Protein AF-0000000068498170 (afdb_homodimer)

Structure (mmCIF, N/CA/C/O backbone):
data_AF-0000000068498170-model_v1
#
loop_
_entity.id
_entity.type
_entity.pdbx_description
1 polymer Lipoprotein
#
loop_
_atom_site.group_PDB
_atom_site.id
_atom_site.type_symbol
_atom_site.label_atom_id
_atom_site.label_alt_id
_atom_site.label_comp_id
_atom_site.label_asym_id
_atom_site.label_entity_id
_atom_site.label_seq_id
_atom_site.pdbx_PDB_ins_code
_atom_site.Cartn_x
_atom_site.Cartn_y
_atom_site.Cartn_z
_atom_site.occupancy
_atom_site.B_iso_or_equiv
_atom_site.auth_seq_id
_atom_site.auth_comp_id
_atom_site.auth_asym_id
_atom_site.auth_atom_id
_atom_site.pdbx_PDB_model_num
ATOM 1 N N . MET A 1 1 ? -23.609 -91.812 -70 1 27.77 1 MET A N 1
ATOM 2 C CA . MET A 1 1 ? -24.156 -90.5 -69.625 1 27.77 1 MET A CA 1
ATOM 3 C C . MET A 1 1 ? -23.328 -89.875 -68.5 1 27.77 1 MET A C 1
ATOM 5 O O . MET A 1 1 ? -23.25 -90.438 -67.438 1 27.77 1 MET A O 1
ATOM 9 N N . ASN A 1 2 ? -22.234 -89.062 -68.875 1 25.23 2 ASN A N 1
ATOM 10 C CA . ASN A 1 2 ? -20.922 -88.625 -68.375 1 25.23 2 ASN A CA 1
ATOM 11 C C . ASN A 1 2 ? -21.047 -87.812 -67.062 1 25.23 2 ASN A C 1
ATOM 13 O O . ASN A 1 2 ? -22.125 -87.312 -66.75 1 25.23 2 ASN A O 1
ATOM 17 N N . ILE A 1 3 ? -19.859 -87.062 -66.625 1 30.48 3 ILE A N 1
ATOM 18 C CA . ILE A 1 3 ? -18.812 -86.688 -65.688 1 30.48 3 ILE A CA 1
ATOM 19 C C . ILE A 1 3 ? -19.047 -85.25 -65.25 1 30.48 3 ILE A C 1
ATOM 21 O O . ILE A 1 3 ? -18.25 -84.688 -64.5 1 30.48 3 ILE A O 1
ATOM 25 N N . ILE A 1 4 ? -19.953 -84.375 -65.875 1 31.62 4 ILE A N 1
ATOM 26 C CA . ILE A 1 4 ? -19.609 -82.938 -65.688 1 31.62 4 ILE A CA 1
ATOM 27 C C . ILE A 1 4 ? -19.844 -82.562 -64.188 1 31.62 4 ILE A C 1
ATOM 29 O O . ILE A 1 4 ? -20.984 -82.5 -63.75 1 31.62 4 ILE A O 1
ATOM 33 N N . LYS A 1 5 ? -18.984 -83.125 -63.312 1 37.44 5 LYS A N 1
ATOM 34 C CA . LYS A 1 5 ? -18.969 -83.062 -61.844 1 37.44 5 LYS A CA 1
ATOM 35 C C . LYS A 1 5 ? -19.109 -81.625 -61.375 1 37.44 5 LYS A C 1
ATOM 37 O O . LYS A 1 5 ? -19.797 -81.375 -60.406 1 37.44 5 LYS A O 1
ATOM 42 N N . SER A 1 6 ? -18.25 -80.5 -61.812 1 33.75 6 SER A N 1
ATOM 43 C CA . SER A 1 6 ? -17.516 -79.812 -60.781 1 33.75 6 SER A CA 1
ATOM 44 C C . SER A 1 6 ? -18.25 -78.5 -60.375 1 33.75 6 SER A C 1
ATOM 46 O O . SER A 1 6 ? -18.219 -77.5 -61.094 1 33.75 6 SER A O 1
ATOM 48 N N . ILE A 1 7 ? -19.359 -78.312 -59.875 1 34.19 7 ILE A N 1
ATOM 49 C CA . ILE A 1 7 ? -20.047 -77.062 -59.656 1 34.19 7 ILE A CA 1
ATOM 50 C C . ILE A 1 7 ? -19.266 -76.25 -58.656 1 34.19 7 ILE A C 1
ATOM 52 O O . ILE A 1 7 ? -19 -75.062 -58.906 1 34.19 7 ILE A O 1
ATOM 56 N N . THR A 1 8 ? -18.859 -76.5 -57.281 1 36.97 8 THR A N 1
ATOM 57 C CA . THR A 1 8 ? -19.375 -75.688 -56.219 1 36.97 8 THR A CA 1
ATOM 58 C C . THR A 1 8 ? -18.375 -74.562 -55.906 1 36.97 8 THR A C 1
ATOM 60 O O . THR A 1 8 ? -17.281 -74.812 -55.375 1 36.97 8 THR A O 1
ATOM 63 N N . LEU A 1 9 ? -18.031 -73.5 -56.688 1 39.62 9 LEU A N 1
ATOM 64 C CA . LEU A 1 9 ? -17.109 -72.438 -56.312 1 39.62 9 LEU A CA 1
ATOM 65 C C . LEU A 1 9 ? -17.578 -71.75 -55.031 1 39.62 9 LEU A C 1
ATOM 67 O O . LEU A 1 9 ? -18.641 -71.125 -55 1 39.62 9 LEU A O 1
ATOM 71 N N . LEU A 1 10 ? -17.203 -72.188 -53.75 1 40.81 10 LEU A N 1
ATOM 72 C CA . LEU A 1 10 ? -17.391 -71.562 -52.469 1 40.81 10 LEU A CA 1
ATOM 73 C C . LEU A 1 10 ? -16.703 -70.188 -52.438 1 40.81 10 LEU A C 1
ATOM 75 O O . LEU A 1 10 ? -15.477 -70.125 -52.5 1 40.81 10 LEU A O 1
ATOM 79 N N . LEU A 1 11 ? -17.219 -69.062 -52.938 1 40.53 11 LEU A N 1
ATOM 80 C CA . LEU A 1 11 ? -16.734 -67.688 -52.75 1 40.53 11 LEU A CA 1
ATOM 81 C C . LEU A 1 11 ? -16.594 -67.375 -51.281 1 40.53 11 LEU A C 1
ATOM 83 O O . LEU A 1 11 ? -17.578 -67.375 -50.531 1 40.53 11 LEU A O 1
ATOM 87 N N . THR A 1 12 ? -15.461 -67.688 -50.562 1 38.44 12 THR A N 1
ATOM 88 C CA . THR A 1 12 ? -15.117 -67.188 -49.219 1 38.44 12 THR A CA 1
ATOM 89 C C . THR A 1 12 ? -15.211 -65.688 -49.156 1 38.44 12 THR A C 1
ATOM 91 O O . THR A 1 12 ? -14.477 -64.938 -49.844 1 38.44 12 THR A O 1
ATOM 94 N N . LEU A 1 13 ? -16.328 -65 -48.812 1 39.59 13 LEU A N 1
ATOM 95 C CA . LEU A 1 13 ? -16.484 -63.594 -48.469 1 39.59 13 LEU A CA 1
ATOM 96 C C . LEU A 1 13 ? -15.508 -63.219 -47.344 1 39.59 13 LEU A C 1
ATOM 98 O O . LEU A 1 13 ? -15.602 -63.719 -46.25 1 39.59 13 LEU A O 1
ATOM 102 N N . LEU A 1 14 ? -14.227 -62.906 -47.625 1 39.84 14 LEU A N 1
ATOM 103 C CA . LEU A 1 14 ? -13.328 -62.25 -46.688 1 39.84 14 LEU A CA 1
ATOM 104 C C . LEU A 1 14 ? -14.023 -61.094 -46 1 39.84 14 LEU A C 1
ATOM 106 O O . LEU A 1 14 ? -14.305 -60.062 -46.625 1 39.84 14 LEU A O 1
ATOM 110 N N . ILE A 1 15 ? -14.773 -61.25 -44.938 1 41.22 15 ILE A N 1
ATOM 111 C CA . ILE A 1 15 ? -15.234 -60.219 -44.031 1 41.22 15 ILE A CA 1
ATOM 112 C C . ILE A 1 15 ? -14.039 -59.438 -43.469 1 41.22 15 ILE A C 1
ATOM 114 O O . ILE A 1 15 ? -13.273 -60 -42.688 1 41.22 15 ILE A O 1
ATOM 118 N N . VAL A 1 16 ? -13.312 -58.656 -44.25 1 40.12 16 VAL A N 1
ATOM 119 C CA . VAL A 1 16 ? -12.469 -57.625 -43.625 1 40.12 16 VAL A CA 1
ATOM 120 C C . VAL A 1 16 ? -13.211 -56.969 -42.469 1 40.12 16 VAL A C 1
ATOM 122 O O . VAL A 1 16 ? -14.219 -56.312 -42.656 1 40.12 16 VAL A O 1
ATOM 125 N N . ILE A 1 17 ? -13.203 -57.531 -41.312 1 39.56 17 ILE A N 1
ATOM 126 C CA . ILE A 1 17 ? -13.531 -56.781 -40.094 1 39.56 17 ILE A CA 1
ATOM 127 C C . ILE A 1 17 ? -12.773 -55.469 -40.062 1 39.56 17 ILE A C 1
ATOM 129 O O . ILE A 1 17 ? -11.555 -55.438 -39.906 1 39.56 17 ILE A O 1
ATOM 133 N N . LEU A 1 18 ? -13.055 -54.469 -40.906 1 36.97 18 LEU A N 1
ATOM 134 C CA . LEU A 1 18 ? -12.648 -53.125 -40.594 1 36.97 18 LEU A CA 1
ATOM 135 C C . LEU A 1 18 ? -12.852 -52.844 -39.094 1 36.97 18 LEU A C 1
ATOM 137 O O . LEU A 1 18 ? -13.984 -52.812 -38.625 1 36.97 18 LEU A O 1
ATOM 141 N N . MET A 1 19 ? -12.062 -53.375 -38.25 1 38.34 19 MET A N 1
ATOM 142 C CA . MET A 1 19 ? -11.977 -52.719 -36.938 1 38.34 19 MET A CA 1
ATOM 143 C C . MET A 1 19 ? -12.047 -51.188 -37.094 1 38.34 19 MET A C 1
ATOM 145 O O . MET A 1 19 ? -11.023 -50.531 -37.312 1 38.34 19 MET A O 1
ATOM 149 N N . THR A 1 20 ? -12.852 -50.594 -37.875 1 41.09 20 THR A N 1
ATOM 150 C CA . THR A 1 20 ? -13.07 -49.156 -37.688 1 41.09 20 THR A CA 1
ATOM 151 C C . THR A 1 20 ? -13.148 -48.812 -36.219 1 41.09 20 THR A C 1
ATOM 153 O O . THR A 1 20 ? -14.148 -49.062 -35.531 1 41.09 20 THR A O 1
ATOM 156 N N . GLY A 1 21 ? -12.273 -49.188 -35.438 1 48.38 21 GLY A N 1
ATOM 157 C CA . GLY A 1 21 ? -12.328 -48.438 -34.188 1 48.38 21 GLY A CA 1
ATOM 158 C C . GLY A 1 21 ? -12.891 -47.031 -34.375 1 48.38 21 GLY A C 1
ATOM 159 O O . GLY A 1 21 ? -12.352 -46.25 -35.156 1 48.38 21 GLY A O 1
ATOM 160 N N . CYS A 1 22 ? -14.117 -46.781 -34.312 1 58.06 22 CYS A N 1
ATOM 161 C CA . CYS A 1 22 ? -14.898 -45.594 -34.594 1 58.06 22 CYS A CA 1
ATOM 162 C C . CYS A 1 22 ? -14.297 -44.375 -33.938 1 58.06 22 CYS A C 1
ATOM 164 O O . CYS A 1 22 ? -14.211 -44.312 -32.719 1 58.06 22 CYS A O 1
ATOM 166 N N . SER A 1 23 ? -13.383 -43.719 -34.562 1 74.69 23 SER A N 1
ATOM 167 C CA . SER A 1 23 ? -12.969 -42.375 -34.125 1 74.69 23 SER A CA 1
ATOM 168 C C . SER A 1 23 ? -14.172 -41.5 -33.812 1 74.69 23 SER A C 1
ATOM 170 O O . SER A 1 23 ? -15.227 -41.656 -34.406 1 74.69 23 SER A O 1
ATOM 172 N N . PRO A 1 24 ? -14.031 -40.844 -32.625 1 86.12 24 PRO A N 1
ATOM 173 C CA . PRO A 1 24 ? -15.141 -39.969 -32.25 1 86.12 24 PRO A CA 1
ATOM 174 C C . PRO A 1 24 ? -15.586 -39.094 -33.406 1 86.12 24 PRO A C 1
ATOM 176 O O . PRO A 1 24 ? -14.781 -38.75 -34.281 1 86.12 24 PRO A O 1
ATOM 179 N N . ARG A 1 25 ? -16.844 -38.875 -33.5 1 90.38 25 ARG A N 1
ATOM 180 C CA . ARG A 1 25 ? -17.422 -38.031 -34.531 1 90.38 25 ARG A CA 1
ATOM 181 C C . ARG A 1 25 ? -16.812 -36.656 -34.531 1 90.38 25 ARG A C 1
ATOM 183 O O . ARG A 1 25 ? -16.438 -36.125 -35.594 1 90.38 25 ARG A O 1
ATOM 190 N N . GLU A 1 26 ? -16.688 -36.062 -33.375 1 94.56 26 GLU A N 1
ATOM 191 C CA . GLU A 1 26 ? -16.047 -34.75 -33.219 1 94.56 26 GLU A CA 1
ATOM 192 C C . GLU A 1 26 ? -14.539 -34.906 -33.031 1 94.56 26 GLU A C 1
ATOM 194 O O . GLU A 1 26 ? -14.078 -35.719 -32.25 1 94.56 26 GLU A O 1
ATOM 199 N N . SER A 1 27 ? -13.773 -34.156 -33.812 1 97 27 SER A N 1
ATOM 200 C CA . SER A 1 27 ? -12.312 -34.219 -33.719 1 97 27 SER A CA 1
ATOM 201 C C . SER A 1 27 ? -11.812 -33.594 -32.438 1 97 27 SER A C 1
ATOM 203 O O . SER A 1 27 ? -12.547 -32.844 -31.766 1 97 27 SER A O 1
ATOM 205 N N . ALA A 1 28 ? -10.648 -33.938 -32.062 1 98 28 ALA A N 1
ATOM 206 C CA . ALA A 1 28 ? -10.039 -33.312 -30.875 1 98 28 ALA A CA 1
ATOM 207 C C . ALA A 1 28 ? -9.938 -31.797 -31.047 1 98 28 ALA A C 1
ATOM 20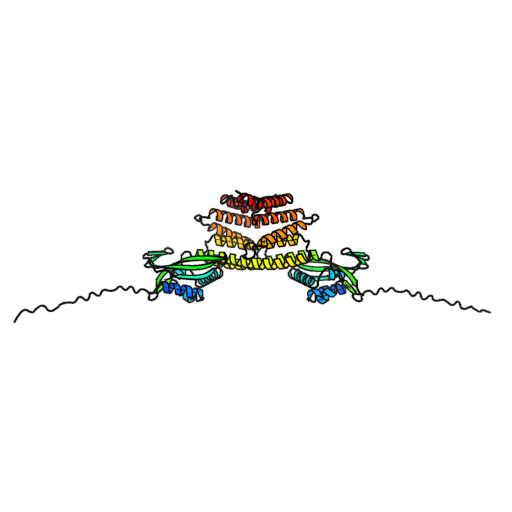9 O O . ALA A 1 28 ? -10.141 -31.047 -30.094 1 98 28 ALA A O 1
ATOM 210 N N . SER A 1 29 ? -9.648 -31.359 -32.25 1 98.12 29 SER A N 1
ATOM 211 C CA . SER A 1 29 ? -9.555 -29.938 -32.562 1 98.12 29 SER A CA 1
ATOM 212 C C . SER A 1 29 ? -10.891 -29.234 -32.312 1 98.12 29 SER A C 1
ATOM 214 O O . SER A 1 29 ? -10.93 -28.125 -31.781 1 98.12 29 SER A O 1
ATOM 216 N N . GLU A 1 30 ? -11.898 -29.875 -32.719 1 97.88 30 GLU A N 1
ATOM 217 C CA . GLU A 1 30 ? -13.227 -29.312 -32.5 1 97.88 30 GLU A CA 1
ATOM 218 C C . GLU A 1 30 ? -13.547 -29.219 -31 1 97.88 30 GLU A C 1
ATOM 220 O O . GLU A 1 30 ? -14.133 -28.234 -30.547 1 97.88 30 GLU A O 1
ATOM 225 N N . VAL A 1 31 ? -13.172 -30.219 -30.266 1 98.31 31 VAL A N 1
ATOM 226 C CA . VAL A 1 31 ? -13.398 -30.219 -28.828 1 98.31 31 VAL A CA 1
ATOM 227 C C . VAL A 1 31 ? -12.562 -29.125 -28.172 1 98.31 31 VAL A C 1
ATOM 229 O O . VAL A 1 31 ? -13.047 -28.422 -27.281 1 98.31 31 VAL A O 1
ATOM 232 N N . ALA A 1 32 ? -11.359 -28.969 -28.641 1 98 32 ALA A N 1
ATOM 233 C CA . ALA A 1 32 ? -10.492 -27.906 -28.141 1 98 32 ALA A CA 1
ATOM 234 C C . ALA A 1 32 ? -11.117 -26.531 -28.359 1 98 32 ALA A C 1
ATOM 236 O O . ALA A 1 32 ? -11.172 -25.703 -27.422 1 98 32 ALA A O 1
ATOM 237 N N . LYS A 1 33 ? -11.57 -26.297 -29.531 1 97.5 33 LYS A N 1
ATOM 238 C CA . LYS A 1 33 ? -12.219 -25.031 -29.859 1 97.5 33 LYS A CA 1
ATOM 239 C C . LYS A 1 33 ? -13.461 -24.812 -29 1 97.5 33 LYS A C 1
ATOM 241 O O . LYS A 1 33 ? -13.664 -23.719 -28.469 1 97.5 33 LYS A O 1
ATOM 246 N N . LYS A 1 34 ? -14.219 -25.828 -28.875 1 97.88 34 LYS A N 1
ATOM 247 C CA . LYS A 1 34 ? -15.422 -25.75 -28.047 1 97.88 34 LYS A CA 1
ATOM 248 C C . LYS A 1 34 ? -15.07 -25.406 -26.594 1 97.88 34 LYS A C 1
ATOM 250 O O . LYS A 1 34 ? -15.734 -24.578 -25.969 1 97.88 34 LYS A O 1
ATOM 255 N N . TYR A 1 35 ? -14.086 -26.016 -26.094 1 97.5 35 TYR A N 1
ATOM 256 C CA . TYR A 1 35 ? -13.656 -25.766 -24.719 1 97.5 35 TYR A CA 1
ATOM 257 C C . TYR A 1 35 ? -13.289 -24.297 -24.516 1 97.5 35 TYR A C 1
ATOM 259 O O . TYR A 1 35 ? -13.781 -23.656 -23.578 1 97.5 35 TYR A O 1
ATOM 267 N N . ILE A 1 36 ? -12.5 -23.766 -25.375 1 95.69 36 ILE A N 1
ATOM 268 C CA . ILE A 1 36 ? -12.047 -22.375 -25.281 1 95.69 36 ILE A CA 1
ATOM 269 C C . ILE A 1 36 ? -13.234 -21.438 -25.375 1 95.69 36 ILE A C 1
ATOM 271 O O . ILE A 1 36 ? -13.367 -20.5 -24.594 1 95.69 36 ILE A O 1
ATOM 275 N N . ASP A 1 37 ? -14.07 -21.703 -26.312 1 96 37 ASP A N 1
ATOM 276 C CA . ASP A 1 37 ? -15.242 -20.859 -26.531 1 96 37 ASP A CA 1
ATOM 277 C C . ASP A 1 37 ? -16.141 -20.859 -25.297 1 96 37 ASP A C 1
ATOM 279 O O . ASP A 1 37 ? -16.625 -19.797 -24.891 1 96 37 ASP A O 1
ATOM 283 N N . LYS A 1 38 ? -16.328 -22.031 -24.766 1 97.62 38 LYS A N 1
ATOM 284 C CA . LYS A 1 38 ? -17.203 -22.156 -23.609 1 97.62 38 LYS A CA 1
ATOM 285 C C . LYS A 1 38 ? -16.578 -21.531 -22.359 1 97.62 38 LYS A C 1
ATOM 287 O O . LYS A 1 38 ? -17.266 -20.875 -21.578 1 97.62 38 LYS A O 1
ATOM 292 N N . MET A 1 39 ? -15.32 -21.672 -22.219 1 95.62 39 MET A N 1
ATOM 293 C CA . MET A 1 39 ? -14.617 -21 -21.125 1 95.62 39 MET A CA 1
ATOM 294 C C . MET A 1 39 ? -14.742 -19.484 -21.25 1 95.62 39 MET A C 1
ATOM 296 O O . MET A 1 39 ? -15.031 -18.797 -20.266 1 95.62 39 MET A O 1
ATOM 300 N N . ASN A 1 40 ? -14.641 -18.984 -22.422 1 93.31 40 ASN A N 1
ATOM 301 C CA . ASN A 1 40 ? -14.656 -17.547 -22.672 1 93.31 40 ASN A CA 1
ATOM 302 C C . ASN A 1 40 ? -16.047 -16.953 -22.5 1 93.31 40 ASN A C 1
ATOM 304 O O . ASN A 1 40 ? -16.203 -15.805 -22.078 1 93.31 40 ASN A O 1
ATOM 308 N N . SER A 1 41 ? -17.031 -17.766 -22.766 1 94.94 41 SER A N 1
ATOM 309 C CA . SER A 1 41 ? -18.406 -17.266 -22.688 1 94.94 41 SER A CA 1
ATOM 310 C C . SER A 1 41 ? -18.984 -17.453 -21.297 1 94.94 41 SER A C 1
ATOM 312 O O . SER A 1 41 ? -20.109 -17.031 -21.031 1 94.94 41 SER A O 1
ATOM 314 N N . GLY A 1 42 ? -18.281 -18.219 -20.453 1 95.56 42 GLY A N 1
ATOM 315 C CA . GLY A 1 42 ? -18.75 -18.406 -19.094 1 95.56 42 GLY A CA 1
ATOM 316 C C . GLY A 1 42 ? -19.609 -19.641 -18.938 1 95.56 42 GLY A C 1
ATOM 317 O O . GLY A 1 42 ? -20.219 -19.859 -17.875 1 95.56 42 GLY A O 1
ATOM 318 N N . ASP A 1 43 ? -19.703 -20.391 -19.984 1 97.75 43 ASP A N 1
ATOM 319 C CA . ASP A 1 43 ? -20.391 -21.672 -19.891 1 97.75 43 ASP A CA 1
ATOM 320 C C . ASP A 1 43 ? -19.484 -22.75 -19.297 1 97.75 43 ASP A C 1
ATOM 322 O O . ASP A 1 43 ? -19.094 -23.672 -20 1 97.75 43 ASP A O 1
ATOM 326 N N . TYR A 1 44 ? -19.328 -22.75 -18.062 1 97.94 44 TYR A N 1
ATOM 327 C CA . TYR A 1 44 ? -18.359 -23.609 -17.391 1 97.94 44 TYR A CA 1
ATOM 328 C C . TYR A 1 44 ? -18.875 -25.031 -17.281 1 97.94 44 TYR A C 1
ATOM 330 O O . TYR A 1 44 ? -18.094 -25.984 -17.25 1 97.94 44 TYR A O 1
ATOM 338 N N . GLU A 1 45 ? -20.172 -25.203 -17.203 1 98.19 45 GLU A N 1
ATOM 339 C CA . GLU A 1 45 ? -20.75 -26.547 -17.156 1 98.19 45 GLU A CA 1
ATOM 340 C C . GLU A 1 45 ? -20.375 -27.344 -18.406 1 98.19 45 GLU A C 1
ATOM 342 O O . GLU A 1 45 ? -19.906 -28.484 -18.312 1 98.19 45 GLU A O 1
ATOM 347 N N . THR A 1 46 ? -20.547 -26.703 -19.516 1 98.38 46 THR A N 1
ATOM 348 C CA . THR A 1 46 ? -20.188 -27.375 -20.766 1 98.38 46 THR A CA 1
ATOM 349 C C . THR A 1 46 ? -18.688 -27.578 -20.859 1 98.38 46 THR A C 1
ATOM 351 O O . THR A 1 46 ? -18.234 -28.672 -21.219 1 98.38 46 THR A O 1
ATOM 354 N N . ALA A 1 47 ? -17.922 -26.5 -20.578 1 98.31 47 ALA A N 1
ATOM 355 C CA . ALA A 1 47 ? -16.469 -26.641 -20.625 1 98.31 47 ALA A CA 1
ATOM 356 C C . ALA A 1 47 ? -16 -27.781 -19.719 1 98.31 47 ALA A C 1
ATOM 358 O O . ALA A 1 47 ? -15.18 -28.609 -20.141 1 98.31 47 ALA A O 1
ATOM 359 N N . TYR A 1 48 ? -16.578 -27.844 -18.547 1 98.38 48 TYR A N 1
ATOM 360 C CA . TYR A 1 48 ? -16.203 -28.875 -17.578 1 98.38 48 TYR A CA 1
ATOM 361 C C . TYR A 1 48 ? -16.562 -30.266 -18.078 1 98.38 48 TYR A C 1
ATOM 363 O O . TYR A 1 48 ? -15.844 -31.234 -17.844 1 98.38 48 TYR A O 1
ATOM 371 N N . SER A 1 49 ? -17.672 -30.406 -18.797 1 98.31 49 SER A N 1
ATOM 372 C CA . SER A 1 49 ? -18.109 -31.688 -19.328 1 98.31 49 SER A CA 1
ATOM 373 C C . SER A 1 49 ? -17.141 -32.219 -20.375 1 98.31 49 SER A C 1
ATOM 375 O O . SER A 1 49 ? -17.141 -33.406 -20.688 1 98.31 49 SER A O 1
ATOM 377 N N . LEU A 1 50 ? -16.266 -31.328 -20.906 1 98.5 50 LEU A N 1
ATOM 378 C CA . LEU A 1 50 ? -15.328 -31.719 -21.953 1 98.5 50 LEU A CA 1
ATOM 379 C C . LEU A 1 50 ? -14.047 -32.281 -21.344 1 98.5 50 LEU A C 1
ATOM 381 O O . LEU A 1 50 ? -13.195 -32.812 -22.062 1 98.5 50 LEU A O 1
ATOM 385 N N . LEU A 1 51 ? -13.898 -32.156 -20.078 1 98.19 51 LEU A N 1
ATOM 386 C CA . LEU A 1 51 ? -12.734 -32.719 -19.391 1 98.19 51 LEU A CA 1
ATOM 387 C C . LEU A 1 51 ? -12.844 -34.219 -19.234 1 98.19 51 LEU A C 1
ATOM 389 O O . LEU A 1 51 ? -13.953 -34.75 -19.125 1 98.19 51 LEU A O 1
ATOM 393 N N . SER A 1 52 ? -11.727 -34.875 -19.203 1 97.88 52 SER A N 1
ATOM 394 C CA . SER A 1 52 ? -11.695 -36.312 -18.922 1 97.88 52 SER A CA 1
ATOM 395 C C . SER A 1 52 ? -12.125 -36.594 -17.5 1 97.88 52 SER A C 1
ATOM 397 O O . SER A 1 52 ? -12.117 -35.719 -16.641 1 97.88 52 SER A O 1
ATOM 399 N N . LYS A 1 53 ? -12.508 -37.812 -17.25 1 97 53 LYS A N 1
ATOM 400 C CA . LYS A 1 53 ? -12.875 -38.281 -15.906 1 97 53 LYS A CA 1
ATOM 401 C C . LYS A 1 53 ? -11.727 -38.062 -14.93 1 97 53 LYS A C 1
ATOM 403 O O . LYS A 1 53 ? -11.938 -37.625 -13.797 1 97 53 LYS A O 1
ATOM 408 N N . ASP A 1 54 ? -10.492 -38.281 -15.383 1 95.81 54 ASP A N 1
ATOM 409 C CA . ASP A 1 54 ? -9.312 -38.156 -14.539 1 95.81 54 ASP A CA 1
ATOM 410 C C . ASP A 1 54 ? -9.062 -36.688 -14.195 1 95.81 54 ASP A C 1
ATOM 412 O O . ASP A 1 54 ? -8.688 -36.344 -13.062 1 95.81 54 ASP A O 1
ATOM 416 N N . SER A 1 55 ? -9.312 -35.812 -15.156 1 95.81 55 SER A N 1
ATOM 417 C CA . SER A 1 55 ? -9.133 -34.375 -14.93 1 95.81 55 SER A CA 1
ATOM 418 C C . SER A 1 55 ? -10.164 -33.844 -13.945 1 95.81 55 SER A C 1
ATOM 420 O O . SER A 1 55 ? -9.852 -33 -13.102 1 95.81 55 SER A O 1
ATOM 422 N N . LYS A 1 56 ? -11.352 -34.344 -13.984 1 96.12 56 LYS A N 1
ATOM 423 C CA . LYS A 1 56 ? -12.43 -33.906 -13.102 1 96.12 56 LYS A CA 1
ATOM 424 C C . LYS A 1 56 ? -12.156 -34.312 -11.656 1 96.12 56 LYS A C 1
ATOM 426 O O . LYS A 1 56 ? -12.688 -33.719 -10.727 1 96.12 56 LYS A O 1
ATOM 431 N N . LYS A 1 57 ? -11.352 -35.281 -11.453 1 92.75 57 LYS A N 1
ATOM 432 C CA . LYS A 1 57 ? -10.945 -35.688 -10.109 1 92.75 57 LYS A CA 1
ATOM 433 C C . LYS A 1 57 ? -9.945 -34.688 -9.516 1 92.75 57 LYS A C 1
ATOM 435 O O . LYS A 1 57 ? -9.805 -34.594 -8.297 1 92.75 57 LYS A O 1
ATOM 440 N N . LYS A 1 58 ? -9.336 -33.938 -10.398 1 89.12 58 LYS A N 1
ATOM 441 C CA . LYS A 1 58 ? -8.25 -33.062 -9.977 1 89.12 58 LYS A CA 1
ATOM 442 C C . LYS A 1 58 ? -8.75 -31.656 -9.719 1 89.12 58 LYS A C 1
ATOM 444 O O . LYS A 1 58 ? -8.156 -30.906 -8.938 1 89.12 58 LYS A O 1
ATOM 449 N N . ILE A 1 59 ? -9.828 -31.359 -10.477 1 92.31 59 ILE A N 1
ATOM 450 C CA . ILE A 1 59 ? -10.289 -29.984 -10.352 1 92.31 59 ILE A CA 1
ATOM 451 C C . ILE A 1 59 ? -11.82 -29.953 -10.359 1 92.31 59 ILE A C 1
ATOM 453 O O . ILE A 1 59 ? -12.453 -30.609 -11.18 1 92.31 59 ILE A O 1
ATOM 457 N N . SER A 1 60 ? -12.375 -29.219 -9.43 1 94.94 60 SER A N 1
ATOM 458 C CA . SER A 1 60 ? -13.82 -29 -9.414 1 94.94 60 SER A CA 1
ATOM 459 C C . SER A 1 60 ? -14.234 -27.938 -10.414 1 94.94 60 SER A C 1
ATOM 461 O O . SER A 1 60 ? -13.391 -27.188 -10.914 1 94.94 60 SER A O 1
ATOM 463 N N . ILE A 1 61 ? -15.438 -27.953 -10.727 1 96.88 61 ILE A N 1
ATOM 464 C CA . ILE A 1 61 ? -15.945 -26.953 -11.648 1 96.88 61 ILE A CA 1
ATOM 465 C C . ILE A 1 61 ? -15.75 -25.562 -11.055 1 96.88 61 ILE A C 1
ATOM 467 O O . ILE A 1 61 ? -15.445 -24.609 -11.773 1 96.88 61 ILE A O 1
ATOM 471 N N . GLU A 1 62 ? -15.875 -25.422 -9.727 1 95.62 62 GLU A N 1
ATOM 472 C CA . GLU A 1 62 ? -15.688 -24.141 -9.055 1 95.62 62 GLU A CA 1
ATOM 473 C C . GLU A 1 62 ? -14.25 -23.641 -9.203 1 95.62 62 GLU A C 1
ATOM 475 O O . GLU A 1 62 ? -14.023 -22.453 -9.477 1 95.62 62 GLU A O 1
ATOM 480 N N . ASN A 1 63 ? -13.344 -24.547 -9.031 1 94.31 63 ASN A N 1
ATOM 481 C CA . ASN A 1 63 ? -11.938 -24.188 -9.148 1 94.31 63 ASN A CA 1
ATOM 482 C C . ASN A 1 63 ? -11.57 -23.844 -10.594 1 94.31 63 ASN A C 1
ATOM 484 O O . ASN A 1 63 ? -10.742 -22.969 -10.836 1 94.31 63 ASN A O 1
ATOM 488 N N . LEU A 1 64 ? -12.203 -24.562 -11.508 1 95.5 64 LEU A N 1
ATOM 489 C CA . LEU A 1 64 ? -11.992 -24.25 -12.922 1 95.5 64 LEU A CA 1
ATOM 490 C C . LEU A 1 64 ? -12.5 -22.844 -13.25 1 95.5 64 LEU A C 1
ATOM 492 O O . LEU A 1 64 ? -11.812 -22.078 -13.938 1 95.5 64 LEU A O 1
ATOM 496 N N . GLU A 1 65 ? -13.648 -22.578 -12.758 1 96.19 65 GLU A N 1
ATOM 497 C CA . GLU A 1 65 ? -14.211 -21.25 -12.93 1 96.19 65 GLU A CA 1
ATOM 498 C C . GLU A 1 65 ? -13.305 -20.172 -12.328 1 96.19 65 GLU A C 1
ATOM 500 O O . GLU A 1 65 ? -13.039 -19.156 -12.961 1 96.19 65 GLU A O 1
ATOM 505 N N . GLU A 1 66 ? -12.828 -20.453 -11.172 1 95 66 GLU A N 1
ATOM 506 C CA . GLU A 1 66 ? -11.93 -19.516 -10.5 1 95 66 GLU A CA 1
ATOM 507 C C . GLU A 1 66 ? -10.656 -19.281 -11.32 1 95 66 GLU A C 1
ATOM 509 O O . GLU A 1 66 ? -10.203 -18.156 -11.461 1 95 66 GLU A O 1
ATOM 514 N N . PHE A 1 67 ? -10.133 -20.359 -11.812 1 94.75 67 PHE A N 1
ATOM 515 C CA . PHE A 1 67 ? -8.922 -20.25 -12.617 1 94.75 67 PHE A CA 1
ATOM 516 C C . PHE A 1 67 ? -9.164 -19.375 -13.836 1 94.75 67 PHE A C 1
ATOM 518 O O . PHE A 1 67 ? -8.359 -18.5 -14.148 1 94.75 67 PHE A O 1
ATOM 525 N N . GLN A 1 68 ? -10.289 -19.594 -14.461 1 94.88 68 GLN A N 1
ATOM 526 C CA . GLN A 1 68 ? -10.625 -18.797 -15.633 1 94.88 68 GLN A CA 1
ATOM 527 C C . GLN A 1 68 ? -10.781 -17.328 -15.266 1 94.88 68 GLN A C 1
ATOM 529 O O . GLN A 1 68 ? -10.305 -16.438 -15.992 1 94.88 68 GLN A O 1
ATOM 534 N N . ASN A 1 69 ? -11.391 -17.094 -14.195 1 95.25 69 ASN A N 1
ATOM 535 C CA . ASN A 1 69 ? -11.57 -15.711 -13.742 1 95.25 69 ASN A CA 1
ATOM 536 C C . ASN A 1 69 ? -10.234 -15.023 -13.492 1 95.25 69 ASN A C 1
ATOM 538 O O . ASN A 1 69 ? -10.055 -13.859 -13.836 1 95.25 69 ASN A O 1
ATOM 542 N N . ILE A 1 70 ? -9.32 -15.75 -12.898 1 96.31 70 ILE A N 1
ATOM 543 C CA . ILE A 1 70 ? -7.984 -15.219 -12.656 1 96.31 70 ILE A CA 1
ATOM 544 C C . ILE A 1 70 ? -7.305 -14.914 -13.992 1 96.31 70 ILE A C 1
ATOM 546 O O . ILE A 1 70 ? -6.734 -13.836 -14.18 1 96.31 70 ILE A O 1
ATOM 550 N N . LEU A 1 71 ? -7.445 -15.844 -14.93 1 94.75 71 LEU A N 1
ATOM 551 C CA . LEU A 1 71 ? -6.785 -15.688 -16.219 1 94.75 71 LEU A CA 1
ATOM 552 C C . LEU A 1 71 ? -7.32 -14.461 -16.953 1 94.75 71 LEU A C 1
ATOM 554 O O . LEU A 1 71 ? -6.543 -13.648 -17.469 1 94.75 71 LEU A O 1
ATOM 558 N N . VAL A 1 72 ? -8.578 -14.281 -16.984 1 94.94 72 VAL A N 1
ATOM 559 C CA . VAL A 1 72 ? -9.156 -13.188 -17.75 1 94.94 72 VAL A CA 1
ATOM 560 C C . VAL A 1 72 ? -8.898 -11.859 -17.047 1 94.94 72 VAL A C 1
ATOM 562 O O . VAL A 1 72 ? -8.922 -10.797 -17.672 1 94.94 72 VAL A O 1
ATOM 565 N N . SER A 1 73 ? -8.656 -11.945 -15.75 1 95.62 73 SER A N 1
ATOM 566 C CA . SER A 1 73 ? -8.344 -10.727 -15 1 95.62 73 SER A CA 1
ATOM 567 C C . SER A 1 73 ? -6.906 -10.289 -15.234 1 95.62 73 SER A C 1
ATOM 569 O O . SER A 1 73 ? -6.574 -9.109 -15.07 1 95.62 73 SER A O 1
ATOM 571 N N . THR A 1 74 ? -6.027 -11.188 -15.617 1 96 74 THR A N 1
ATOM 572 C CA . THR A 1 74 ? -4.602 -10.875 -15.68 1 96 74 THR A CA 1
ATOM 573 C C . THR A 1 74 ? -4.121 -10.852 -17.125 1 96 74 THR A C 1
ATOM 575 O O . THR A 1 74 ? -3.029 -10.352 -17.422 1 96 74 THR A O 1
ATOM 578 N N . LYS A 1 75 ? -4.945 -11.422 -18.031 1 95.62 75 LYS A N 1
ATOM 579 C CA . LYS A 1 75 ? -4.566 -11.523 -19.453 1 95.62 75 LYS A CA 1
ATOM 580 C C . LYS A 1 75 ? -5.754 -11.219 -20.359 1 95.62 75 LYS A C 1
ATOM 582 O O . LYS A 1 75 ? -6.898 -11.508 -20.016 1 95.62 75 LYS A O 1
ATOM 587 N N . ARG A 1 76 ? -5.43 -10.68 -21.469 1 95.56 76 ARG A N 1
ATOM 588 C CA . ARG A 1 76 ? -6.406 -10.484 -22.531 1 95.56 76 ARG A CA 1
ATOM 589 C C . ARG A 1 76 ? -5.992 -11.227 -23.797 1 95.56 76 ARG A C 1
ATOM 591 O O . ARG A 1 76 ? -4.922 -10.969 -24.359 1 95.56 76 ARG A O 1
ATOM 598 N N . ILE A 1 77 ? -6.84 -12.07 -24.266 1 94.31 77 ILE A N 1
ATOM 599 C CA . ILE A 1 77 ? -6.551 -12.812 -25.484 1 94.31 77 ILE A CA 1
ATOM 600 C C . ILE A 1 77 ? -6.801 -11.93 -26.703 1 94.31 77 ILE A C 1
ATOM 602 O O . ILE A 1 77 ? -7.891 -11.375 -26.859 1 94.31 77 ILE A O 1
ATOM 606 N N . ILE A 1 78 ? -5.828 -11.789 -27.469 1 95.94 78 ILE A N 1
ATOM 607 C CA . ILE A 1 78 ? -5.914 -11.031 -28.719 1 95.94 78 ILE A CA 1
ATOM 608 C C . ILE A 1 78 ? -6.309 -11.953 -29.859 1 95.94 78 ILE A C 1
ATOM 610 O O . ILE A 1 78 ? -7.211 -11.633 -30.641 1 95.94 78 ILE A O 1
ATOM 614 N N . SER A 1 79 ? -5.652 -13.094 -29.953 1 95.31 79 SER A N 1
ATOM 615 C CA . SER A 1 79 ? -5.961 -14.117 -30.953 1 95.31 79 SER A CA 1
ATOM 616 C C . SER A 1 79 ? -5.531 -15.5 -30.484 1 95.31 79 SER A C 1
ATOM 618 O O . SER A 1 79 ? -4.777 -15.625 -29.516 1 95.31 79 SER A O 1
ATOM 620 N N . TYR A 1 80 ? -6.129 -16.5 -31.047 1 95.31 80 TYR A N 1
ATOM 621 C CA . TYR A 1 80 ? -5.688 -17.859 -30.766 1 95.31 80 TYR A CA 1
ATOM 622 C C . TYR A 1 80 ? -5.758 -18.719 -32.031 1 95.31 80 TYR A C 1
ATOM 624 O O . TYR A 1 80 ? -6.531 -18.422 -32.938 1 95.31 80 TYR A O 1
ATOM 632 N N . LYS A 1 81 ? -4.867 -19.75 -32.062 1 96.62 81 LYS A N 1
ATOM 633 C CA . LYS A 1 81 ? -4.793 -20.703 -33.156 1 96.62 81 LYS A CA 1
ATOM 634 C C . LYS A 1 81 ? -4.625 -22.125 -32.625 1 96.62 81 LYS A C 1
ATOM 636 O O . LYS A 1 81 ? -3.936 -22.344 -31.641 1 96.62 81 LYS A O 1
ATOM 641 N N . ILE A 1 82 ? -5.25 -23.062 -33.312 1 97.75 82 ILE A N 1
ATOM 642 C CA . ILE A 1 82 ? -5.133 -24.484 -32.969 1 97.75 82 ILE A CA 1
ATOM 643 C C . ILE A 1 82 ? -4.273 -25.188 -34 1 97.75 82 ILE A C 1
ATOM 645 O O . ILE A 1 82 ? -4.512 -25.062 -35.219 1 97.75 82 ILE A O 1
ATOM 649 N N . GLY A 1 83 ? -3.346 -25.922 -33.531 1 97.62 83 GLY A N 1
ATOM 650 C CA . GLY A 1 83 ? -2.447 -26.641 -34.406 1 97.62 83 GLY A CA 1
ATOM 651 C C . GLY A 1 83 ? -2.99 -27.984 -34.844 1 97.62 83 GLY A C 1
ATOM 652 O O . GLY A 1 83 ? -4.152 -28.297 -34.594 1 97.62 83 GLY A O 1
ATOM 653 N N . LYS A 1 84 ? -2.143 -28.734 -35.562 1 97.56 84 LYS A N 1
ATOM 654 C CA . LYS A 1 84 ? -2.535 -30.031 -36.125 1 97.56 84 LYS A CA 1
ATOM 655 C C . LYS A 1 84 ? -2.58 -31.094 -35.031 1 97.56 84 LYS A C 1
ATOM 657 O O . LYS A 1 84 ? -1.854 -31.016 -34.031 1 97.56 84 LYS A O 1
ATOM 662 N N . GLU A 1 85 ? -3.418 -32.062 -35.25 1 97.94 85 GLU A N 1
ATOM 663 C CA . GLU A 1 85 ? -3.516 -33.188 -34.344 1 97.94 85 GLU A CA 1
ATOM 664 C C . GLU A 1 85 ? -2.387 -34.188 -34.594 1 97.94 85 GLU A C 1
ATOM 666 O O . GLU A 1 85 ? -2.016 -34.438 -35.75 1 97.94 85 GLU A O 1
ATOM 671 N N . LYS A 1 86 ? -1.847 -34.594 -33.531 1 98.06 86 LYS A N 1
ATOM 672 C CA . LYS A 1 86 ? -0.879 -35.688 -33.562 1 98.06 86 LYS A CA 1
ATOM 673 C C . LYS A 1 86 ? -1.274 -36.812 -32.594 1 98.06 86 LYS A C 1
ATOM 675 O O . LYS A 1 86 ? -1.723 -36.531 -31.484 1 98.06 86 LYS A O 1
ATOM 680 N N . ILE A 1 87 ? -1.063 -38.031 -33.031 1 96.88 87 ILE A N 1
ATOM 681 C CA . ILE A 1 87 ? -1.396 -39.156 -32.156 1 96.88 87 ILE A CA 1
ATOM 682 C C . ILE A 1 87 ? -0.139 -39.625 -31.438 1 96.88 87 ILE A C 1
ATOM 684 O O . ILE A 1 87 ? 0.906 -39.812 -32.062 1 96.88 87 ILE A O 1
ATOM 688 N N . ILE A 1 88 ? -0.298 -39.719 -30.156 1 97 88 ILE A N 1
ATOM 689 C CA . ILE A 1 88 ? 0.739 -40.312 -29.312 1 97 88 ILE A CA 1
ATOM 690 C C . ILE A 1 88 ? 0.295 -41.688 -28.812 1 97 88 ILE A C 1
ATOM 692 O O . ILE A 1 88 ? -0.697 -41.781 -28.094 1 97 88 ILE A O 1
ATOM 696 N N . LYS A 1 89 ? 1.02 -42.656 -29.141 1 96.5 89 LYS A N 1
ATOM 697 C CA . LYS A 1 89 ? 0.611 -44 -28.859 1 96.5 89 LYS A CA 1
ATOM 698 C C . LYS A 1 89 ? 0.575 -44.281 -27.359 1 96.5 89 LYS A C 1
ATOM 700 O O . LYS A 1 89 ? -0.364 -44.906 -26.844 1 96.5 89 LYS A O 1
ATOM 705 N N . LYS A 1 90 ? 1.648 -43.812 -26.703 1 96.62 90 LYS A N 1
ATOM 706 C CA . LYS A 1 90 ? 1.741 -43.938 -25.25 1 96.62 90 LYS A CA 1
ATOM 707 C C . LYS A 1 90 ? 2.125 -42.625 -24.594 1 96.62 90 LYS A C 1
ATOM 709 O O . LYS A 1 90 ? 3.145 -42.031 -24.953 1 96.62 90 LYS A O 1
ATOM 714 N N . TYR A 1 91 ? 1.234 -42.25 -23.734 1 95.5 91 TYR A N 1
ATOM 715 C CA . TYR A 1 91 ? 1.456 -40.969 -23.047 1 95.5 91 TYR A CA 1
ATOM 716 C C . TYR A 1 91 ? 1.312 -41.156 -21.531 1 95.5 91 TYR A C 1
ATOM 718 O O . TYR A 1 91 ? 0.287 -41.625 -21.062 1 95.5 91 TYR A O 1
ATOM 726 N N . LYS A 1 92 ? 2.395 -40.719 -20.766 1 94.69 92 LYS A N 1
ATOM 727 C CA . LYS A 1 92 ? 2.355 -40.781 -19.312 1 94.69 92 LYS A CA 1
ATOM 728 C C . LYS A 1 92 ? 1.95 -39.438 -18.719 1 94.69 92 LYS A C 1
ATOM 730 O O . LYS A 1 92 ? 2.545 -38.406 -19.031 1 94.69 92 LYS A O 1
ATOM 735 N N . HIS A 1 93 ? 0.978 -39.5 -17.938 1 90.69 93 HIS A N 1
ATOM 736 C CA . HIS A 1 93 ? 0.401 -38.312 -17.312 1 90.69 93 HIS A CA 1
ATOM 737 C C . HIS A 1 93 ? -0.072 -38.625 -15.891 1 90.69 93 HIS A C 1
ATOM 739 O O . HIS A 1 93 ? -0.912 -39.5 -15.688 1 90.69 93 HIS A O 1
ATOM 745 N N . ASP A 1 94 ? 0.483 -37.875 -14.977 1 88.19 94 ASP A N 1
ATOM 746 C CA . ASP A 1 94 ? 0.127 -38 -13.57 1 88.19 94 ASP A CA 1
ATOM 747 C C . ASP A 1 94 ? 0.235 -39.469 -13.117 1 88.19 94 ASP A C 1
ATOM 749 O O . ASP A 1 94 ? -0.687 -40 -12.5 1 88.19 94 ASP A O 1
ATOM 753 N N . GLY A 1 95 ? 1.281 -40.125 -13.523 1 88.06 95 GLY A N 1
ATOM 754 C CA . GLY A 1 95 ? 1.576 -41.469 -13.078 1 88.06 95 GLY A CA 1
ATOM 755 C C . GLY A 1 95 ? 0.768 -42.531 -13.805 1 88.06 95 GLY A C 1
ATOM 756 O O . GLY A 1 95 ? 0.881 -43.719 -13.508 1 88.06 95 GLY A O 1
ATOM 757 N N . LYS A 1 96 ? -0.053 -42.156 -14.727 1 93.94 96 LYS A N 1
ATOM 758 C CA . LYS A 1 96 ? -0.888 -43.062 -15.5 1 93.94 96 LYS A CA 1
ATOM 759 C C . LYS A 1 96 ? -0.498 -43.031 -16.984 1 93.94 96 LYS A C 1
ATOM 761 O O . LYS A 1 96 ? -0.162 -42 -17.531 1 93.94 96 LYS A O 1
ATOM 766 N N . GLU A 1 97 ? -0.582 -44.188 -17.594 1 96.44 97 GLU A N 1
ATOM 767 C CA . GLU A 1 97 ? -0.297 -44.281 -19.031 1 96.44 97 GLU A CA 1
ATOM 768 C C . GLU A 1 97 ? -1.585 -44.281 -19.844 1 96.44 97 GLU A C 1
ATOM 770 O O . GLU A 1 97 ? -2.512 -45.031 -19.547 1 96.44 97 GLU A O 1
ATOM 775 N N . TYR A 1 98 ? -1.678 -43.5 -20.734 1 96.12 98 TYR A N 1
ATOM 776 C CA . TYR A 1 98 ? -2.791 -43.406 -21.672 1 96.12 98 TYR A CA 1
ATOM 777 C C . TYR A 1 98 ? -2.371 -43.906 -23.062 1 96.12 98 TYR A C 1
ATOM 779 O O . TYR A 1 98 ? -1.22 -43.719 -23.453 1 96.12 98 TYR A O 1
ATOM 787 N N . LYS A 1 99 ? -3.32 -44.5 -23.766 1 95.31 99 LYS A N 1
ATOM 788 C CA . LYS A 1 99 ? -3.029 -44.969 -25.125 1 95.31 99 LYS A CA 1
ATOM 789 C C . LYS A 1 99 ? -3.762 -44.125 -26.156 1 95.31 99 LYS A C 1
ATOM 791 O O . LYS A 1 99 ? -4.875 -43.656 -25.922 1 95.31 99 LYS A O 1
ATOM 796 N N . ASN A 1 100 ? -3.1 -43.938 -27.281 1 94.88 100 ASN A N 1
ATOM 797 C CA . ASN A 1 100 ? -3.662 -43.25 -28.453 1 94.88 100 ASN A CA 1
ATOM 798 C C . ASN A 1 100 ? -4.227 -41.875 -28.078 1 94.88 100 ASN A C 1
ATOM 800 O O . ASN A 1 100 ? -5.375 -41.562 -28.406 1 94.88 100 ASN A O 1
ATOM 804 N N . VAL A 1 101 ? -3.391 -41.125 -27.406 1 97.5 101 VAL A N 1
ATOM 805 C CA . VAL A 1 101 ? -3.736 -39.75 -27 1 97.5 101 VAL A CA 1
ATOM 806 C C . VAL A 1 101 ? -3.525 -38.812 -28.156 1 97.5 101 VAL A C 1
ATOM 808 O O . VAL A 1 101 ? -2.527 -38.906 -28.875 1 97.5 101 VAL A O 1
ATOM 811 N N . VAL A 1 102 ? -4.473 -37.969 -28.391 1 98.12 102 VAL A N 1
ATOM 812 C CA . VAL A 1 102 ? -4.305 -36.938 -29.406 1 98.12 102 VAL A CA 1
ATOM 813 C C . VAL A 1 102 ? -3.691 -35.688 -28.781 1 98.12 102 VAL A C 1
ATOM 815 O O . VAL A 1 102 ? -4.168 -35.219 -27.75 1 98.12 102 VAL A O 1
ATOM 818 N N . LYS A 1 103 ? -2.654 -35.219 -29.312 1 97.94 103 LYS A N 1
ATOM 819 C CA . LYS A 1 103 ? -1.985 -34 -28.906 1 97.94 103 LYS A CA 1
ATOM 820 C C . LYS A 1 103 ? -2.195 -32.875 -29.922 1 97.94 103 LYS A C 1
ATOM 822 O O . LYS A 1 103 ? -2.16 -33.125 -31.125 1 97.94 103 LYS A O 1
ATOM 827 N N . LEU A 1 104 ? -2.449 -31.703 -29.484 1 97.69 104 LEU A N 1
ATOM 828 C CA . LEU A 1 104 ? -2.426 -30.531 -30.344 1 97.69 104 LEU A CA 1
ATOM 829 C C . LEU A 1 104 ? -1.879 -29.328 -29.594 1 97.69 104 LEU A C 1
ATOM 831 O O . LEU A 1 104 ? -1.898 -29.281 -28.359 1 97.69 104 LEU A O 1
ATOM 835 N N . GLU A 1 105 ? -1.362 -28.406 -30.297 1 97.38 105 GLU A N 1
ATOM 836 C CA . GLU A 1 105 ? -0.814 -27.172 -29.719 1 97.38 105 GLU A CA 1
ATOM 837 C C . GLU A 1 105 ? -1.752 -26 -29.938 1 97.38 105 GLU A C 1
ATOM 839 O O . GLU A 1 105 ? -2.258 -25.797 -31.047 1 97.38 105 GLU A O 1
ATOM 844 N N . GLU A 1 106 ? -2.008 -25.281 -28.922 1 96.25 106 GLU A N 1
ATOM 845 C CA . GLU A 1 106 ? -2.717 -24 -29 1 96.25 106 GLU A CA 1
ATOM 846 C C . GLU A 1 106 ? -1.763 -22.828 -28.812 1 96.25 106 GLU A C 1
ATOM 848 O O . GLU A 1 106 ? -0.911 -22.844 -27.922 1 96.25 106 GLU A O 1
ATOM 853 N N . THR A 1 107 ? -1.921 -21.891 -29.672 1 97.38 107 THR A N 1
ATOM 854 C CA . THR A 1 107 ? -1.144 -20.656 -29.562 1 97.38 107 THR A CA 1
ATOM 855 C C . THR A 1 107 ? -2.055 -19.469 -29.281 1 97.38 107 THR A C 1
ATOM 857 O O . THR A 1 107 ? -3.043 -19.25 -29.984 1 97.38 107 THR A O 1
ATOM 860 N N . PHE A 1 108 ? -1.697 -18.766 -28.25 1 96.06 108 PHE A N 1
ATOM 861 C CA . PHE A 1 108 ? -2.434 -17.562 -27.859 1 96.06 108 PHE A CA 1
ATOM 862 C C . PHE A 1 108 ? -1.548 -16.328 -27.969 1 96.06 108 PHE A C 1
ATOM 864 O O . PHE A 1 108 ? -0.429 -16.312 -27.453 1 96.06 108 PHE A O 1
ATOM 871 N N . ASN A 1 109 ? -2.014 -15.375 -28.656 1 97.25 109 ASN A N 1
ATOM 872 C CA . ASN A 1 109 ? -1.475 -14.023 -28.516 1 97.25 109 ASN A CA 1
ATOM 873 C C . ASN A 1 109 ? -2.24 -13.219 -27.469 1 97.25 109 ASN A C 1
ATOM 875 O O . ASN A 1 109 ? -3.457 -13.047 -27.578 1 97.25 109 ASN A O 1
ATOM 879 N N . ILE A 1 110 ? -1.445 -12.836 -26.453 1 96.81 110 ILE A N 1
ATOM 880 C CA . ILE A 1 110 ? -2.143 -12.219 -25.328 1 96.81 110 ILE A CA 1
ATOM 881 C C . ILE A 1 110 ? -1.484 -10.883 -24.984 1 96.81 110 ILE A C 1
ATOM 883 O O . ILE A 1 110 ? -0.343 -10.625 -25.375 1 96.81 110 ILE A O 1
ATOM 887 N N . LYS A 1 111 ? -2.277 -10.031 -24.328 1 96.25 111 LYS A N 1
ATOM 888 C CA . LYS A 1 111 ? -1.751 -8.898 -23.578 1 96.25 111 LYS A CA 1
ATOM 889 C C . LYS A 1 111 ? -1.688 -9.211 -22.094 1 96.25 111 LYS A C 1
ATOM 891 O O . LYS A 1 111 ? -2.715 -9.469 -21.469 1 96.25 111 LYS A O 1
ATOM 896 N N . ASN A 1 112 ? -0.515 -9.289 -21.562 1 94.94 112 ASN A N 1
ATOM 897 C CA . ASN A 1 112 ? -0.35 -9.453 -20.125 1 94.94 112 ASN A CA 1
ATOM 898 C C . ASN A 1 112 ? -0.629 -8.148 -19.375 1 94.94 112 ASN A C 1
ATOM 900 O O . ASN A 1 112 ? 0.07 -7.156 -19.578 1 94.94 112 ASN A O 1
ATOM 904 N N . LEU A 1 113 ? -1.547 -8.133 -18.516 1 93.25 113 LEU A N 1
ATOM 905 C CA . LEU A 1 113 ? -2.029 -6.895 -17.922 1 93.25 113 LEU A CA 1
ATOM 906 C C . LEU A 1 113 ? -1.162 -6.492 -16.734 1 93.25 113 LEU A C 1
ATOM 908 O O . LEU A 1 113 ? -1.117 -5.316 -16.359 1 93.25 113 LEU A O 1
ATOM 912 N N . LEU A 1 114 ? -0.498 -7.449 -16.078 1 91.5 114 LEU A N 1
ATOM 913 C CA . LEU A 1 114 ? 0.412 -7.141 -14.984 1 91.5 114 LEU A CA 1
ATOM 914 C C . LEU A 1 114 ? 1.692 -6.496 -15.508 1 91.5 114 LEU A C 1
ATOM 916 O O . LEU A 1 114 ? 2.135 -5.469 -14.984 1 91.5 114 LEU A O 1
ATOM 920 N N . TYR A 1 115 ? 2.184 -7.012 -16.594 1 88.5 115 TYR A N 1
ATOM 921 C CA . TYR A 1 115 ? 3.473 -6.555 -17.109 1 88.5 115 TYR A CA 1
ATOM 922 C C . TYR A 1 115 ? 3.287 -5.57 -18.25 1 88.5 115 TYR A C 1
ATOM 924 O O . TYR A 1 115 ? 4.262 -5.012 -18.766 1 88.5 115 TYR A O 1
ATOM 932 N N . LYS A 1 116 ? 2.043 -5.465 -18.797 1 87.94 116 LYS A N 1
ATOM 933 C CA . LYS A 1 116 ? 1.671 -4.512 -19.828 1 87.94 116 LYS A CA 1
ATOM 934 C C . LYS A 1 116 ? 2.467 -4.75 -21.109 1 87.94 116 LYS A C 1
ATOM 936 O O . LYS A 1 116 ? 3.021 -3.814 -21.688 1 87.94 116 LYS A O 1
ATOM 941 N N . LYS A 1 117 ? 2.539 -5.941 -21.438 1 92.25 117 LYS A N 1
ATOM 942 C CA . LYS A 1 117 ? 3.258 -6.309 -22.656 1 92.25 117 LYS A CA 1
ATOM 943 C C . LYS A 1 117 ? 2.518 -7.402 -23.422 1 92.25 117 LYS A C 1
ATOM 945 O O . LYS A 1 117 ? 1.726 -8.148 -22.844 1 92.25 117 LYS A O 1
ATOM 950 N N . ASP A 1 118 ? 2.768 -7.41 -24.719 1 95.06 118 ASP A N 1
ATOM 951 C CA . ASP A 1 118 ? 2.258 -8.492 -25.547 1 95.06 118 ASP A CA 1
ATOM 952 C C . ASP A 1 118 ? 3.119 -9.742 -25.406 1 95.06 118 ASP A C 1
ATOM 954 O O . ASP A 1 118 ? 4.344 -9.656 -25.281 1 95.06 118 ASP A O 1
ATOM 958 N N . ASP A 1 119 ? 2.408 -10.82 -25.297 1 94.69 119 ASP A N 1
ATOM 959 C CA . ASP A 1 119 ? 3.098 -12.102 -25.156 1 94.69 119 ASP A CA 1
ATOM 960 C C . ASP A 1 119 ? 2.428 -13.18 -26.016 1 94.69 119 ASP A C 1
ATOM 962 O O . ASP A 1 119 ? 1.303 -12.992 -26.484 1 94.69 119 ASP A O 1
ATOM 966 N N . SER A 1 120 ? 3.178 -14.156 -26.297 1 95.5 120 SER A N 1
ATOM 967 C CA . SER A 1 120 ? 2.664 -15.344 -26.984 1 95.5 120 SER A CA 1
ATOM 968 C C . SER A 1 120 ? 2.803 -16.594 -26.109 1 95.5 120 SER A C 1
ATOM 970 O O . SER A 1 120 ? 3.881 -16.875 -25.578 1 95.5 120 SER A O 1
ATOM 972 N N . LEU A 1 121 ? 1.671 -17.281 -25.938 1 93.38 121 LEU A N 1
ATOM 973 C CA . LEU A 1 121 ? 1.663 -18.5 -25.141 1 93.38 121 LEU A CA 1
ATOM 974 C C . LEU A 1 121 ? 1.35 -19.719 -26 1 93.38 121 LEU A C 1
ATOM 976 O O . LEU A 1 121 ? 0.403 -19.688 -26.797 1 93.38 121 LEU A O 1
ATOM 980 N N . LYS A 1 122 ? 2.146 -20.719 -25.828 1 94.56 122 LYS A N 1
ATOM 981 C CA . LYS A 1 122 ? 1.895 -22.016 -26.469 1 94.56 122 LYS A CA 1
ATOM 982 C C . LYS A 1 122 ? 1.526 -23.078 -25.438 1 94.56 122 LYS A C 1
ATOM 984 O O . LYS A 1 122 ? 2.246 -23.266 -24.453 1 94.56 122 LYS A O 1
ATOM 989 N N . VAL A 1 123 ? 0.405 -23.734 -25.688 1 93.62 123 VAL A N 1
ATOM 990 C CA . VAL A 1 123 ? -0.078 -24.75 -24.75 1 93.62 123 VAL A CA 1
ATOM 991 C C . VAL A 1 123 ? -0.327 -26.062 -25.5 1 93.62 123 VAL A C 1
ATOM 993 O O . VAL A 1 123 ? -1.036 -26.078 -26.5 1 93.62 123 VAL A O 1
ATOM 996 N N . ASN A 1 124 ? 0.318 -27.094 -24.953 1 95.19 124 ASN A N 1
ATOM 997 C CA . ASN A 1 124 ? -0.006 -28.422 -25.469 1 95.19 124 ASN A CA 1
ATOM 998 C C . ASN A 1 124 ? -1.248 -29 -24.781 1 95.19 124 ASN A C 1
ATOM 1000 O O . ASN A 1 124 ? -1.336 -29.016 -23.562 1 95.19 124 ASN A O 1
ATOM 1004 N N . ARG A 1 125 ? -2.15 -29.438 -25.625 1 96.69 125 ARG A N 1
ATOM 1005 C CA . ARG A 1 125 ? -3.363 -30.094 -25.156 1 96.69 125 ARG A CA 1
ATOM 1006 C C . ARG A 1 125 ? -3.359 -31.578 -25.5 1 96.69 125 ARG A C 1
ATOM 1008 O O . ARG A 1 125 ? -2.885 -31.969 -26.562 1 96.69 125 ARG A O 1
ATOM 1015 N N . TYR A 1 126 ? -3.902 -32.344 -24.578 1 97.56 126 TYR A N 1
ATOM 1016 C CA . TYR A 1 126 ? -3.984 -33.781 -24.75 1 97.56 126 TYR A CA 1
ATOM 1017 C C . TYR A 1 126 ? -5.418 -34.281 -24.594 1 97.56 126 TYR A C 1
ATOM 1019 O O . TYR A 1 126 ? -6.117 -33.844 -23.672 1 97.56 126 TYR A O 1
ATOM 1027 N N . PHE A 1 127 ? -5.836 -35.094 -25.5 1 98.12 127 PHE A N 1
ATOM 1028 C CA . PHE A 1 127 ? -7.203 -35.625 -25.5 1 98.12 127 PHE A CA 1
ATOM 1029 C C . PHE A 1 127 ? -7.215 -37.156 -25.469 1 98.12 127 PHE A C 1
ATOM 1031 O O . PHE A 1 127 ? -6.453 -37.781 -26.203 1 98.12 127 PHE A O 1
ATOM 1038 N N . VAL A 1 128 ? -8.078 -37.688 -24.641 1 97.75 128 VAL A N 1
ATOM 1039 C CA . VAL A 1 128 ? -8.32 -39.125 -24.547 1 97.75 128 VAL A CA 1
ATOM 1040 C C . VAL A 1 128 ? -9.742 -39.438 -25 1 97.75 128 VAL A C 1
ATOM 1042 O O . VAL A 1 128 ? -10.57 -38.531 -25.141 1 97.75 128 VAL A O 1
ATOM 1045 N N . VAL A 1 129 ? -9.953 -40.688 -25.312 1 96.94 129 VAL A N 1
ATOM 1046 C CA . VAL A 1 129 ? -11.289 -41.094 -25.75 1 96.94 129 VAL A CA 1
ATOM 1047 C C . VAL A 1 129 ? -12.047 -41.719 -24.609 1 96.94 129 VAL A C 1
ATOM 1049 O O . VAL A 1 129 ? -11.562 -42.688 -23.984 1 96.94 129 VAL A O 1
ATOM 1052 N N . GLU A 1 130 ? -13.156 -41.125 -24.234 1 96.88 130 GLU A N 1
ATOM 1053 C CA . GLU A 1 130 ? -14.117 -41.656 -23.281 1 96.88 130 GLU A CA 1
ATOM 1054 C C . GLU A 1 130 ? -15.523 -41.688 -23.875 1 96.88 130 GLU A C 1
ATOM 1056 O O . GLU A 1 130 ? -16.062 -40.688 -24.281 1 96.88 130 GLU A O 1
ATOM 1061 N N . ASN A 1 131 ? -16.062 -42.938 -23.969 1 95.44 131 ASN A N 1
ATOM 1062 C CA . ASN A 1 131 ? -17.391 -43.125 -24.531 1 95.44 131 ASN A CA 1
ATOM 1063 C C . ASN A 1 131 ? -17.484 -42.562 -25.953 1 95.44 131 ASN A C 1
ATOM 1065 O O . ASN A 1 131 ? -18.406 -41.812 -26.25 1 95.44 131 ASN A O 1
ATOM 1069 N N . ASN A 1 132 ? -16.469 -42.844 -26.703 1 95.38 132 ASN A N 1
ATOM 1070 C CA . ASN A 1 132 ? -16.359 -42.5 -28.109 1 95.38 132 ASN A CA 1
ATOM 1071 C C . ASN A 1 132 ? -16.359 -40.969 -28.312 1 95.38 132 ASN A C 1
ATOM 1073 O O . ASN A 1 132 ? -16.828 -40.469 -29.344 1 95.38 132 ASN A O 1
ATOM 1077 N N . LYS A 1 133 ? -15.938 -40.25 -27.297 1 97.5 133 LYS A N 1
ATOM 1078 C CA . LYS A 1 133 ? -15.758 -38.781 -27.406 1 97.5 133 LYS A CA 1
ATOM 1079 C C . LYS A 1 133 ? -14.367 -38.375 -26.922 1 97.5 133 LYS A C 1
ATOM 1081 O O . LYS A 1 133 ? -13.836 -38.969 -25.969 1 97.5 133 LYS A O 1
ATOM 1086 N N . TYR A 1 134 ? -13.828 -37.375 -27.578 1 98.19 134 TYR A N 1
ATOM 1087 C CA . TYR A 1 134 ? -12.578 -36.812 -27.078 1 98.19 134 TYR A CA 1
ATOM 1088 C C . TYR A 1 134 ? -12.812 -36 -25.812 1 98.19 134 TYR A C 1
ATOM 1090 O O . TYR A 1 134 ? -13.758 -35.188 -25.75 1 98.19 134 TYR A O 1
ATOM 1098 N N . LYS A 1 135 ? -12 -36.25 -24.812 1 98.31 135 LYS A N 1
ATOM 1099 C CA . LYS A 1 135 ? -12.008 -35.5 -23.547 1 98.31 135 LYS A CA 1
ATOM 1100 C C . LYS A 1 135 ? -10.633 -34.906 -23.266 1 98.31 135 LYS A C 1
ATOM 1102 O O . LYS A 1 135 ? -9.609 -35.531 -23.484 1 98.31 135 LYS A O 1
ATOM 1107 N N . LEU A 1 136 ? -10.656 -33.75 -22.828 1 98.06 136 LEU A N 1
ATOM 1108 C CA . LEU A 1 136 ? -9.438 -32.969 -22.547 1 98.06 136 LEU A CA 1
ATOM 1109 C C . LEU A 1 136 ? -8.773 -33.469 -21.266 1 98.06 136 LEU A C 1
ATOM 1111 O O . LEU A 1 136 ? -9.438 -33.594 -20.234 1 98.06 136 LEU A O 1
ATOM 1115 N N . LEU A 1 137 ? -7.492 -33.781 -21.312 1 96.25 137 LEU A N 1
ATOM 1116 C CA . LEU A 1 137 ? -6.66 -34.062 -20.141 1 96.25 137 LEU A CA 1
ATOM 1117 C C . LEU A 1 137 ? -6.031 -32.75 -19.625 1 96.25 137 LEU A C 1
ATOM 1119 O O . LEU A 1 137 ? -5.238 -32.125 -20.328 1 96.25 137 LEU A O 1
ATOM 1123 N N . LEU A 1 138 ? -6.414 -32.375 -18.469 1 92.69 138 LEU A N 1
ATOM 1124 C CA . LEU A 1 138 ? -5.848 -31.172 -17.875 1 92.69 138 LEU A CA 1
ATOM 1125 C C . LEU A 1 138 ? -4.344 -31.312 -17.672 1 92.69 138 LEU A C 1
ATOM 1127 O O . LEU A 1 138 ? -3.869 -32.375 -17.266 1 92.69 138 LEU A O 1
ATOM 1131 N N . TYR A 1 139 ? -3.6 -30.266 -17.906 1 86.62 139 TYR A N 1
ATOM 1132 C CA . TYR A 1 139 ? -2.145 -30.328 -17.828 1 86.62 139 TYR A CA 1
ATOM 1133 C C . TYR A 1 139 ? -1.691 -30.547 -16.391 1 86.62 139 TYR A C 1
ATOM 1135 O O . TYR A 1 139 ? -2.393 -30.172 -15.445 1 86.62 139 TYR A O 1
ATOM 1143 N N . GLU A 1 140 ? -0.547 -31.188 -16.266 1 83.81 140 GLU A N 1
ATOM 1144 C CA . GLU A 1 140 ? -0.01 -31.578 -14.969 1 83.81 140 GLU A CA 1
ATOM 1145 C C . GLU A 1 140 ? 0.363 -30.344 -14.141 1 83.81 140 GLU A C 1
ATOM 1147 O O . GLU A 1 140 ? 0.268 -30.359 -12.914 1 83.81 140 GLU A O 1
ATOM 1152 N N . SER A 1 141 ? 0.652 -29.281 -14.867 1 87.69 141 SER A N 1
ATOM 1153 C CA . SER A 1 141 ? 1.154 -28.094 -14.188 1 87.69 141 SER A CA 1
ATOM 1154 C C . SER A 1 141 ? 0.016 -27.156 -13.797 1 87.69 141 SER A C 1
ATOM 1156 O O . SER A 1 141 ? 0.255 -26.031 -13.359 1 87.69 141 SER A O 1
ATOM 1158 N N . PHE A 1 142 ? -1.173 -27.656 -13.922 1 88.88 142 PHE A N 1
ATOM 1159 C CA . PHE A 1 142 ? -2.334 -26.797 -13.695 1 88.88 142 PHE A CA 1
ATOM 1160 C C . PHE A 1 142 ? -2.283 -26.172 -12.312 1 88.88 142 PHE A C 1
ATOM 1162 O O . PHE A 1 142 ? -2.49 -24.969 -12.164 1 88.88 142 PHE A O 1
ATOM 1169 N N . LYS A 1 143 ? -1.97 -26.969 -11.312 1 89.5 143 LYS A N 1
ATOM 1170 C CA . LYS A 1 143 ? -1.955 -26.469 -9.938 1 89.5 143 LYS A CA 1
ATOM 1171 C C . LYS A 1 143 ? -0.885 -25.391 -9.758 1 89.5 143 LYS A C 1
ATOM 1173 O O . LYS A 1 143 ? -1.131 -24.375 -9.117 1 89.5 143 LYS A O 1
ATOM 1178 N N . LYS A 1 144 ? 0.242 -25.641 -10.344 1 92.25 144 LYS A N 1
ATOM 1179 C CA . LYS A 1 144 ? 1.333 -24.672 -10.281 1 92.25 144 LYS A CA 1
ATOM 1180 C C . LYS A 1 144 ? 0.954 -23.375 -10.992 1 92.25 144 LYS A C 1
ATOM 1182 O O . LYS A 1 144 ? 1.196 -22.281 -10.469 1 92.25 144 LYS A O 1
ATOM 1187 N N . GLU A 1 145 ? 0.335 -23.547 -12.141 1 92.81 145 GLU A N 1
ATOM 1188 C CA . GLU A 1 145 ? -0.082 -22.375 -12.914 1 92.81 145 GLU A CA 1
ATOM 1189 C C . GLU A 1 145 ? -1.161 -21.578 -12.18 1 92.81 145 GLU A C 1
ATOM 1191 O O . GLU A 1 145 ? -1.202 -20.359 -12.266 1 92.81 145 GLU A O 1
ATOM 1196 N N . PHE A 1 146 ? -2.02 -22.359 -11.539 1 94.19 146 PHE A N 1
ATOM 1197 C CA . PHE A 1 146 ? -3.033 -21.688 -10.727 1 94.19 146 PHE A CA 1
ATOM 1198 C C . PHE A 1 146 ? -2.389 -20.781 -9.695 1 94.19 146 PHE A C 1
ATOM 1200 O O . PHE A 1 146 ? -2.779 -19.625 -9.555 1 94.19 146 PHE A O 1
ATOM 1207 N N . GLY A 1 147 ? -1.4 -21.281 -9.023 1 95.25 147 GLY A N 1
ATOM 1208 C CA . GLY A 1 147 ? -0.691 -20.5 -8.023 1 95.25 147 GLY A CA 1
ATOM 1209 C C . GLY A 1 147 ? 0.01 -19.281 -8.602 1 95.25 147 GLY A C 1
ATOM 1210 O O . GLY A 1 147 ? -0.117 -18.172 -8.07 1 95.25 147 GLY A O 1
ATOM 1211 N N . ILE A 1 148 ? 0.656 -19.469 -9.672 1 94.94 148 ILE A N 1
ATOM 1212 C CA . ILE A 1 148 ? 1.418 -18.406 -10.305 1 94.94 148 ILE A CA 1
ATOM 1213 C C . ILE A 1 148 ? 0.473 -17.281 -10.75 1 94.94 148 ILE A C 1
ATOM 1215 O O . ILE A 1 148 ? 0.721 -16.109 -10.469 1 94.94 148 ILE A O 1
ATOM 1219 N N . ASN A 1 149 ? -0.598 -17.688 -11.367 1 95.88 149 ASN A N 1
ATOM 1220 C CA . ASN A 1 149 ? -1.539 -16.688 -11.867 1 95.88 149 ASN A CA 1
ATOM 1221 C C . ASN A 1 149 ? -2.285 -16 -10.719 1 95.88 149 ASN A C 1
ATOM 1223 O O . ASN A 1 149 ? -2.645 -14.836 -10.828 1 95.88 149 ASN A O 1
ATOM 1227 N N . SER A 1 150 ? -2.516 -16.75 -9.641 1 97.25 150 SER A N 1
ATOM 1228 C CA . SER A 1 150 ? -3.1 -16.125 -8.453 1 97.25 150 SER A CA 1
ATOM 1229 C C . SER A 1 150 ? -2.191 -15.039 -7.891 1 97.25 150 SER A C 1
ATOM 1231 O O . SER A 1 150 ? -2.664 -13.969 -7.504 1 97.25 150 SER A O 1
ATOM 1233 N N . MET A 1 151 ? -0.93 -15.289 -7.887 1 96.25 151 MET A N 1
ATOM 1234 C CA . MET A 1 151 ? 0.025 -14.289 -7.41 1 96.25 151 MET A CA 1
ATOM 1235 C C . MET A 1 151 ? 0.087 -13.094 -8.352 1 96.25 151 MET A C 1
ATOM 1237 O O . MET A 1 151 ? 0.224 -11.953 -7.914 1 96.25 151 MET A O 1
ATOM 1241 N N . ASP A 1 152 ? -0.019 -13.391 -9.664 1 96.12 152 ASP A N 1
ATOM 1242 C CA . ASP A 1 152 ? -0.1 -12.305 -10.625 1 96.12 152 ASP A CA 1
ATOM 1243 C C . ASP A 1 152 ? -1.324 -11.43 -10.367 1 96.12 152 ASP A C 1
ATOM 1245 O O . ASP A 1 152 ? -1.245 -10.195 -10.445 1 96.12 152 ASP A O 1
ATOM 1249 N N . LEU A 1 153 ? -2.445 -12.078 -10.102 1 97.5 153 LEU A N 1
ATOM 1250 C CA . LEU A 1 153 ? -3.67 -11.344 -9.812 1 97.5 153 LEU A CA 1
ATOM 1251 C C . LEU A 1 153 ? -3.504 -10.477 -8.562 1 97.5 153 LEU A C 1
ATOM 1253 O O . LEU A 1 153 ? -3.912 -9.32 -8.547 1 97.5 153 LEU A O 1
ATOM 1257 N N . ALA A 1 154 ? -2.883 -11.086 -7.543 1 95.94 154 ALA A N 1
ATOM 1258 C CA . ALA A 1 154 ? -2.631 -10.336 -6.312 1 95.94 154 ALA A CA 1
ATOM 1259 C C . ALA A 1 154 ? -1.777 -9.102 -6.59 1 95.94 154 ALA A C 1
ATOM 1261 O O . ALA A 1 154 ? -2.062 -8.016 -6.082 1 95.94 154 ALA A O 1
ATOM 1262 N N . GLN A 1 155 ? -0.772 -9.273 -7.402 1 94.31 155 GLN A N 1
ATOM 1263 C CA . GLN A 1 155 ? 0.098 -8.156 -7.75 1 94.31 155 GLN A CA 1
ATOM 1264 C C . GLN A 1 155 ? -0.657 -7.098 -8.547 1 94.31 155 GLN A C 1
ATOM 1266 O O . GLN A 1 155 ? -0.477 -5.898 -8.32 1 94.31 155 GLN A O 1
ATOM 1271 N N . LEU A 1 156 ? -1.412 -7.539 -9.461 1 94.56 156 LEU A N 1
ATOM 1272 C CA . LEU A 1 156 ? -2.213 -6.605 -10.25 1 94.56 156 LEU A CA 1
ATOM 1273 C C . LEU A 1 156 ? -3.139 -5.793 -9.352 1 94.56 156 LEU A C 1
ATOM 1275 O O . LEU A 1 156 ? -3.275 -4.582 -9.523 1 94.56 156 LEU A O 1
ATOM 1279 N N . LYS A 1 157 ? -3.727 -6.473 -8.406 1 94.62 157 LYS A N 1
ATOM 1280 C CA . LYS A 1 157 ? -4.613 -5.793 -7.461 1 94.62 157 LYS A CA 1
ATOM 1281 C C . LYS A 1 157 ? -3.842 -4.781 -6.617 1 94.62 157 LYS A C 1
ATOM 1283 O O . LYS A 1 157 ? -4.34 -3.686 -6.344 1 94.62 157 LYS A O 1
ATOM 1288 N N . LEU A 1 158 ? -2.691 -5.113 -6.211 1 92.12 158 LEU A N 1
ATOM 1289 C CA . LEU A 1 158 ? -1.846 -4.188 -5.465 1 92.12 158 LEU A CA 1
ATOM 1290 C C . LEU A 1 158 ? -1.584 -2.922 -6.273 1 92.12 158 LEU A C 1
ATOM 1292 O O . LEU A 1 158 ? -1.682 -1.812 -5.742 1 92.12 158 LEU A O 1
ATOM 1296 N N . ASN A 1 159 ? -1.223 -3.145 -7.48 1 91.38 159 ASN A N 1
ATOM 1297 C CA . ASN A 1 159 ? -0.959 -2.008 -8.359 1 91.38 159 ASN A CA 1
ATOM 1298 C C . ASN A 1 159 ? -2.186 -1.111 -8.492 1 91.38 159 ASN A C 1
ATOM 1300 O O . ASN A 1 159 ? -2.074 0.115 -8.445 1 91.38 159 ASN A O 1
ATOM 1304 N N . ASP A 1 160 ? -3.316 -1.719 -8.641 1 92.25 160 ASP A N 1
ATOM 1305 C CA . ASP A 1 160 ? -4.559 -0.969 -8.797 1 92.25 160 ASP A CA 1
ATOM 1306 C C . ASP A 1 160 ? -4.875 -0.161 -7.539 1 92.25 160 ASP A C 1
ATOM 1308 O O . ASP A 1 160 ? -5.191 1.028 -7.625 1 92.25 160 ASP A O 1
ATOM 1312 N N . PHE A 1 161 ? -4.762 -0.817 -6.422 1 93.12 161 PHE A N 1
ATOM 1313 C CA . PHE A 1 161 ? -5.016 -0.151 -5.148 1 93.12 161 PHE A CA 1
ATOM 1314 C C . PHE A 1 161 ? -3.998 0.958 -4.906 1 93.12 161 PHE A C 1
ATOM 1316 O O . PHE A 1 161 ? -4.355 2.049 -4.457 1 93.12 161 PHE A O 1
ATOM 1323 N N . GLY A 1 162 ? -2.777 0.647 -5.18 1 92.62 162 GLY A N 1
ATOM 1324 C CA . GLY A 1 162 ? -1.723 1.635 -5.012 1 92.62 162 GLY A CA 1
ATOM 1325 C C . GLY A 1 162 ? -1.94 2.887 -5.84 1 92.62 162 GLY A C 1
ATOM 1326 O O . GLY A 1 162 ? -1.837 4.004 -5.328 1 92.62 162 GLY A O 1
ATOM 1327 N N . LEU A 1 163 ? -2.266 2.725 -7.07 1 93.12 163 LEU A N 1
ATOM 1328 C CA . LEU A 1 163 ? -2.455 3.865 -7.961 1 93.12 163 LEU A CA 1
ATOM 1329 C C . LEU A 1 163 ? -3.607 4.742 -7.484 1 93.12 163 LEU A C 1
ATOM 1331 O O . LEU A 1 163 ? -3.496 5.969 -7.477 1 93.12 163 LEU A O 1
ATOM 1335 N N . LYS A 1 164 ? -4.695 4.105 -7.105 1 93.31 164 LYS A N 1
ATOM 1336 C CA . LYS A 1 164 ? -5.84 4.848 -6.59 1 93.31 164 LYS A CA 1
ATOM 1337 C C . LYS A 1 164 ? -5.461 5.645 -5.344 1 93.31 164 LYS A C 1
ATOM 1339 O O . LYS A 1 164 ? -5.805 6.824 -5.23 1 93.31 164 LYS A O 1
ATOM 1344 N N . TYR A 1 165 ? -4.77 5.043 -4.465 1 94.88 165 TYR A N 1
ATOM 1345 C CA . TYR A 1 165 ? -4.328 5.688 -3.232 1 94.88 165 TYR A CA 1
ATOM 1346 C C . TYR A 1 165 ? -3.381 6.844 -3.531 1 94.88 165 TYR A C 1
ATOM 1348 O O . TYR A 1 165 ? -3.525 7.934 -2.971 1 94.88 165 TYR A O 1
ATOM 1356 N N . PHE A 1 166 ? -2.373 6.684 -4.348 1 94.69 166 PHE A N 1
ATOM 1357 C CA . PHE A 1 166 ? -1.376 7.707 -4.645 1 94.69 166 PHE A CA 1
ATOM 1358 C C . PHE A 1 166 ? -2.029 8.945 -5.246 1 94.69 166 PHE A C 1
ATOM 1360 O O . PHE A 1 166 ? -1.641 10.07 -4.938 1 94.69 166 PHE A O 1
ATOM 1367 N N . LYS A 1 167 ? -3.035 8.742 -6.117 1 95 167 LYS A N 1
ATOM 1368 C CA . LYS A 1 167 ? -3.756 9.867 -6.719 1 95 167 LYS A CA 1
ATOM 1369 C C . LYS A 1 167 ? -4.523 10.656 -5.664 1 95 167 LYS A C 1
ATOM 1371 O O . LYS A 1 167 ? -4.527 11.891 -5.691 1 95 167 LYS A O 1
ATOM 1376 N N . GLU A 1 168 ? -5.121 9.93 -4.75 1 96.25 168 GLU A N 1
ATOM 1377 C CA . GLU A 1 168 ? -5.863 10.594 -3.682 1 96.25 168 GLU A CA 1
ATOM 1378 C C . GLU A 1 168 ? -4.93 11.391 -2.777 1 96.25 168 GLU A C 1
ATOM 1380 O O . GLU A 1 168 ? -5.23 12.531 -2.42 1 96.25 168 GLU A O 1
ATOM 1385 N N . VAL A 1 169 ? -3.838 10.805 -2.439 1 96.88 169 VAL A N 1
ATOM 1386 C CA . VAL A 1 169 ? -2.869 11.453 -1.566 1 96.88 169 VAL A CA 1
ATOM 1387 C C . VAL A 1 169 ? -2.283 12.68 -2.27 1 96.88 169 VAL A C 1
ATOM 1389 O O . VAL A 1 169 ? -2.051 13.711 -1.639 1 96.88 169 VAL A O 1
ATOM 1392 N N . ASP A 1 170 ? -2.045 12.562 -3.561 1 96.38 170 ASP A N 1
ATOM 1393 C CA . ASP A 1 170 ? -1.538 13.695 -4.332 1 96.38 170 ASP A CA 1
ATOM 1394 C C . ASP A 1 170 ? -2.459 14.906 -4.199 1 96.38 170 ASP A C 1
ATOM 1396 O O . ASP A 1 170 ? -1.994 16.031 -3.975 1 96.38 170 ASP A O 1
ATOM 1400 N N . LEU A 1 171 ? -3.758 14.68 -4.277 1 96.56 171 LEU A N 1
ATOM 1401 C CA . LEU A 1 171 ? -4.734 15.758 -4.172 1 96.56 171 LEU A CA 1
ATOM 1402 C C . LEU A 1 171 ? -4.727 16.359 -2.77 1 96.56 171 LEU A C 1
ATOM 1404 O O . LEU A 1 171 ? -4.754 17.578 -2.617 1 96.56 171 LEU A O 1
ATOM 1408 N N . ILE A 1 172 ? -4.652 15.531 -1.764 1 96.81 172 ILE A N 1
ATOM 1409 C CA . ILE A 1 172 ? -4.633 15.977 -0.374 1 96.81 172 ILE A CA 1
ATOM 1410 C C . ILE A 1 172 ? -3.406 16.859 -0.126 1 96.81 172 ILE A C 1
ATOM 1412 O O . ILE A 1 172 ? -3.52 17.953 0.424 1 96.81 172 ILE A O 1
ATOM 1416 N N . LEU A 1 173 ? -2.254 16.406 -0.572 1 97.44 173 LEU A N 1
ATOM 1417 C CA . LEU A 1 173 ? -1 17.109 -0.318 1 97.44 173 LEU A CA 1
ATOM 1418 C C . LEU A 1 173 ? -0.939 18.422 -1.102 1 97.44 173 LEU A C 1
ATOM 1420 O O . LEU A 1 173 ? -0.445 19.422 -0.595 1 97.44 173 LEU A O 1
ATOM 1424 N N . LYS A 1 174 ? -1.427 18.391 -2.344 1 96.94 174 LYS A N 1
ATOM 1425 C CA . LYS A 1 174 ? -1.432 19.609 -3.141 1 96.94 174 LYS A CA 1
ATOM 1426 C C . LYS A 1 174 ? -2.271 20.688 -2.477 1 96.94 174 LYS A C 1
ATOM 1428 O O . LYS A 1 174 ? -1.869 21.859 -2.434 1 96.94 174 LYS A O 1
ATOM 1433 N N . LYS A 1 175 ? -3.379 20.328 -1.95 1 95.62 175 LYS A N 1
ATOM 1434 C CA . LYS A 1 175 ? -4.223 21.281 -1.243 1 95.62 175 LYS A CA 1
ATOM 1435 C C . LYS A 1 175 ? -3.529 21.797 0.015 1 95.62 175 LYS A C 1
ATOM 1437 O O . LYS A 1 175 ? -3.537 23 0.285 1 95.62 175 LYS A O 1
ATOM 1442 N N . ALA A 1 176 ? -2.92 20.938 0.771 1 97.12 176 ALA A N 1
ATOM 1443 C CA . ALA A 1 176 ? -2.215 21.312 1.99 1 97.12 176 ALA A CA 1
ATOM 1444 C C . ALA A 1 176 ? -1.053 22.266 1.677 1 97.12 176 ALA A C 1
ATOM 1446 O O . ALA A 1 176 ? -0.85 23.25 2.371 1 97.12 176 ALA A O 1
ATOM 1447 N N . ILE A 1 177 ? -0.354 21.969 0.657 1 97.56 177 ILE A N 1
ATOM 1448 C CA . ILE A 1 177 ? 0.8 22.781 0.259 1 97.56 177 ILE A CA 1
ATOM 1449 C C . ILE A 1 177 ? 0.337 24.156 -0.215 1 97.56 177 ILE A C 1
ATOM 1451 O O . ILE A 1 177 ? 0.998 25.156 0.045 1 97.56 177 ILE A O 1
ATOM 1455 N N . ALA A 1 178 ? -0.807 24.203 -0.911 1 95.5 178 ALA A N 1
ATOM 1456 C CA . ALA A 1 178 ? -1.359 25.484 -1.339 1 95.5 178 ALA A CA 1
ATOM 1457 C C . ALA A 1 178 ? -1.662 26.375 -0.14 1 95.5 178 ALA A C 1
ATOM 1459 O O . ALA A 1 178 ? -1.503 27.594 -0.212 1 95.5 178 ALA A O 1
ATOM 1460 N N . ILE A 1 179 ? -1.985 25.75 0.891 1 93.69 179 ILE A N 1
ATOM 1461 C CA . ILE A 1 179 ? -2.355 26.484 2.096 1 93.69 179 ILE A CA 1
ATOM 1462 C C . ILE A 1 179 ? -1.102 26.844 2.891 1 93.69 179 ILE A C 1
ATOM 1464 O O . ILE A 1 179 ? -0.989 27.938 3.432 1 93.69 179 ILE A O 1
ATOM 1468 N N . ASN A 1 180 ? -0.19 25.922 2.949 1 93.62 180 ASN A N 1
ATOM 1469 C CA . ASN A 1 180 ? 1.077 26.125 3.643 1 93.62 180 ASN A CA 1
ATOM 1470 C C . ASN A 1 180 ? 2.266 25.781 2.752 1 93.62 180 ASN A C 1
ATOM 1472 O O . ASN A 1 180 ? 2.885 24.734 2.916 1 93.62 180 ASN A O 1
ATOM 1476 N N . PRO A 1 181 ? 2.68 26.734 1.993 1 96 181 PRO A N 1
ATOM 1477 C CA . PRO A 1 181 ? 3.658 26.422 0.947 1 96 181 PRO A CA 1
ATOM 1478 C C . PRO A 1 181 ? 5.09 26.375 1.474 1 96 181 PRO A C 1
ATOM 1480 O O . PRO A 1 181 ? 6.023 26.125 0.709 1 96 181 PRO A O 1
ATOM 1483 N N . THR A 1 182 ? 5.332 26.562 2.787 1 96.44 182 THR A N 1
ATOM 1484 C CA . THR A 1 182 ? 6.695 26.547 3.305 1 96.44 182 THR A CA 1
ATOM 1485 C C . THR A 1 182 ? 6.875 25.422 4.324 1 96.44 182 THR A C 1
ATOM 1487 O O . THR A 1 182 ? 7.754 25.5 5.184 1 96.44 182 THR A O 1
ATOM 1490 N N . ASP A 1 183 ? 5.992 24.484 4.277 1 96.19 183 ASP A N 1
ATOM 1491 C CA . ASP A 1 183 ? 6.078 23.344 5.18 1 96.19 183 ASP A CA 1
ATOM 1492 C C . ASP A 1 183 ? 6.965 22.25 4.598 1 96.19 183 ASP A C 1
ATOM 1494 O O . ASP A 1 183 ? 6.562 21.547 3.658 1 96.19 183 ASP A O 1
ATOM 1498 N N . SER A 1 184 ? 8.062 22 5.207 1 98.12 184 SER A N 1
ATOM 1499 C CA . SER A 1 184 ? 9.047 21.016 4.742 1 98.12 184 SER A CA 1
ATOM 1500 C C . SER A 1 184 ? 8.461 19.609 4.746 1 98.12 184 SER A C 1
ATOM 1502 O O . SER A 1 184 ? 8.711 18.828 3.82 1 98.12 184 SER A O 1
ATOM 1504 N N . LYS A 1 185 ? 7.699 19.297 5.73 1 97.31 185 LYS A N 1
ATOM 1505 C CA . LYS A 1 185 ? 7.18 17.953 5.91 1 97.31 185 LYS A CA 1
ATOM 1506 C C . LYS A 1 185 ? 6.18 17.594 4.812 1 97.31 185 LYS A C 1
ATOM 1508 O O . LYS A 1 185 ? 6.105 16.438 4.379 1 97.31 185 LYS A O 1
ATOM 1513 N N . LEU A 1 186 ? 5.391 18.562 4.375 1 98.25 186 LEU A N 1
ATOM 1514 C CA . LEU A 1 186 ? 4.449 18.328 3.289 1 98.25 186 LEU A CA 1
ATOM 1515 C C . LEU A 1 186 ? 5.184 18 1.991 1 98.25 186 LEU A C 1
ATOM 1517 O O . LEU A 1 186 ? 4.785 17.094 1.256 1 98.25 186 LEU A O 1
ATOM 1521 N N . TYR A 1 187 ? 6.234 18.703 1.772 1 98.62 187 TYR A N 1
ATOM 1522 C CA . TYR A 1 187 ? 7.012 18.453 0.564 1 98.62 187 TYR A CA 1
ATOM 1523 C C . TYR A 1 187 ? 7.727 17.109 0.64 1 98.62 187 TYR A C 1
ATOM 1525 O O . TYR A 1 187 ? 7.891 16.438 -0.375 1 98.62 187 TYR A O 1
ATOM 1533 N N . TYR A 1 188 ? 8.195 16.766 1.809 1 98.44 188 TYR A N 1
ATOM 1534 C CA . TYR A 1 188 ? 8.766 15.438 1.995 1 98.44 188 TYR A CA 1
ATOM 1535 C C . TYR A 1 188 ? 7.75 14.352 1.657 1 98.44 188 TYR A C 1
ATOM 1537 O O . TYR A 1 188 ? 8.047 13.43 0.904 1 98.44 188 TYR A O 1
ATOM 1545 N N . ALA A 1 189 ? 6.531 14.516 2.225 1 97.94 189 ALA A N 1
ATOM 1546 C CA . ALA A 1 189 ? 5.457 13.562 1.942 1 97.94 189 ALA A CA 1
ATOM 1547 C C . ALA A 1 189 ? 5.133 13.531 0.452 1 97.94 189 ALA A C 1
ATOM 1549 O O . ALA A 1 189 ? 4.875 12.461 -0.111 1 97.94 189 ALA A O 1
ATOM 1550 N N . GLN A 1 190 ? 5.141 14.672 -0.175 1 97.75 190 GLN A N 1
ATOM 1551 C CA . GLN A 1 190 ? 4.871 14.758 -1.607 1 97.75 190 GLN A CA 1
ATOM 1552 C C . GLN A 1 190 ? 5.938 14.023 -2.412 1 97.75 190 GLN A C 1
ATOM 1554 O O . GLN A 1 190 ? 5.621 13.289 -3.348 1 97.75 190 GLN A O 1
ATOM 1559 N N . ALA A 1 191 ? 7.191 14.219 -2.025 1 98.06 191 ALA A N 1
ATOM 1560 C CA . ALA A 1 191 ? 8.281 13.516 -2.691 1 98.06 191 ALA A CA 1
ATOM 1561 C C . ALA A 1 191 ? 8.125 12 -2.551 1 98.06 191 ALA A C 1
ATOM 1563 O O . ALA A 1 191 ? 8.258 11.266 -3.531 1 98.06 191 ALA A O 1
ATOM 1564 N N . CYS A 1 192 ? 7.793 11.555 -1.34 1 96.81 192 CYS A N 1
ATOM 1565 C CA . CYS A 1 192 ? 7.562 10.133 -1.103 1 96.81 192 CYS A CA 1
ATOM 1566 C C . CYS A 1 192 ? 6.445 9.609 -1.995 1 96.81 192 CYS A C 1
ATOM 1568 O O . CYS A 1 192 ? 6.582 8.547 -2.611 1 96.81 192 CYS A O 1
ATOM 1570 N N . ASN A 1 193 ? 5.363 10.359 -2.064 1 96 193 ASN A N 1
ATOM 1571 C CA . ASN A 1 193 ? 4.215 9.938 -2.861 1 96 193 ASN A CA 1
ATOM 1572 C C . ASN A 1 193 ? 4.566 9.844 -4.344 1 96 193 ASN A C 1
ATOM 1574 O O . ASN A 1 193 ? 4.176 8.883 -5.02 1 96 193 ASN A O 1
ATOM 1578 N N . TYR A 1 194 ? 5.348 10.82 -4.828 1 95.81 194 TYR A N 1
ATOM 1579 C CA . TYR A 1 194 ? 5.734 10.812 -6.234 1 95.81 194 TYR A CA 1
ATOM 1580 C C . TYR A 1 194 ? 6.617 9.609 -6.555 1 95.81 194 TYR A C 1
ATOM 1582 O O . TYR A 1 194 ? 6.539 9.047 -7.645 1 95.81 194 TYR A O 1
ATOM 1590 N N . MET A 1 195 ? 7.457 9.188 -5.613 1 94.38 195 MET A N 1
ATOM 1591 C CA . MET A 1 195 ? 8.305 8.016 -5.82 1 94.38 195 MET A CA 1
ATOM 1592 C C . MET A 1 195 ? 7.457 6.754 -5.961 1 94.38 195 MET A C 1
ATOM 1594 O O . MET A 1 195 ? 7.848 5.812 -6.652 1 94.38 195 MET A O 1
ATOM 1598 N N . ASN A 1 196 ? 6.285 6.766 -5.355 1 90.69 196 ASN A N 1
ATOM 1599 C CA . ASN A 1 196 ? 5.422 5.594 -5.387 1 90.69 196 ASN A CA 1
ATOM 1600 C C . ASN A 1 196 ? 4.734 5.441 -6.742 1 90.69 196 ASN A C 1
ATOM 1602 O O . ASN A 1 196 ? 4.211 4.375 -7.062 1 90.69 196 ASN A O 1
ATOM 1606 N N . PHE A 1 197 ? 4.746 6.535 -7.508 1 88.5 197 PHE A N 1
ATOM 1607 C CA . PHE A 1 197 ? 4.152 6.477 -8.836 1 88.5 197 PHE A CA 1
ATOM 1608 C C . PHE A 1 197 ? 5.105 5.816 -9.828 1 88.5 197 PHE A C 1
ATOM 1610 O O . PHE A 1 197 ? 4.703 5.449 -10.93 1 88.5 197 PHE A O 1
ATOM 1617 N N . ASP A 1 198 ? 6.32 5.641 -9.305 1 78.75 198 ASP A N 1
ATOM 1618 C CA . ASP A 1 198 ? 7.32 5.074 -10.203 1 78.75 198 ASP A CA 1
ATOM 1619 C C . ASP A 1 198 ? 6.953 3.646 -10.602 1 78.75 198 ASP A C 1
ATOM 1621 O O . ASP A 1 198 ? 6.59 2.832 -9.75 1 78.75 198 ASP A O 1
ATOM 1625 N N . GLY A 1 199 ? 6.824 3.352 -11.812 1 73.38 199 GLY A N 1
ATOM 1626 C CA . GLY A 1 199 ? 6.504 2.018 -12.289 1 73.38 199 GLY A CA 1
ATOM 1627 C C . GLY A 1 199 ? 5.145 1.94 -12.961 1 73.38 199 GLY A C 1
ATOM 1628 O O . GLY A 1 199 ? 4.832 0.954 -13.633 1 73.38 199 GLY A O 1
ATOM 1629 N N . PHE A 1 200 ? 4.406 3.01 -12.578 1 81.75 200 PHE A N 1
ATOM 1630 C CA . PHE A 1 200 ? 3.102 3.014 -13.234 1 81.75 200 PHE A CA 1
ATOM 1631 C C . PHE A 1 200 ? 3.189 3.672 -14.609 1 81.75 200 PHE A C 1
ATOM 1633 O O . PHE A 1 200 ? 3.783 4.742 -14.75 1 81.75 200 PHE A O 1
ATOM 1640 N N . PRO A 1 201 ? 2.674 2.9 -15.57 1 75.88 201 PRO A N 1
ATOM 1641 C CA . PRO A 1 201 ? 2.678 3.514 -16.906 1 75.88 201 PRO A CA 1
ATOM 1642 C C . PRO A 1 201 ? 1.99 4.875 -16.922 1 75.88 201 PRO A C 1
ATOM 1644 O O . PRO A 1 201 ? 0.958 5.062 -16.281 1 75.88 201 PRO A O 1
ATOM 1647 N N . GLY A 1 202 ? 2.594 5.918 -17.562 1 76.75 202 GLY A N 1
ATOM 1648 C CA . GLY A 1 202 ? 2.018 7.246 -17.688 1 76.75 202 GLY A CA 1
ATOM 1649 C C . GLY A 1 202 ? 2.5 8.211 -16.625 1 76.75 202 GLY A C 1
ATOM 1650 O O . GLY A 1 202 ? 2.115 9.383 -16.609 1 76.75 202 GLY A O 1
ATOM 1651 N N . TYR A 1 203 ? 3.285 7.621 -15.719 1 81.44 203 TYR A N 1
ATOM 1652 C CA . TYR A 1 203 ? 3.752 8.477 -14.633 1 81.44 203 TYR A CA 1
ATOM 1653 C C . TYR A 1 203 ? 5.273 8.57 -14.625 1 81.44 203 TYR A C 1
ATOM 1655 O O . TYR A 1 203 ? 5.891 8.672 -13.562 1 81.44 203 TYR A O 1
ATOM 1663 N N . SER A 1 204 ? 5.887 8.516 -15.711 1 76.12 204 SER A N 1
ATOM 1664 C CA . SER A 1 204 ? 7.34 8.461 -15.844 1 76.12 204 SER A CA 1
ATOM 1665 C C . SER A 1 204 ? 7.984 9.742 -15.328 1 76.12 204 SER A C 1
ATOM 1667 O O . SER A 1 204 ? 9.117 9.727 -14.844 1 76.12 204 SER A O 1
ATOM 1669 N N . ASP A 1 205 ? 7.223 10.852 -15.281 1 83.88 205 ASP A N 1
ATOM 1670 C CA . ASP A 1 205 ? 7.805 12.133 -14.906 1 83.88 205 ASP A CA 1
ATOM 1671 C C . ASP A 1 205 ? 7.691 12.367 -13.398 1 83.88 205 ASP A C 1
ATOM 1673 O O . ASP A 1 205 ? 8.227 13.352 -12.875 1 83.88 205 ASP A O 1
ATOM 1677 N N . THR A 1 206 ? 7.117 11.414 -12.734 1 89.38 206 THR A N 1
ATOM 1678 C CA . THR A 1 206 ? 6.805 11.656 -11.336 1 89.38 206 THR A CA 1
ATOM 1679 C C . THR A 1 206 ? 8.078 11.688 -10.492 1 89.38 206 THR A C 1
ATOM 1681 O O . THR A 1 206 ? 8.141 12.359 -9.461 1 89.38 206 THR A O 1
ATOM 1684 N N . THR A 1 207 ? 9.109 11.016 -10.914 1 90.25 207 THR A N 1
ATOM 1685 C CA . THR A 1 207 ? 10.344 11.016 -10.141 1 90.25 207 THR A CA 1
ATOM 1686 C C . THR A 1 207 ? 11.047 12.367 -10.25 1 90.25 207 THR A C 1
ATOM 1688 O O . THR A 1 207 ? 11.734 12.797 -9.312 1 90.25 207 THR A O 1
ATOM 1691 N N . TYR A 1 208 ? 10.867 13.078 -11.32 1 93.19 208 TYR A N 1
ATOM 1692 C CA . TYR A 1 208 ? 11.383 14.438 -11.43 1 93.19 208 TYR A CA 1
ATOM 1693 C C . TYR A 1 208 ? 10.617 15.383 -10.516 1 93.19 208 TYR A C 1
ATOM 1695 O O . TYR A 1 208 ? 11.211 16.25 -9.875 1 93.19 208 TYR A O 1
ATOM 1703 N N . ASN A 1 209 ? 9.328 15.102 -10.516 1 95.38 209 ASN A N 1
ATOM 1704 C CA . ASN A 1 209 ? 8.539 15.875 -9.562 1 95.38 209 ASN A CA 1
ATOM 1705 C C . ASN A 1 209 ? 8.984 15.617 -8.125 1 95.38 209 ASN A C 1
ATOM 1707 O O . ASN A 1 209 ? 8.977 16.531 -7.297 1 95.38 209 ASN A O 1
ATOM 1711 N N . ALA A 1 210 ? 9.359 14.336 -7.863 1 97.69 210 ALA A N 1
ATOM 1712 C CA . ALA A 1 210 ? 9.867 13.992 -6.539 1 97.69 210 ALA A CA 1
ATOM 1713 C C . ALA A 1 210 ? 11.133 14.781 -6.211 1 97.69 210 ALA A C 1
ATOM 1715 O O . ALA A 1 210 ? 11.305 15.242 -5.082 1 97.69 210 ALA A O 1
ATOM 1716 N N . LEU A 1 211 ? 11.992 14.969 -7.215 1 97.62 211 LEU A N 1
ATOM 1717 C CA . LEU A 1 211 ? 13.219 15.727 -7.02 1 97.62 211 LEU A CA 1
ATOM 1718 C C . LEU A 1 211 ? 12.914 17.188 -6.684 1 97.62 211 LEU A C 1
ATOM 1720 O O . LEU A 1 211 ? 13.523 17.766 -5.781 1 97.62 211 LEU A O 1
ATOM 1724 N N . ASP A 1 212 ? 11.961 17.75 -7.379 1 97.81 212 ASP A N 1
ATOM 1725 C CA . ASP A 1 212 ? 11.539 19.125 -7.09 1 97.81 212 ASP A CA 1
ATOM 1726 C C . ASP A 1 212 ? 10.992 19.234 -5.672 1 97.81 212 ASP A C 1
ATOM 1728 O O . ASP A 1 212 ? 11.375 20.141 -4.926 1 97.81 212 ASP A O 1
ATOM 1732 N N . SER A 1 213 ? 10.172 18.297 -5.32 1 98.38 213 SER A N 1
ATOM 1733 C CA . SER A 1 213 ? 9.547 18.312 -4.004 1 98.38 213 SER A CA 1
ATOM 1734 C C . SER A 1 213 ? 10.578 18.156 -2.893 1 98.38 213 SER A C 1
ATOM 1736 O O . SER A 1 213 ? 10.508 18.844 -1.873 1 98.38 213 SER A O 1
ATOM 1738 N N . ILE A 1 214 ? 11.508 17.25 -3.07 1 98.75 214 ILE A N 1
ATOM 1739 C CA . ILE A 1 214 ? 12.484 17.016 -2.01 1 98.75 214 ILE A CA 1
ATOM 1740 C C . ILE A 1 214 ? 13.406 18.219 -1.866 1 98.75 214 ILE A C 1
ATOM 1742 O O . ILE A 1 214 ? 13.844 18.547 -0.76 1 98.75 214 ILE A O 1
ATOM 1746 N N . ASN A 1 215 ? 13.703 18.906 -2.998 1 98.69 215 ASN A N 1
ATOM 1747 C CA . ASN A 1 215 ? 14.477 20.141 -2.93 1 98.69 215 ASN A CA 1
ATOM 1748 C C . ASN A 1 215 ? 13.734 21.234 -2.146 1 98.69 215 ASN A C 1
ATOM 1750 O O . ASN A 1 215 ? 14.336 21.953 -1.354 1 98.69 215 ASN A O 1
ATOM 1754 N N . LYS A 1 216 ? 12.492 21.281 -2.355 1 98.75 216 LYS A N 1
ATOM 1755 C CA . LYS A 1 216 ? 11.695 22.234 -1.585 1 98.75 216 LYS A CA 1
ATOM 1756 C C . LYS A 1 216 ? 11.648 21.844 -0.111 1 98.75 216 LYS A C 1
ATOM 1758 O O . LYS A 1 216 ? 11.672 22.703 0.768 1 98.75 216 LYS A O 1
ATOM 1763 N N . SER A 1 217 ? 11.547 20.516 0.154 1 98.75 217 SER A N 1
ATOM 1764 C CA . SER A 1 217 ? 11.594 20.047 1.535 1 98.75 217 SER A CA 1
ATOM 1765 C C . SER A 1 217 ? 12.883 20.484 2.227 1 98.75 217 SER A C 1
ATOM 1767 O O . SER A 1 217 ? 12.852 20.953 3.371 1 98.75 217 SER A O 1
ATOM 1769 N N . LEU A 1 218 ? 13.961 20.391 1.506 1 98.56 218 LEU A N 1
ATOM 1770 C CA . LEU A 1 218 ? 15.25 20.828 2.035 1 98.56 218 LEU A CA 1
ATOM 1771 C C . LEU A 1 218 ? 15.273 22.344 2.242 1 98.56 218 LEU A C 1
ATOM 1773 O O . LEU A 1 218 ? 15.766 22.828 3.264 1 98.56 218 LEU A O 1
ATOM 1777 N N . LYS A 1 219 ? 14.727 23.078 1.357 1 98.38 219 LYS A N 1
ATOM 1778 C CA . LYS A 1 219 ? 14.711 24.531 1.392 1 98.38 219 LYS A CA 1
ATOM 1779 C C . LYS A 1 219 ? 13.969 25.047 2.625 1 98.38 219 LYS A C 1
ATOM 1781 O O . LYS A 1 219 ? 14.383 26.031 3.244 1 98.38 219 LYS A O 1
ATOM 1786 N N . TYR A 1 220 ? 12.945 24.312 2.975 1 98.19 220 TYR A N 1
ATOM 1787 C CA . TYR A 1 220 ? 12.062 24.828 4.012 1 98.19 220 TYR A CA 1
ATOM 1788 C C . TYR A 1 220 ? 12.305 24.125 5.34 1 98.19 220 TYR A C 1
ATOM 1790 O O . TYR A 1 220 ? 11.523 24.266 6.281 1 98.19 220 TYR A O 1
ATOM 1798 N N . LEU A 1 221 ? 13.352 23.328 5.379 1 97.94 221 LEU A N 1
ATOM 1799 C CA . LEU A 1 221 ? 13.688 22.641 6.621 1 97.94 221 LEU A CA 1
ATOM 1800 C C . LEU A 1 221 ? 14 23.641 7.727 1 97.94 221 LEU A C 1
ATOM 1802 O O . LEU A 1 221 ? 14.805 24.562 7.531 1 97.94 221 LEU A O 1
ATOM 1806 N N . ASP A 1 222 ? 13.289 23.516 8.828 1 95.31 222 ASP A N 1
ATOM 1807 C CA . ASP A 1 222 ? 13.453 24.438 9.953 1 95.31 222 ASP A CA 1
ATOM 1808 C C . ASP A 1 222 ? 14.594 23.984 10.867 1 95.31 222 ASP A C 1
ATOM 1810 O O . ASP A 1 222 ? 14.453 23.031 11.625 1 95.31 222 ASP A O 1
ATOM 1814 N N . LYS A 1 223 ? 15.641 24.703 10.969 1 95.69 223 LYS A N 1
ATOM 1815 C CA . LYS A 1 223 ? 16.828 24.359 11.734 1 95.69 223 LYS A CA 1
ATOM 1816 C C . LYS A 1 223 ? 16.578 24.484 13.234 1 95.69 223 LYS A C 1
ATOM 1818 O O . LYS A 1 223 ? 17.328 23.953 14.047 1 95.69 223 LYS A O 1
ATOM 1823 N N . ASN A 1 224 ? 15.484 25.141 13.578 1 95.19 224 ASN A N 1
ATOM 1824 C CA . ASN A 1 224 ? 15.188 25.359 14.992 1 95.19 224 ASN A CA 1
ATOM 1825 C C . ASN A 1 224 ? 14.273 24.266 15.539 1 95.19 224 ASN A C 1
ATOM 1827 O O . ASN A 1 224 ? 13.977 24.25 16.734 1 95.19 224 ASN A O 1
ATOM 1831 N N . ASP A 1 225 ? 13.836 23.438 14.633 1 94 225 ASP A N 1
ATOM 1832 C CA . ASP A 1 225 ? 13 22.328 15.055 1 94 225 ASP A CA 1
ATOM 1833 C C . ASP A 1 225 ? 13.797 21.328 15.906 1 94 225 ASP A C 1
ATOM 1835 O O . ASP A 1 225 ? 14.969 21.062 15.617 1 94 225 ASP A O 1
ATOM 1839 N N . SER A 1 226 ? 13.164 20.766 16.953 1 94.94 226 SER A N 1
ATOM 1840 C CA . SER A 1 226 ? 13.828 19.828 17.859 1 94.94 226 SER A CA 1
ATOM 1841 C C . SER A 1 226 ? 14.273 18.578 17.109 1 94.94 226 SER A C 1
ATOM 1843 O O . SER A 1 226 ? 15.234 17.922 17.516 1 94.94 226 SER A O 1
ATOM 1845 N N . ASP A 1 227 ? 13.578 18.281 16 1 95.38 227 ASP A N 1
ATOM 1846 C CA . ASP A 1 227 ? 13.891 17.078 15.234 1 95.38 227 ASP A CA 1
ATOM 1847 C C . ASP A 1 227 ? 14.656 17.422 13.961 1 95.38 227 ASP A C 1
ATOM 1849 O O . ASP A 1 227 ? 14.641 16.641 12.992 1 95.38 227 ASP A O 1
ATOM 1853 N N . TYR A 1 228 ? 15.258 18.5 13.969 1 97.25 228 TYR A N 1
ATOM 1854 C CA . TYR A 1 228 ? 15.914 19.016 12.766 1 97.25 228 TYR A CA 1
ATOM 1855 C C . TYR A 1 228 ? 16.859 17.969 12.18 1 97.25 228 TYR A C 1
ATOM 1857 O O . TYR A 1 228 ? 16.766 17.641 10.992 1 97.25 228 TYR A O 1
ATOM 1865 N N . LYS A 1 229 ? 17.719 17.422 12.977 1 97.94 229 LYS A N 1
ATOM 1866 C CA . LYS A 1 229 ? 18.75 16.5 12.484 1 97.94 229 LYS A CA 1
ATOM 1867 C C . LYS A 1 229 ? 18.125 15.234 11.914 1 97.94 229 LYS A C 1
ATOM 1869 O O . LYS A 1 229 ? 18.547 14.75 10.859 1 97.94 229 LYS A O 1
ATOM 1874 N N . LYS A 1 230 ? 17.188 14.703 12.609 1 97.75 230 LYS A N 1
ATOM 1875 C CA . LYS A 1 230 ? 16.469 13.523 12.125 1 97.75 230 LYS A CA 1
ATOM 1876 C C . LYS A 1 230 ? 15.766 13.812 10.805 1 97.75 230 LYS A C 1
ATOM 1878 O O . LYS A 1 230 ? 15.859 13.023 9.859 1 97.75 230 LYS A O 1
ATOM 1883 N N . ASN A 1 231 ? 15.07 14.938 10.727 1 98.19 231 ASN A N 1
ATOM 1884 C CA . ASN A 1 231 ? 14.359 15.32 9.508 1 98.19 231 ASN A CA 1
ATOM 1885 C C . ASN A 1 231 ? 15.32 15.547 8.352 1 98.19 231 ASN A C 1
ATOM 1887 O O . ASN A 1 231 ? 15.07 15.086 7.234 1 98.19 231 ASN A O 1
ATOM 1891 N N . ALA A 1 232 ? 16.438 16.234 8.695 1 98.69 232 ALA A N 1
ATOM 1892 C CA . ALA A 1 232 ? 17.438 16.469 7.66 1 98.69 232 ALA A CA 1
ATOM 1893 C C . ALA A 1 232 ? 17.984 15.148 7.105 1 98.69 232 ALA A C 1
ATOM 1895 O O . ALA A 1 232 ? 18.078 14.969 5.891 1 98.69 232 ALA A O 1
ATOM 1896 N N . SER A 1 233 ? 18.297 14.188 7.973 1 98.81 233 SER A N 1
ATOM 1897 C CA . SER A 1 233 ? 18.797 12.883 7.566 1 98.81 233 SER A CA 1
ATOM 1898 C C . SER A 1 233 ? 17.812 12.18 6.637 1 98.81 233 SER A C 1
ATOM 1900 O O . SER A 1 233 ? 18.203 11.664 5.59 1 98.81 233 SER A O 1
ATOM 1902 N N . ASN A 1 234 ? 16.547 12.195 7.008 1 98.62 234 ASN A N 1
ATOM 1903 C CA . ASN A 1 234 ? 15.516 11.539 6.203 1 98.62 234 ASN A CA 1
ATOM 1904 C C . ASN A 1 234 ? 15.375 12.195 4.832 1 98.62 234 ASN A C 1
ATOM 1906 O O . ASN A 1 234 ? 15.219 11.508 3.824 1 98.62 234 ASN A O 1
ATOM 1910 N N . ILE A 1 235 ? 15.383 13.477 4.832 1 98.88 235 ILE A N 1
ATOM 1911 C CA . ILE A 1 235 ? 15.211 14.211 3.584 1 98.88 235 ILE A CA 1
ATOM 1912 C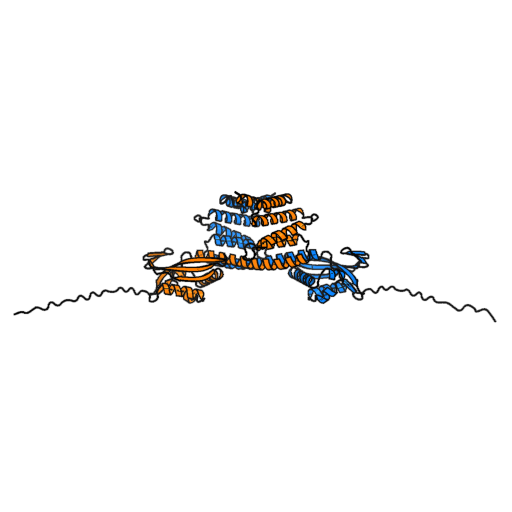 C . ILE A 1 235 ? 16.406 13.953 2.662 1 98.88 235 ILE A C 1
ATOM 1914 O O . ILE A 1 235 ? 16.219 13.648 1.481 1 98.88 235 ILE A O 1
ATOM 1918 N N . TYR A 1 236 ? 17.625 14.023 3.197 1 98.88 236 TYR A N 1
ATOM 1919 C CA . TYR A 1 236 ? 18.812 13.742 2.391 1 98.88 236 TYR A CA 1
ATOM 1920 C C . TYR A 1 236 ? 18.812 12.297 1.903 1 98.88 236 TYR A C 1
ATOM 1922 O O . TYR A 1 236 ? 19.234 12.016 0.777 1 98.88 236 TYR A O 1
ATOM 1930 N N . ASN A 1 237 ? 18.438 11.43 2.766 1 98.81 237 ASN A N 1
ATOM 1931 C CA . ASN A 1 237 ? 18.328 10.039 2.34 1 98.81 237 ASN A CA 1
ATOM 1932 C C . ASN A 1 237 ? 17.391 9.891 1.146 1 98.81 237 ASN A C 1
ATOM 1934 O O . ASN A 1 237 ? 17.75 9.258 0.149 1 98.81 237 ASN A O 1
ATOM 1938 N N . LEU A 1 238 ? 16.141 10.469 1.262 1 98.75 238 LEU A N 1
ATOM 1939 C CA . LEU A 1 238 ? 15.18 10.344 0.175 1 98.75 238 LEU A CA 1
ATOM 1940 C C . LEU A 1 238 ? 15.711 10.977 -1.103 1 98.75 238 LEU A C 1
ATOM 1942 O O . LEU A 1 238 ? 15.492 10.461 -2.199 1 98.75 238 LEU A O 1
ATOM 1946 N N . LYS A 1 239 ? 16.406 12.109 -0.943 1 98.75 239 LYS A N 1
ATOM 1947 C CA . LYS A 1 239 ? 17 12.719 -2.127 1 98.75 239 LYS A CA 1
ATOM 1948 C C . LYS A 1 239 ? 18.016 11.773 -2.781 1 98.75 239 LYS A C 1
ATOM 1950 O O . LYS A 1 239 ? 18.031 11.633 -4.004 1 98.75 239 LYS A O 1
ATOM 1955 N N . GLY A 1 240 ? 18.875 11.172 -1.938 1 98.75 240 GLY A N 1
ATOM 1956 C CA . GLY A 1 240 ? 19.781 10.164 -2.457 1 98.75 240 GLY A CA 1
ATOM 1957 C C . GLY A 1 240 ? 19.078 9.047 -3.197 1 98.75 240 GLY A C 1
ATOM 1958 O O . GLY A 1 240 ? 19.516 8.648 -4.285 1 98.75 240 GLY A O 1
ATOM 1959 N N . VAL A 1 241 ? 17.984 8.555 -2.641 1 97.88 241 VAL A N 1
ATOM 1960 C C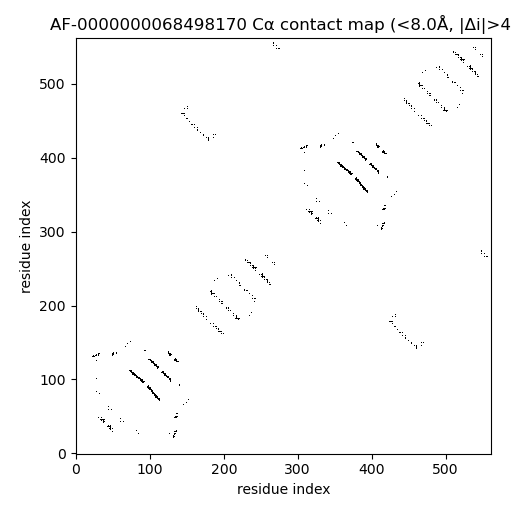A . VAL A 1 241 ? 17.203 7.473 -3.242 1 97.88 241 VAL A CA 1
ATOM 1961 C C . VAL A 1 241 ? 16.656 7.926 -4.594 1 97.88 241 VAL A C 1
ATOM 1963 O O . VAL A 1 241 ? 16.703 7.18 -5.574 1 97.88 241 VAL A O 1
ATOM 1966 N N . ILE A 1 242 ? 16.094 9.109 -4.66 1 97.56 242 ILE A N 1
ATOM 1967 C CA . ILE A 1 242 ? 15.539 9.648 -5.902 1 97.56 242 ILE A CA 1
ATOM 1968 C C . ILE A 1 242 ? 16.625 9.711 -6.969 1 97.56 242 ILE A C 1
ATOM 1970 O O . ILE A 1 242 ? 16.406 9.328 -8.117 1 97.56 242 ILE A O 1
ATOM 1974 N N . LEU A 1 243 ? 17.812 10.133 -6.574 1 97.44 243 LEU A N 1
ATOM 1975 C CA . LEU A 1 243 ? 18.938 10.234 -7.508 1 97.44 243 LEU A CA 1
ATOM 1976 C C . LEU A 1 243 ? 19.375 8.859 -7.98 1 97.44 243 LEU A C 1
ATOM 1978 O O . LEU A 1 243 ? 19.781 8.688 -9.133 1 97.44 243 LEU A O 1
ATOM 1982 N N . MET A 1 244 ? 19.359 7.844 -7.078 1 95.62 244 MET A N 1
ATOM 1983 C CA . MET A 1 244 ? 19.641 6.469 -7.484 1 95.62 244 MET A CA 1
ATOM 1984 C C . MET A 1 244 ? 18.703 6.02 -8.594 1 95.62 244 MET A C 1
ATOM 1986 O O . MET A 1 244 ? 19.109 5.352 -9.539 1 95.62 244 MET A O 1
ATOM 1990 N N . PHE A 1 245 ? 17.406 6.375 -8.469 1 92.19 245 PHE A N 1
ATOM 1991 C CA . PHE A 1 245 ? 16.422 6.031 -9.477 1 92.19 245 PHE A CA 1
ATOM 1992 C C . PHE A 1 245 ? 16.781 6.645 -10.828 1 92.19 245 PHE A C 1
ATOM 1994 O O . PHE A 1 245 ? 16.5 6.066 -11.875 1 92.19 245 PHE A O 1
ATOM 2001 N N . HIS A 1 246 ? 17.438 7.781 -10.797 1 92.69 246 HIS A N 1
ATOM 2002 C CA . HIS A 1 246 ? 17.875 8.461 -12.016 1 92.69 246 HIS A CA 1
ATOM 2003 C C . HIS A 1 246 ? 19.281 8.023 -12.414 1 92.69 246 HIS A C 1
ATOM 2005 O O . HIS A 1 246 ? 19.906 8.641 -13.281 1 92.69 246 HIS A O 1
ATOM 2011 N N . LYS A 1 247 ? 19.906 7.105 -11.727 1 94.06 247 LYS A N 1
ATOM 2012 C CA . LYS A 1 247 ? 21.203 6.5 -12 1 94.06 247 LYS A CA 1
ATOM 2013 C C . LYS A 1 247 ? 22.328 7.516 -11.836 1 94.06 247 LYS A C 1
ATOM 2015 O O . LYS A 1 247 ? 23.344 7.43 -12.516 1 94.06 247 LYS A O 1
ATOM 2020 N N . ARG A 1 248 ? 22.078 8.5 -11.117 1 96.5 248 ARG A N 1
ATOM 2021 C CA . ARG A 1 248 ? 23.094 9.469 -10.727 1 96.5 248 ARG A CA 1
ATOM 2022 C C . ARG A 1 248 ? 23.766 9.055 -9.422 1 96.5 248 ARG A C 1
ATOM 2024 O O . ARG A 1 248 ? 23.672 9.758 -8.414 1 96.5 248 ARG A O 1
ATOM 2031 N N . PHE A 1 249 ? 24.531 8.055 -9.398 1 97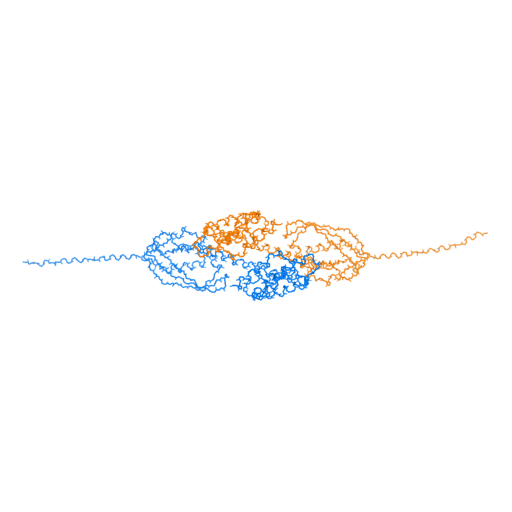.5 249 PHE A N 1
ATOM 2032 C CA . PHE A 1 249 ? 25.016 7.324 -8.227 1 97.5 249 PHE A CA 1
ATOM 2033 C C . PHE A 1 249 ? 26.031 8.148 -7.457 1 97.5 249 PHE A C 1
ATOM 2035 O O . PHE A 1 249 ? 26.062 8.117 -6.227 1 97.5 249 PHE A O 1
ATOM 2042 N N . ASP A 1 250 ? 26.859 8.93 -8.148 1 97.19 250 ASP A N 1
ATOM 2043 C CA . ASP A 1 250 ? 27.844 9.75 -7.457 1 97.19 250 ASP A CA 1
ATOM 2044 C C . ASP A 1 250 ? 27.172 10.789 -6.57 1 97.19 250 ASP A C 1
ATOM 2046 O O . ASP A 1 250 ? 27.531 10.938 -5.398 1 97.19 250 ASP A O 1
ATOM 2050 N N . GLU A 1 251 ? 26.281 11.461 -7.184 1 98.25 251 GLU A N 1
ATOM 2051 C CA . GLU A 1 251 ? 25.531 12.453 -6.406 1 98.25 251 GLU A CA 1
ATOM 2052 C C . GLU A 1 251 ? 24.734 11.789 -5.285 1 98.25 251 GLU A C 1
ATOM 2054 O O . GLU A 1 251 ? 24.672 12.32 -4.172 1 98.25 251 GLU A O 1
ATOM 2059 N N . ALA A 1 252 ? 24.109 10.641 -5.59 1 98.62 252 ALA A N 1
ATOM 2060 C CA . ALA A 1 252 ? 23.344 9.898 -4.586 1 98.62 252 ALA A CA 1
ATOM 2061 C C . ALA A 1 25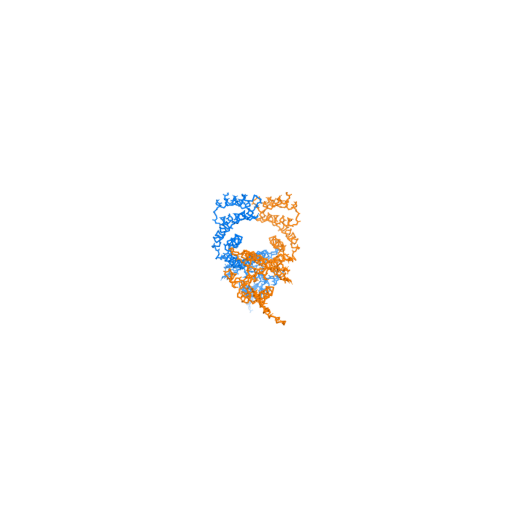2 ? 24.203 9.594 -3.365 1 98.62 252 ALA A C 1
ATOM 2063 O O . ALA A 1 252 ? 23.781 9.805 -2.227 1 98.62 252 ALA A O 1
ATOM 2064 N N . GLN A 1 253 ? 25.422 9.156 -3.611 1 98.44 253 GLN A N 1
ATOM 2065 C CA . GLN A 1 253 ? 26.328 8.82 -2.523 1 98.44 253 GLN A CA 1
ATOM 2066 C C . GLN A 1 253 ? 26.625 10.039 -1.651 1 98.44 253 GLN A C 1
ATOM 2068 O O . GLN A 1 253 ? 26.688 9.93 -0.425 1 98.44 253 GLN A O 1
ATOM 2073 N N . GLN A 1 254 ? 26.781 11.172 -2.291 1 98.69 254 GLN A N 1
ATOM 2074 C CA . GLN A 1 254 ? 27.047 12.398 -1.55 1 98.69 254 GLN A CA 1
ATOM 2075 C C . GLN A 1 254 ? 25.906 12.719 -0.593 1 98.69 254 GLN A C 1
ATOM 2077 O O . GLN A 1 254 ? 26.125 13 0.585 1 98.69 254 GLN A O 1
ATOM 2082 N N . TYR A 1 255 ? 24.703 12.586 -1.068 1 98.81 255 TYR A N 1
ATOM 2083 C CA . TYR A 1 255 ? 23.547 12.953 -0.251 1 98.81 255 TYR A CA 1
ATOM 2084 C C . TYR A 1 255 ? 23.266 11.891 0.803 1 98.81 255 TYR A C 1
ATOM 2086 O O . TYR A 1 255 ? 22.812 12.203 1.907 1 98.81 255 TYR A O 1
ATOM 2094 N N . LEU A 1 256 ? 23.531 10.656 0.445 1 98.81 256 LEU A N 1
ATOM 2095 C CA . LEU A 1 256 ? 23.375 9.594 1.438 1 98.81 256 LEU A CA 1
ATOM 2096 C C . LEU A 1 256 ? 24.391 9.766 2.562 1 98.81 256 LEU A C 1
ATOM 2098 O O . LEU A 1 256 ? 24.078 9.539 3.732 1 98.81 256 LEU A O 1
ATOM 2102 N N . ASN A 1 257 ? 25.562 10.172 2.195 1 98.75 257 ASN A N 1
ATOM 2103 C CA . ASN A 1 257 ? 26.562 10.461 3.221 1 98.75 257 ASN A CA 1
ATOM 2104 C C . ASN A 1 257 ? 26.172 11.672 4.059 1 98.75 257 ASN A C 1
ATOM 2106 O O . ASN A 1 257 ? 26.406 11.703 5.27 1 98.75 257 ASN A O 1
ATOM 2110 N N . LYS A 1 258 ? 25.578 12.656 3.438 1 98.75 258 LYS A N 1
ATOM 2111 C CA . LYS A 1 258 ? 25.062 13.797 4.191 1 98.75 258 LYS A CA 1
ATOM 2112 C C . LYS A 1 258 ? 23.984 13.359 5.176 1 98.75 258 LYS A C 1
ATOM 2114 O O . LYS A 1 258 ? 23.906 13.875 6.293 1 98.75 258 LYS A O 1
ATOM 2119 N N . ALA A 1 259 ? 23.094 12.422 4.719 1 98.88 259 ALA A N 1
ATOM 2120 C CA . ALA A 1 259 ? 22.094 11.883 5.625 1 98.88 259 ALA A CA 1
ATOM 2121 C C . ALA A 1 259 ? 22.734 11.289 6.875 1 98.88 259 ALA A C 1
ATOM 2123 O O . ALA A 1 259 ? 22.281 11.531 7.996 1 98.88 259 ALA A O 1
ATOM 2124 N N . LEU A 1 260 ? 23.844 10.594 6.723 1 98.56 260 LEU A N 1
ATOM 2125 C CA . LEU A 1 260 ? 24.531 9.953 7.836 1 98.56 260 LEU A CA 1
ATOM 2126 C C . LEU A 1 260 ? 25.234 11 8.703 1 98.56 260 LEU A C 1
ATOM 2128 O O . LEU A 1 260 ? 25.406 10.797 9.906 1 98.56 260 LEU A O 1
ATOM 2132 N N . TYR A 1 261 ? 25.688 12.094 8.07 1 98.69 261 TYR A N 1
ATOM 2133 C CA . TYR A 1 261 ? 26.266 13.195 8.836 1 98.69 261 TYR A CA 1
ATOM 2134 C C . TYR A 1 261 ? 25.266 13.734 9.852 1 98.69 261 TYR A C 1
ATOM 2136 O O . TYR A 1 261 ? 25.641 14 11 1 98.69 261 TYR A O 1
ATOM 2144 N N . PHE A 1 262 ? 24.031 13.859 9.461 1 98.62 262 PHE A N 1
ATOM 2145 C CA . PHE A 1 262 ? 23.016 14.43 10.328 1 98.62 262 PHE A CA 1
ATOM 2146 C C . PHE A 1 262 ? 22.531 13.406 11.352 1 98.62 262 PHE A C 1
ATOM 2148 O O . PHE A 1 262 ? 22.156 13.766 12.469 1 98.62 262 PHE A O 1
ATOM 2155 N N . ASN A 1 263 ? 22.531 12.117 11.008 1 97.94 263 ASN A N 1
ATOM 2156 C CA . ASN A 1 263 ? 22.141 11.031 11.898 1 97.94 263 ASN A CA 1
ATOM 2157 C C . ASN A 1 263 ? 22.875 9.742 11.586 1 97.94 263 ASN A C 1
ATOM 2159 O O . ASN A 1 263 ? 22.453 8.961 10.742 1 97.94 263 ASN A O 1
ATOM 2163 N N . LYS A 1 264 ? 23.844 9.453 12.25 1 96.06 264 LYS A N 1
ATOM 2164 C CA . LYS A 1 264 ? 24.719 8.32 12 1 96.06 264 LYS A CA 1
ATOM 2165 C C . LYS A 1 264 ? 24.016 6.996 12.266 1 96.06 264 LYS A C 1
ATOM 2167 O O . LYS A 1 264 ? 24.453 5.945 11.805 1 96.06 264 LYS A O 1
ATOM 2172 N N . ASP A 1 265 ? 22.953 7.016 12.961 1 93 265 ASP A N 1
ATOM 2173 C CA . ASP A 1 265 ? 22.234 5.797 13.344 1 93 265 ASP A CA 1
ATOM 2174 C C . ASP A 1 265 ? 21.125 5.477 12.352 1 93 265 ASP A C 1
ATOM 2176 O O . ASP A 1 265 ? 20.438 4.461 12.484 1 93 265 ASP A O 1
ATOM 2180 N N . ASN A 1 266 ? 20.953 6.32 11.43 1 95.38 266 ASN A N 1
ATOM 2181 C CA . ASN A 1 266 ? 19.969 6.051 10.383 1 95.38 266 ASN A CA 1
ATOM 2182 C C . ASN A 1 266 ? 20.406 4.898 9.484 1 95.38 266 ASN A C 1
ATOM 2184 O O . ASN A 1 266 ? 21.344 5.035 8.711 1 95.38 266 ASN A O 1
ATOM 2188 N N . GLU A 1 267 ? 19.672 3.803 9.516 1 93.56 267 GLU A N 1
ATOM 2189 C CA . GLU A 1 267 ? 20.094 2.598 8.805 1 93.56 267 GLU A CA 1
ATOM 2190 C C . GLU A 1 267 ? 19.75 2.686 7.32 1 93.56 267 GLU A C 1
ATOM 2192 O O . GLU A 1 267 ? 20.359 1.99 6.5 1 93.56 267 GLU A O 1
ATOM 2197 N N . ASP A 1 268 ? 18.781 3.561 6.988 1 96.38 268 ASP A N 1
ATOM 2198 C CA . ASP A 1 268 ? 18.297 3.625 5.609 1 96.38 268 ASP A CA 1
ATOM 2199 C C . ASP A 1 268 ? 19.406 4.059 4.66 1 96.38 268 ASP A C 1
ATOM 2201 O O . ASP A 1 268 ? 19.672 3.385 3.662 1 96.38 268 ASP A O 1
ATOM 2205 N N . PRO A 1 269 ? 20.062 5.16 4.965 1 98 269 PRO A N 1
ATOM 2206 C CA . PRO A 1 269 ? 21.141 5.551 4.039 1 98 269 PRO A CA 1
ATOM 2207 C C . PRO A 1 269 ? 22.266 4.523 3.975 1 98 269 PRO A C 1
ATOM 2209 O O . PRO A 1 269 ? 22.906 4.367 2.93 1 98 269 PRO A O 1
ATOM 2212 N N . LYS A 1 270 ? 22.594 3.801 5.039 1 95.25 270 LYS A N 1
ATOM 2213 C CA . LYS A 1 270 ? 23.594 2.744 5.008 1 95.25 270 LYS A CA 1
ATOM 2214 C C . LYS A 1 270 ? 23.219 1.647 4.02 1 95.25 270 LYS A C 1
ATOM 2216 O O . LYS A 1 270 ? 24.031 1.213 3.213 1 95.25 270 LYS A O 1
ATOM 2221 N N . TYR A 1 271 ? 22 1.27 4.172 1 95.19 271 TYR A N 1
ATOM 2222 C CA . TYR A 1 271 ? 21.453 0.269 3.258 1 95.19 271 TYR A CA 1
ATOM 2223 C C . TYR A 1 271 ? 21.578 0.731 1.811 1 95.19 271 TYR A C 1
ATOM 2225 O O . TYR A 1 271 ? 22.031 -0.027 0.947 1 95.19 271 TYR A O 1
ATOM 2233 N N . ASN A 1 272 ? 21.219 1.977 1.584 1 96.75 272 ASN A N 1
ATOM 2234 C CA . ASN A 1 272 ? 21.219 2.502 0.223 1 96.75 272 ASN A CA 1
ATOM 2235 C C . ASN A 1 272 ? 22.641 2.652 -0.318 1 96.75 272 ASN A C 1
ATOM 2237 O O . ASN A 1 272 ? 22.891 2.41 -1.501 1 96.75 272 ASN A O 1
ATOM 2241 N N . LEU A 1 273 ? 23.562 3.018 0.537 1 96.81 273 LEU A N 1
ATOM 2242 C CA . LEU A 1 273 ? 24.969 3.102 0.135 1 96.81 273 LEU A CA 1
ATOM 2243 C C . LEU A 1 273 ? 25.5 1.73 -0.261 1 96.81 273 LEU A C 1
ATOM 2245 O O . LEU A 1 273 ? 26.219 1.604 -1.259 1 96.81 273 LEU A O 1
ATOM 2249 N N . ASN A 1 274 ? 25.156 0.722 0.485 1 93.31 274 ASN A N 1
ATOM 2250 C CA . ASN A 1 274 ? 25.578 -0.636 0.164 1 93.31 274 ASN A CA 1
ATOM 2251 C C . ASN A 1 274 ? 25 -1.107 -1.165 1 93.31 274 ASN A C 1
ATOM 2253 O O . ASN A 1 274 ? 25.656 -1.802 -1.932 1 93.31 274 ASN A O 1
ATOM 2257 N N . THR A 1 275 ? 23.766 -0.728 -1.364 1 92.62 275 THR A N 1
ATOM 2258 C CA . THR A 1 275 ? 23.109 -1.063 -2.623 1 92.62 275 THR A CA 1
ATOM 2259 C C . THR A 1 275 ? 23.859 -0.447 -3.803 1 92.62 275 THR A C 1
ATOM 2261 O O . THR A 1 275 ? 24.047 -1.099 -4.832 1 92.62 275 THR A O 1
ATOM 2264 N N . ILE A 1 276 ? 24.266 0.785 -3.652 1 94.81 276 ILE A N 1
ATOM 2265 C CA . ILE A 1 276 ? 25.016 1.467 -4.707 1 94.81 276 ILE A CA 1
ATOM 2266 C C . ILE A 1 276 ? 26.344 0.745 -4.953 1 94.81 276 ILE A C 1
ATOM 2268 O O . ILE A 1 276 ? 26.734 0.524 -6.102 1 94.81 276 ILE A O 1
ATOM 2272 N N . LYS A 1 277 ? 26.984 0.397 -3.924 1 92.44 277 LYS A N 1
ATOM 2273 C CA . LYS A 1 277 ? 28.281 -0.276 -4.035 1 92.44 277 LYS A CA 1
ATOM 2274 C C . LYS A 1 277 ? 28.156 -1.574 -4.828 1 92.44 277 LYS A C 1
ATOM 2276 O O . LYS A 1 277 ? 29.016 -1.891 -5.648 1 92.44 277 LYS A O 1
ATOM 2281 N N . LYS A 1 278 ? 27.094 -2.27 -4.691 1 87.88 278 LYS A N 1
ATOM 2282 C CA . LYS A 1 278 ? 26.875 -3.539 -5.379 1 87.88 278 LYS A CA 1
ATOM 2283 C C . LYS A 1 278 ? 26.562 -3.318 -6.859 1 87.88 278 LYS A C 1
ATOM 2285 O O . LYS A 1 278 ? 26.891 -4.16 -7.695 1 87.88 278 LYS A O 1
ATOM 2290 N N . HIS A 1 279 ? 25.875 -2.271 -7.094 1 86.12 279 HIS A N 1
ATOM 2291 C CA . HIS A 1 279 ? 25.531 -1.957 -8.477 1 86.12 279 HIS A CA 1
ATOM 2292 C C . HIS A 1 279 ? 26.766 -1.515 -9.258 1 86.12 279 HIS A C 1
ATOM 2294 O O . HIS A 1 279 ? 26.844 -1.738 -10.469 1 86.12 279 HIS A O 1
ATOM 2300 N N . LEU A 1 280 ? 27.672 -0.82 -8.656 1 85.69 280 LEU A N 1
ATOM 2301 C CA . LEU A 1 280 ? 28.844 -0.275 -9.32 1 85.69 280 LEU A CA 1
ATOM 2302 C C . LEU A 1 280 ? 29.938 -1.333 -9.445 1 85.69 280 LEU A C 1
ATOM 2304 O O . LEU A 1 280 ? 30.828 -1.211 -10.281 1 85.69 280 LEU A O 1
ATOM 2308 N N . ASN A 1 281 ? 29.938 -2.422 -8.68 1 74.44 281 ASN A N 1
ATOM 2309 C CA . ASN A 1 281 ? 30.891 -3.516 -8.82 1 74.44 281 ASN A CA 1
ATOM 2310 C C . ASN A 1 281 ? 30.359 -4.625 -9.719 1 74.44 281 ASN A C 1
ATOM 2312 O O . ASN A 1 281 ? 31.109 -5.242 -10.477 1 74.44 281 ASN A O 1
ATOM 2316 N N . MET B 1 1 ? -35.625 91.312 60.844 1 26.3 1 MET B N 1
ATOM 2317 C CA . MET B 1 1 ? -36.406 90.5 59.875 1 26.3 1 MET B CA 1
ATOM 2318 C C . MET B 1 1 ? -35.5 89.688 58.969 1 26.3 1 MET B C 1
ATOM 2320 O O . MET B 1 1 ? -34.438 90.125 58.594 1 26.3 1 MET B O 1
ATOM 2324 N N . ASN B 1 2 ? -35.781 88.312 58.969 1 26.89 2 ASN B N 1
ATOM 2325 C CA . ASN B 1 2 ? -35.25 87 58.719 1 26.89 2 ASN B CA 1
ATOM 2326 C C . ASN B 1 2 ? -35.062 86.688 57.219 1 26.89 2 ASN B C 1
ATOM 2328 O O . ASN B 1 2 ? -35.906 86.062 56.594 1 26.89 2 ASN B O 1
ATOM 2332 N N . ILE B 1 3 ? -34.875 87.688 56.406 1 34.78 3 ILE B N 1
ATOM 2333 C CA . ILE B 1 3 ? -34.906 87.438 54.969 1 34.78 3 ILE B CA 1
ATOM 2334 C C . ILE B 1 3 ? -33.781 86.438 54.594 1 34.78 3 ILE B C 1
ATOM 2336 O O . ILE B 1 3 ? -32.594 86.75 54.719 1 34.78 3 ILE B O 1
ATOM 2340 N N . ILE B 1 4 ? -33.938 85.125 54.906 1 28.67 4 ILE B N 1
ATOM 2341 C CA . ILE B 1 4 ? -33.188 83.875 54.562 1 28.67 4 ILE B CA 1
ATOM 2342 C C . ILE B 1 4 ? -32.969 83.812 53.062 1 28.67 4 ILE B C 1
ATOM 2344 O O . ILE B 1 4 ? -33.938 83.688 52.312 1 28.67 4 ILE B O 1
ATOM 2348 N N . LYS B 1 5 ? -32.094 84.688 52.438 1 39.31 5 LYS B N 1
ATOM 2349 C CA . LYS B 1 5 ? -31.625 84.688 51.062 1 39.31 5 LYS B CA 1
ATOM 2350 C C . LYS B 1 5 ? -31.375 83.25 50.594 1 39.31 5 LYS B C 1
ATOM 2352 O O . LYS B 1 5 ? -30.875 82.438 51.344 1 39.31 5 LYS B O 1
ATOM 2357 N N . SER B 1 6 ? -32 82.625 49.469 1 31.22 6 SER B N 1
ATOM 2358 C CA . SER B 1 6 ? -32.219 81.5 48.562 1 31.22 6 SER B CA 1
ATOM 2359 C C . SER B 1 6 ? -30.906 80.938 48.031 1 31.22 6 SER B C 1
ATOM 2361 O O . SER B 1 6 ? -30.109 81.625 47.406 1 31.22 6 SER B O 1
ATOM 2363 N N . ILE B 1 7 ? -30.125 80.188 48.719 1 38.69 7 ILE B N 1
ATOM 2364 C CA . ILE B 1 7 ? -28.969 79.5 48.188 1 38.69 7 ILE B CA 1
ATOM 2365 C C . ILE B 1 7 ? -29.422 78.562 47.031 1 38.69 7 ILE B C 1
ATOM 2367 O O . ILE B 1 7 ? -30.25 77.688 47.188 1 38.69 7 ILE B O 1
ATOM 2371 N N . THR B 1 8 ? -29.469 79.125 45.781 1 34.03 8 THR B N 1
ATOM 2372 C CA . THR B 1 8 ? -29.625 78.312 44.531 1 34.03 8 THR B CA 1
ATOM 2373 C C . THR B 1 8 ? -28.625 77.188 44.5 1 34.03 8 THR B C 1
ATOM 2375 O O . THR B 1 8 ? -27.422 77.375 44.5 1 34.03 8 THR B O 1
ATOM 2378 N N . LEU B 1 9 ? -28.891 76 45.094 1 35.66 9 LEU B N 1
ATOM 2379 C CA . LEU B 1 9 ? -28.188 74.75 44.938 1 35.66 9 LEU B CA 1
ATOM 2380 C C . LEU B 1 9 ? -28.031 74.375 43.469 1 35.66 9 LEU B C 1
ATOM 2382 O O . LEU B 1 9 ? -29.031 74.188 42.781 1 35.66 9 LEU B O 1
ATOM 2386 N N . LEU B 1 10 ? -27.062 75 42.75 1 39.72 10 LEU B N 1
ATOM 2387 C CA . LEU B 1 10 ? -26.656 74.5 41.438 1 39.72 10 LEU B CA 1
ATOM 2388 C C . LEU B 1 10 ? -26.406 73 41.469 1 39.72 10 LEU B C 1
ATOM 2390 O O . LEU B 1 10 ? -25.484 72.562 42.156 1 39.72 10 LEU B O 1
ATOM 2394 N N . LEU B 1 11 ? -27.406 72.125 41.406 1 37.22 11 LEU B N 1
ATOM 2395 C CA . LEU B 1 11 ? -27.266 70.688 41.125 1 37.22 11 LEU B CA 1
ATOM 2396 C C . LEU B 1 11 ? -26.469 70.438 39.844 1 37.22 11 LEU B C 1
ATOM 2398 O O . LEU B 1 11 ? -26.906 70.812 38.75 1 37.22 11 LEU B O 1
ATOM 2402 N N . THR B 1 12 ? -25.125 70.562 39.844 1 37.84 12 THR B N 1
ATOM 2403 C CA . THR B 1 12 ? -24.328 70.062 38.75 1 37.84 12 THR B CA 1
ATOM 2404 C C . THR B 1 12 ? -24.734 68.625 38.438 1 37.84 12 THR B C 1
ATOM 2406 O O . THR B 1 12 ? -24.656 67.75 39.281 1 37.84 12 THR B O 1
ATOM 2409 N N . LEU B 1 13 ? -25.672 68.375 37.5 1 38.88 13 LEU B N 1
ATOM 2410 C CA . LEU B 1 13 ? -25.922 67.062 36.844 1 38.88 13 LEU B CA 1
ATOM 2411 C C . LEU B 1 13 ? -24.625 66.438 36.312 1 38.88 13 LEU B C 1
ATOM 2413 O O . LEU B 1 13 ? -24 67 35.406 1 38.88 13 LEU B O 1
ATOM 2417 N N . LEU B 1 14 ? -23.781 65.875 37.156 1 39.44 14 LEU B N 1
ATOM 2418 C CA . LEU B 1 14 ? -22.75 64.938 36.688 1 39.44 14 LEU B CA 1
ATOM 2419 C C . LEU B 1 14 ? -23.312 64 35.625 1 39.44 14 LEU B C 1
ATOM 2421 O O . LEU B 1 14 ? -24.109 63.125 35.969 1 39.44 14 LEU B O 1
ATOM 2425 N N . ILE B 1 15 ? -23.469 64.438 34.406 1 41.06 15 ILE B N 1
ATOM 2426 C CA . ILE B 1 15 ? -23.672 63.469 33.312 1 41.06 15 ILE B CA 1
ATOM 2427 C C . ILE B 1 15 ? -22.531 62.438 33.312 1 41.06 15 ILE B C 1
ATOM 2429 O O . ILE B 1 15 ? -21.391 62.781 33 1 41.06 15 ILE B O 1
ATOM 2433 N N . VAL B 1 16 ? -22.484 61.5 34.25 1 39 16 VAL B N 1
ATOM 2434 C CA . VAL B 1 16 ? -21.703 60.312 33.969 1 39 16 VAL B CA 1
ATOM 2435 C C . VAL B 1 16 ? -21.953 59.812 32.562 1 39 16 VAL B C 1
ATOM 2437 O O . VAL B 1 16 ? -23.062 59.406 32.219 1 39 16 VAL B O 1
ATOM 2440 N N . ILE B 1 17 ? -21.328 60.406 31.578 1 39.31 17 ILE B N 1
ATOM 2441 C CA . ILE B 1 17 ? -21.203 59.719 30.297 1 39.31 17 ILE B CA 1
ATOM 2442 C C . ILE B 1 17 ? -20.812 58.25 30.531 1 39.31 17 ILE B C 1
ATOM 2444 O O . ILE B 1 17 ? -19.688 57.969 30.969 1 39.31 17 ILE B O 1
ATOM 2448 N N . LEU B 1 18 ? -21.688 57.375 31.031 1 36.19 18 LEU B N 1
ATOM 2449 C CA . LEU B 1 18 ? -21.469 55.969 30.828 1 36.19 18 LEU B CA 1
ATOM 2450 C C . LEU B 1 18 ? -20.953 55.688 29.422 1 36.19 18 LEU B C 1
ATOM 2452 O O . LEU B 1 18 ? -21.672 55.906 28.438 1 36.19 18 LEU B O 1
ATOM 2456 N N . MET B 1 19 ? -19.75 56.031 29.109 1 38.31 19 MET B N 1
ATOM 2457 C CA . MET B 1 19 ? -19.172 55.312 27.969 1 38.31 19 MET B CA 1
ATOM 2458 C C . MET B 1 19 ? -19.625 53.844 27.953 1 38.31 19 MET B C 1
ATOM 2460 O O . MET B 1 19 ? -19.016 53 28.594 1 38.31 19 MET B O 1
ATOM 2464 N N . THR B 1 20 ? -20.844 53.5 28.125 1 41.09 20 THR B N 1
ATOM 2465 C CA . THR B 1 20 ? -21.25 52.156 27.734 1 41.09 20 THR B CA 1
ATOM 2466 C C . THR B 1 20 ? -20.609 51.75 26.391 1 41.09 20 THR B C 1
ATOM 2468 O O . THR B 1 20 ? -21.062 52.219 25.344 1 41.09 20 THR B O 1
ATOM 2471 N N . GLY B 1 21 ? -19.422 51.969 26.219 1 48.25 21 GLY B N 1
ATOM 2472 C CA . GLY B 1 21 ? -18.984 51.188 25.062 1 48.25 21 GLY B CA 1
ATOM 2473 C C . GLY B 1 21 ? -19.797 49.906 24.859 1 48.25 21 GLY B C 1
ATOM 2474 O O . GLY B 1 21 ? -19.891 49.062 25.766 1 48.25 21 GLY B O 1
ATOM 2475 N N . CYS B 1 22 ? -20.828 49.938 24.156 1 58.09 22 CYS B N 1
ATOM 2476 C CA . CYS B 1 22 ? -21.859 48.906 23.938 1 58.09 22 CYS B CA 1
ATOM 2477 C C . CYS B 1 22 ? -21.219 47.562 23.594 1 58.09 22 CYS B C 1
ATOM 2479 O O . CYS B 1 22 ? -20.531 47.438 22.578 1 58.09 22 CYS B O 1
ATOM 2481 N N . SER B 1 23 ? -20.922 46.812 24.547 1 74.31 23 SER B N 1
ATOM 2482 C CA . SER B 1 23 ? -20.578 45.406 24.328 1 74.31 23 SER B CA 1
ATOM 2483 C C . SER B 1 23 ? -21.578 44.719 23.391 1 74.31 23 SER B C 1
ATOM 2485 O O . SER B 1 23 ? -22.766 45.062 23.391 1 74.31 23 SER B O 1
ATOM 2487 N N . PRO B 1 24 ? -20.969 44 22.406 1 86.44 24 PRO B N 1
ATOM 2488 C CA . PRO B 1 24 ? -21.875 43.281 21.5 1 86.44 24 PRO B CA 1
ATOM 2489 C C . PRO B 1 24 ? -23 42.562 22.234 1 86.44 24 PRO B C 1
ATOM 2491 O O . PRO B 1 24 ? -22.812 42.125 23.375 1 86.44 24 PRO B O 1
ATOM 2494 N N . ARG B 1 25 ? -24.141 42.594 21.641 1 90.62 25 ARG B N 1
ATOM 2495 C CA . ARG B 1 25 ? -25.312 41.938 22.219 1 90.62 25 ARG B CA 1
ATOM 2496 C C . ARG B 1 25 ? -25.047 40.438 22.469 1 90.62 25 ARG B C 1
ATOM 2498 O O . ARG B 1 25 ? -25.359 39.938 23.531 1 90.62 25 ARG B O 1
ATOM 2505 N N . GLU B 1 26 ? -24.453 39.781 21.469 1 94.44 26 GLU B N 1
ATOM 2506 C CA . GLU B 1 26 ? -24.062 38.406 21.594 1 94.44 26 GLU B CA 1
ATOM 2507 C C . GLU B 1 26 ? -22.688 38.25 22.219 1 94.44 26 GLU B C 1
ATOM 2509 O O . GLU B 1 26 ? -21.75 38.969 21.828 1 94.44 26 GLU B O 1
ATOM 2514 N N . SER B 1 27 ? -22.562 37.406 23.25 1 97 27 SER B N 1
ATOM 2515 C CA . SER B 1 27 ? -21.281 37.219 23.906 1 97 27 SER B CA 1
ATOM 2516 C C . SER B 1 27 ? -20.312 36.438 23.016 1 97 27 SER B C 1
ATOM 2518 O O . SER B 1 27 ? -20.734 35.812 22.047 1 97 27 SER B O 1
ATOM 2520 N N . ALA B 1 28 ? -19.078 36.562 23.312 1 98 28 ALA B N 1
ATOM 2521 C CA . ALA B 1 28 ? -18.078 35.812 22.578 1 98 28 ALA B CA 1
ATOM 2522 C C . ALA B 1 28 ? -18.344 34.312 22.703 1 98 28 ALA B C 1
ATOM 2524 O O . ALA B 1 28 ? -18.156 33.562 21.734 1 98 28 ALA B O 1
ATOM 2525 N N . SER B 1 29 ? -18.781 33.875 23.859 1 98.12 29 SER B N 1
ATOM 2526 C CA . SER B 1 29 ? -19.109 32.469 24.094 1 98.12 29 SER B CA 1
ATOM 2527 C C . SER B 1 29 ? -20.234 32 23.172 1 98.12 29 SER B C 1
ATOM 2529 O O . SER B 1 29 ? -20.203 30.891 22.641 1 98.12 29 SER B O 1
ATOM 2531 N N . GLU B 1 30 ? -21.188 32.812 23.047 1 97.88 30 GLU B N 1
ATOM 2532 C CA . GLU B 1 30 ? -22.297 32.5 22.156 1 97.88 30 GLU B CA 1
ATOM 2533 C C . GLU B 1 30 ? -21.828 32.375 20.703 1 97.88 30 GLU B C 1
ATOM 2535 O O . GLU B 1 30 ? -22.266 31.5 19.969 1 97.88 30 GLU B O 1
ATOM 2540 N N . VAL B 1 31 ? -20.953 33.281 20.312 1 98.31 31 VAL B N 1
ATOM 2541 C CA . VAL B 1 31 ? -20.422 33.25 18.953 1 98.31 31 VAL B CA 1
ATOM 2542 C C . VAL B 1 31 ? -19.578 31.984 18.75 1 98.31 31 VAL B C 1
ATOM 2544 O O . VAL B 1 31 ? -19.656 31.344 17.703 1 98.31 31 VAL B O 1
ATOM 2547 N N . ALA B 1 32 ? -18.828 31.641 19.766 1 98 32 ALA B N 1
ATOM 2548 C CA . ALA B 1 32 ? -18.031 30.422 19.703 1 98 32 ALA B CA 1
ATOM 2549 C C . ALA B 1 32 ? -18.906 29.188 19.516 1 98 32 ALA B C 1
ATOM 2551 O O . ALA B 1 32 ? -18.641 28.359 18.641 1 98 32 ALA B O 1
ATOM 2552 N N . LYS B 1 33 ? -19.922 29.094 20.297 1 97.5 33 LYS B N 1
ATOM 2553 C CA . LYS B 1 33 ? -20.859 27.984 20.188 1 97.5 33 LYS B CA 1
ATOM 2554 C C . LYS B 1 33 ? -21.5 27.938 18.797 1 97.5 33 LYS B C 1
ATOM 2556 O O . LYS B 1 33 ? -21.609 26.875 18.188 1 97.5 33 LYS B O 1
ATOM 2561 N N . LYS B 1 34 ? -21.906 29.078 18.359 1 97.81 34 LYS B N 1
ATOM 2562 C CA . LYS B 1 34 ? -22.516 29.172 17.047 1 97.81 34 LYS B CA 1
ATOM 2563 C C . LYS B 1 34 ? -21.547 28.703 15.953 1 97.81 34 LYS B C 1
ATOM 2565 O O . LYS B 1 34 ? -21.938 27.984 15.039 1 97.81 34 LYS B O 1
ATOM 2570 N N . TYR B 1 35 ? -20.344 29.094 16.031 1 97.5 35 TYR B N 1
ATOM 2571 C CA . TYR B 1 35 ? -19.344 28.703 15.055 1 97.5 35 TYR B CA 1
ATOM 2572 C C . TYR B 1 35 ? -19.188 27.203 15 1 97.5 35 TYR B C 1
ATOM 2574 O O . TYR B 1 35 ? -19.25 26.594 13.922 1 97.5 35 TYR B O 1
ATOM 2582 N N . ILE B 1 36 ? -19.047 26.578 16.125 1 95.62 36 ILE B N 1
ATOM 2583 C CA . ILE B 1 36 ? -18.875 25.125 16.188 1 95.62 36 ILE B CA 1
ATOM 2584 C C . ILE B 1 36 ? -20.094 24.422 15.633 1 95.62 36 ILE B C 1
ATOM 2586 O O . ILE B 1 36 ? -19.969 23.484 14.844 1 95.62 36 ILE B O 1
ATOM 2590 N N . ASP B 1 37 ? -21.219 24.875 16.031 1 95.94 37 ASP B N 1
ATOM 2591 C CA . ASP B 1 37 ? -22.469 24.266 15.586 1 95.94 37 ASP B CA 1
ATOM 2592 C C . ASP B 1 37 ? -22.609 24.359 14.062 1 95.94 37 ASP B C 1
ATOM 2594 O O . ASP B 1 37 ? -23 23.391 13.414 1 95.94 37 ASP B O 1
ATOM 2598 N N . LYS B 1 38 ? -22.281 25.516 13.57 1 97.62 38 LYS B N 1
ATOM 2599 C CA . LYS B 1 38 ? -22.422 25.734 12.133 1 97.62 38 LYS B CA 1
ATOM 2600 C C . LYS B 1 38 ? -21.375 24.938 11.352 1 97.62 38 LYS B C 1
ATOM 2602 O O . LYS B 1 38 ? -21.672 24.391 10.297 1 97.62 38 LYS B O 1
ATOM 2607 N N . MET B 1 39 ? -20.219 24.859 11.859 1 95.56 39 MET B N 1
ATOM 2608 C CA . MET B 1 39 ? -19.188 24.031 11.242 1 95.56 39 MET B CA 1
ATOM 2609 C C . MET B 1 39 ? -19.625 22.562 11.211 1 95.56 39 MET B C 1
ATOM 2611 O O . MET B 1 39 ? -19.484 21.906 10.188 1 95.56 39 MET B O 1
ATOM 2615 N N . ASN B 1 40 ? -20.219 22.109 12.242 1 93.31 40 ASN B N 1
ATOM 2616 C CA . ASN B 1 40 ? -20.609 20.719 12.375 1 93.31 40 ASN B CA 1
ATOM 2617 C C . ASN B 1 40 ? -21.812 20.391 11.492 1 93.31 40 ASN B C 1
ATOM 2619 O O . ASN B 1 40 ? -21.922 19.266 11 1 93.31 40 ASN B O 1
ATOM 2623 N N . SER B 1 41 ? -22.625 21.375 11.273 1 94.94 41 SER B N 1
ATOM 2624 C CA . SER B 1 41 ? -23.844 21.125 10.492 1 94.94 41 SER B CA 1
ATOM 2625 C C . SER B 1 41 ? -23.594 21.359 9.008 1 94.94 41 SER B C 1
ATOM 2627 O O . SER B 1 41 ? -24.484 21.125 8.18 1 94.94 41 SER B O 1
ATOM 2629 N N . GLY B 1 42 ? -22.438 21.922 8.672 1 95.62 42 GLY B N 1
ATOM 2630 C CA . GLY B 1 42 ? -22.109 22.141 7.273 1 95.62 42 GLY B CA 1
ATOM 2631 C C . GLY B 1 42 ? -22.531 23.5 6.758 1 95.62 42 GLY B C 1
ATOM 2632 O O . GLY B 1 42 ? -22.469 23.766 5.555 1 95.62 42 GLY B O 1
ATOM 2633 N N . ASP B 1 43 ? -23 24.281 7.652 1 97.75 43 ASP B N 1
ATOM 2634 C CA . ASP B 1 43 ? -23.312 25.672 7.285 1 97.75 43 ASP B CA 1
ATOM 2635 C C . ASP B 1 43 ? -22.062 26.531 7.297 1 97.75 43 ASP B C 1
ATOM 2637 O O . ASP B 1 43 ? -21.906 27.406 8.156 1 97.75 43 ASP B O 1
ATOM 2641 N N . TYR B 1 44 ? -21.297 26.453 6.305 1 97.94 44 TYR B N 1
ATOM 2642 C CA . TYR B 1 44 ? -19.984 27.078 6.27 1 97.94 44 TYR B CA 1
ATOM 2643 C C . TYR B 1 44 ? -20.109 28.578 5.98 1 97.94 44 TYR B C 1
ATOM 2645 O O . TYR B 1 44 ? -19.266 29.375 6.41 1 97.94 44 TYR B O 1
ATOM 2653 N N . GLU B 1 45 ? -21.141 28.969 5.27 1 98.19 45 GLU B N 1
ATOM 2654 C CA . GLU B 1 45 ? -21.359 30.391 5.016 1 98.19 45 GLU B CA 1
ATOM 2655 C C . GLU B 1 45 ? -21.531 31.172 6.316 1 98.19 45 GLU B C 1
ATOM 2657 O O . GLU B 1 45 ? -20.875 32.188 6.523 1 98.19 45 GLU B O 1
ATOM 2662 N N . THR B 1 46 ? -22.344 30.609 7.152 1 98.38 46 THR B N 1
ATOM 2663 C CA . THR B 1 46 ? -22.562 31.281 8.438 1 98.38 46 THR B CA 1
ATOM 2664 C C . THR B 1 46 ? -21.297 31.219 9.297 1 98.38 46 THR B C 1
ATOM 2666 O O . THR B 1 46 ? -20.906 32.219 9.883 1 98.38 46 THR B O 1
ATOM 2669 N N . ALA B 1 47 ? -20.703 30 9.383 1 98.25 47 ALA B N 1
ATOM 2670 C CA . ALA B 1 47 ? -19.484 29.891 10.164 1 98.25 47 ALA B CA 1
ATOM 2671 C C . ALA B 1 47 ? -18.422 30.875 9.688 1 98.25 47 ALA B C 1
ATOM 2673 O O . ALA B 1 47 ? -17.797 31.562 10.5 1 98.25 47 ALA B O 1
ATOM 2674 N N . TYR B 1 48 ? -18.312 31 8.383 1 98.38 48 TYR B N 1
ATOM 2675 C CA . TYR B 1 48 ? -17.328 31.891 7.785 1 98.38 48 TYR B CA 1
ATOM 2676 C C . TYR B 1 48 ? -17.641 33.344 8.109 1 98.38 48 TYR B C 1
ATOM 2678 O O . TYR B 1 48 ? -16.734 34.156 8.328 1 98.38 48 TYR B O 1
ATOM 2686 N N . SER B 1 49 ? -18.891 33.719 8.188 1 98.25 49 SER B N 1
ATOM 2687 C CA . SER B 1 49 ? -19.312 35.094 8.477 1 98.25 49 SER B CA 1
ATOM 2688 C C . SER B 1 49 ? -18.938 35.5 9.898 1 98.25 49 SER B C 1
ATOM 2690 O O . SER B 1 49 ? -18.891 36.688 10.219 1 98.25 49 SER B O 1
ATOM 2692 N N . LEU B 1 50 ? -18.625 34.469 10.742 1 98.5 50 LEU B N 1
ATOM 2693 C CA . LEU B 1 50 ? -18.297 34.75 12.141 1 98.5 50 LEU B CA 1
ATOM 2694 C C . LEU B 1 50 ? -16.812 35.031 12.297 1 98.5 50 LEU B C 1
ATOM 2696 O O . LEU B 1 50 ? -16.359 35.438 13.367 1 98.5 50 LEU B O 1
ATOM 2700 N N . LEU B 1 51 ? -16.062 34.844 11.266 1 98.19 51 LEU B N 1
ATOM 2701 C CA . LEU B 1 51 ? -14.633 35.125 11.305 1 98.19 51 LEU B CA 1
ATOM 2702 C C . LEU B 1 51 ? -14.375 36.625 11.18 1 98.19 51 LEU B C 1
ATOM 2704 O O . LEU B 1 51 ? -15.164 37.344 10.555 1 98.19 51 LEU B O 1
ATOM 2708 N N . SER B 1 52 ? -13.289 37.062 11.758 1 97.81 52 SER B N 1
ATOM 2709 C CA . SER B 1 52 ? -12.875 38.469 11.609 1 97.81 52 SER B CA 1
ATOM 2710 C C . SER B 1 52 ? -12.461 38.75 10.172 1 97.81 52 SER B C 1
ATOM 2712 O O . SER B 1 52 ? -12.172 37.844 9.398 1 97.81 52 SER B O 1
ATOM 2714 N N . LYS B 1 53 ? -12.438 40 9.82 1 97 53 LYS B N 1
ATOM 2715 C CA . LYS B 1 53 ? -11.992 40.469 8.508 1 97 53 LYS B CA 1
ATOM 2716 C C . LYS B 1 53 ? -10.562 40 8.234 1 97 53 LYS B C 1
ATOM 2718 O O . LYS B 1 53 ? -10.25 39.531 7.133 1 97 53 LYS B O 1
ATOM 2723 N N . ASP B 1 54 ? -9.711 40.031 9.258 1 95.75 54 ASP B N 1
ATOM 2724 C CA . ASP B 1 54 ? -8.312 39.625 9.117 1 95.75 54 ASP B CA 1
ATOM 2725 C C . ASP B 1 54 ? -8.195 38.125 8.875 1 95.75 54 ASP B C 1
ATOM 2727 O O . ASP B 1 54 ? -7.363 37.688 8.078 1 95.75 54 ASP B O 1
ATOM 2731 N N . SER B 1 55 ? -9.047 37.375 9.539 1 95.81 55 SER B N 1
ATOM 2732 C CA . SER B 1 55 ? -9.039 35.906 9.359 1 95.81 55 SER B CA 1
ATOM 2733 C C . SER B 1 55 ? -9.5 35.531 7.965 1 95.81 55 SER B C 1
ATOM 2735 O O . SER B 1 55 ? -8.969 34.594 7.359 1 95.81 55 SER B O 1
ATOM 2737 N N . LYS B 1 56 ? -10.438 36.219 7.426 1 96.12 56 LYS B N 1
ATOM 2738 C CA . LYS B 1 56 ? -10.984 35.938 6.102 1 96.12 56 LYS B CA 1
ATOM 2739 C C . LYS B 1 56 ? -9.953 36.219 5.012 1 96.12 56 LYS B C 1
ATOM 2741 O O . LYS B 1 56 ? -10.031 35.688 3.914 1 96.12 56 LYS B O 1
ATOM 2746 N N . LYS B 1 57 ? -8.992 37.031 5.301 1 92.69 57 LYS B N 1
ATOM 2747 C CA . LYS B 1 57 ? -7.898 37.281 4.367 1 92.69 57 LYS B CA 1
ATOM 2748 C C . LYS B 1 57 ? -6.93 36.125 4.312 1 92.69 57 LYS B C 1
ATOM 2750 O O . LYS B 1 57 ? -6.211 35.938 3.33 1 92.69 57 LYS B O 1
ATOM 2755 N N . LYS B 1 58 ? -6.984 35.312 5.34 1 89.19 58 LYS B N 1
ATOM 2756 C CA . LYS B 1 58 ? -6.008 34.219 5.484 1 89.19 58 LYS B CA 1
ATOM 2757 C C . LYS B 1 58 ? -6.555 32.906 4.934 1 89.19 58 LYS B C 1
ATOM 2759 O O . LYS B 1 58 ? -5.789 32.031 4.527 1 89.19 58 LYS B O 1
ATOM 2764 N N . ILE B 1 59 ? -7.898 32.844 5.023 1 92.31 59 ILE B N 1
ATOM 2765 C CA . ILE B 1 59 ? -8.469 31.578 4.609 1 92.31 59 ILE B CA 1
ATOM 2766 C C . ILE B 1 59 ? -9.766 31.812 3.842 1 92.31 59 ILE B C 1
ATOM 2768 O O . ILE B 1 59 ? -10.602 32.625 4.258 1 92.31 59 ILE B O 1
ATOM 2772 N N . SER B 1 60 ? -9.914 31.141 2.723 1 94.94 60 SER B N 1
ATOM 2773 C CA . SER B 1 60 ? -11.156 31.203 1.968 1 94.94 60 SER B CA 1
ATOM 2774 C C . SER B 1 60 ? -12.203 30.266 2.568 1 94.94 60 SER B C 1
ATOM 2776 O O . SER B 1 60 ? -11.883 29.406 3.391 1 94.94 60 SER B O 1
ATOM 2778 N N . ILE B 1 61 ? -13.375 30.516 2.24 1 96.88 61 ILE B N 1
ATOM 2779 C CA . ILE B 1 61 ? -14.453 29.656 2.73 1 96.88 61 ILE B CA 1
ATOM 2780 C C . ILE B 1 61 ? -14.234 28.234 2.246 1 96.88 61 ILE B C 1
ATOM 2782 O O . ILE B 1 61 ? -14.516 27.266 2.973 1 96.88 61 ILE B O 1
ATOM 2786 N N . GLU B 1 62 ? -13.695 28.047 1.034 1 95.69 62 GLU B N 1
ATOM 2787 C CA . GLU B 1 62 ? -13.422 26.734 0.486 1 95.69 62 GLU B CA 1
ATOM 2788 C C . GLU B 1 62 ? -12.383 25.984 1.317 1 95.69 62 GLU B C 1
ATOM 2790 O O . GLU B 1 62 ? -12.539 24.797 1.606 1 95.69 62 GLU B O 1
ATOM 2795 N N . ASN B 1 63 ? -11.352 26.719 1.666 1 94.44 63 ASN B N 1
ATOM 2796 C CA . ASN B 1 63 ? -10.289 26.094 2.461 1 94.44 63 ASN B CA 1
ATOM 2797 C C . ASN B 1 63 ? -10.766 25.781 3.875 1 94.44 63 ASN B C 1
ATOM 2799 O O . ASN B 1 63 ? -10.352 24.781 4.461 1 94.44 63 ASN B O 1
ATOM 2803 N N . LEU B 1 64 ? -11.641 26.625 4.367 1 95.5 64 LEU B N 1
ATOM 2804 C CA . LEU B 1 64 ? -12.227 26.359 5.672 1 95.5 64 LEU B CA 1
ATOM 2805 C C . LEU B 1 64 ? -13.07 25.078 5.633 1 95.5 64 LEU B C 1
ATOM 2807 O O . LEU B 1 64 ? -12.977 24.25 6.531 1 95.5 64 LEU B O 1
ATOM 2811 N N . GLU B 1 65 ? -13.844 25 4.625 1 96.19 65 GLU B N 1
ATOM 2812 C CA . GLU B 1 65 ? -14.648 23.797 4.426 1 96.19 65 GLU B CA 1
ATOM 2813 C C . GLU B 1 65 ? -13.766 22.562 4.309 1 96.19 65 GLU B C 1
ATOM 2815 O O . GLU B 1 65 ? -14.047 21.531 4.934 1 96.19 65 GLU B O 1
ATOM 2820 N N . GLU B 1 66 ? -12.727 22.688 3.576 1 95.06 66 GLU B N 1
ATOM 2821 C CA . GLU B 1 66 ? -11.797 21.578 3.404 1 95.06 66 GLU B CA 1
ATOM 2822 C C . GLU B 1 66 ? -11.18 21.172 4.738 1 95.06 66 GLU B C 1
ATOM 2824 O O . GLU B 1 66 ? -11.062 19.969 5.035 1 95.06 66 GLU B O 1
ATOM 2829 N N . PHE B 1 67 ? -10.789 22.141 5.477 1 94.81 67 PHE B N 1
ATOM 2830 C CA . PHE B 1 67 ? -10.195 21.859 6.777 1 94.81 67 PHE B CA 1
ATOM 2831 C C . PHE B 1 67 ? -11.172 21.109 7.664 1 94.81 67 PHE B C 1
ATOM 2833 O O . PHE B 1 67 ? -10.805 20.109 8.297 1 94.81 67 PHE B O 1
ATOM 2840 N N . GLN B 1 68 ? -12.398 21.547 7.648 1 94.94 68 GLN B N 1
ATOM 2841 C CA . GLN B 1 68 ? -13.414 20.875 8.445 1 94.94 68 GLN B CA 1
ATOM 2842 C C . GLN B 1 68 ? -13.625 19.438 7.98 1 94.94 68 GLN B C 1
ATOM 2844 O O . GLN B 1 68 ? -13.742 18.531 8.797 1 94.94 68 GLN B O 1
ATOM 2849 N N . ASN B 1 69 ? -13.648 19.266 6.73 1 95.38 69 ASN B N 1
ATOM 2850 C CA . ASN B 1 69 ? -13.805 17.922 6.18 1 95.38 69 ASN B CA 1
ATOM 2851 C C . ASN B 1 69 ? -12.672 17 6.613 1 95.38 69 ASN B C 1
ATOM 2853 O O . ASN B 1 69 ? -12.906 15.836 6.938 1 95.38 69 ASN B O 1
ATOM 2857 N N . ILE B 1 70 ? -11.469 17.516 6.586 1 96.5 70 ILE B N 1
ATOM 2858 C CA . ILE B 1 70 ? -10.312 16.75 7.035 1 96.5 70 ILE B CA 1
ATOM 2859 C C . ILE B 1 70 ? -10.469 16.391 8.508 1 96.5 70 ILE B C 1
ATOM 2861 O O . ILE B 1 70 ? -10.273 15.242 8.898 1 96.5 70 ILE B O 1
ATOM 2865 N N . LEU B 1 71 ? -10.891 17.375 9.289 1 94.88 71 LEU B N 1
ATOM 2866 C CA . LEU B 1 71 ? -11.023 17.156 10.727 1 94.88 71 LEU B CA 1
ATOM 2867 C C . LEU B 1 71 ? -12.062 16.094 11.031 1 94.88 71 LEU B C 1
ATOM 2869 O O . LEU B 1 71 ? -11.812 15.18 11.82 1 94.88 71 LEU B O 1
ATOM 2873 N N . VAL B 1 72 ? -13.172 16.156 10.406 1 95 72 VAL B N 1
ATOM 2874 C CA . VAL B 1 72 ? -14.242 15.211 10.719 1 95 72 VAL B CA 1
ATOM 2875 C C . VAL B 1 72 ? -13.898 13.828 10.18 1 95 72 VAL B C 1
ATOM 2877 O O . VAL B 1 72 ? -14.414 12.82 10.672 1 95 72 VAL B O 1
ATOM 2880 N N . SER B 1 73 ? -13.039 13.797 9.188 1 95.75 73 SER B N 1
ATOM 2881 C CA . SER B 1 73 ? -12.609 12.508 8.648 1 95.75 73 SER B CA 1
ATOM 2882 C C . SER B 1 73 ? -11.594 11.836 9.562 1 95.75 73 SER B C 1
ATOM 2884 O O . SER B 1 73 ? -11.445 10.609 9.531 1 95.75 73 SER B O 1
ATOM 2886 N N . THR B 1 74 ? -10.875 12.586 10.367 1 96.12 74 THR B N 1
ATOM 2887 C CA . THR B 1 74 ? -9.766 12.031 11.133 1 96.12 74 THR B CA 1
ATOM 2888 C C . THR B 1 74 ? -10.094 11.992 12.625 1 96.12 74 THR B C 1
ATOM 2890 O O . THR B 1 74 ? -9.414 11.328 13.398 1 96.12 74 THR B O 1
ATOM 2893 N N . LYS B 1 75 ? -11.164 12.742 13.016 1 95.62 75 LYS B N 1
ATOM 2894 C CA . LYS B 1 75 ? -11.539 12.844 14.422 1 95.62 75 LYS B CA 1
ATOM 2895 C C . LYS B 1 75 ? -13.055 12.789 14.594 1 95.62 75 LYS B C 1
ATOM 2897 O O . LYS B 1 75 ? -13.797 13.258 13.727 1 95.62 75 LYS B O 1
ATOM 2902 N N . ARG B 1 76 ? -13.438 12.273 15.688 1 95.5 76 ARG B N 1
ATOM 2903 C CA . ARG B 1 76 ? -14.836 12.297 16.094 1 95.5 76 ARG B CA 1
ATOM 2904 C C . ARG B 1 76 ? -15 13.016 17.438 1 95.5 76 ARG B C 1
ATOM 2906 O O . ARG B 1 76 ? -14.43 12.594 18.438 1 95.5 76 ARG B O 1
ATOM 2913 N N . ILE B 1 77 ? -15.789 14.031 17.453 1 94.31 77 ILE B N 1
ATOM 2914 C CA . ILE B 1 77 ? -16.031 14.766 18.688 1 94.31 77 ILE B CA 1
ATOM 2915 C C . ILE B 1 77 ? -17.016 13.992 19.562 1 94.31 77 ILE B C 1
ATOM 2917 O O . ILE B 1 77 ? -18.109 13.656 19.125 1 94.31 77 ILE B O 1
ATOM 2921 N N . ILE B 1 78 ? -16.609 13.719 20.719 1 95.94 78 ILE B N 1
ATOM 2922 C CA . ILE B 1 78 ? -17.453 13.047 21.703 1 95.94 78 ILE B CA 1
ATOM 2923 C C . ILE B 1 78 ? -18.203 14.078 22.531 1 95.94 78 ILE B C 1
ATOM 2925 O O . ILE B 1 78 ? -19.406 13.961 22.734 1 95.94 78 ILE B O 1
ATOM 2929 N N . SER B 1 79 ? -17.5 15.086 23 1 95.31 79 SER B N 1
ATOM 2930 C CA . SER B 1 79 ? -18.078 16.188 23.75 1 95.31 79 SER B CA 1
ATOM 2931 C C . SER B 1 79 ? -17.234 17.453 23.641 1 95.31 79 SER B C 1
ATOM 2933 O O . SER B 1 79 ? -16.078 17.391 23.188 1 95.31 79 SER B O 1
ATOM 2935 N N . TYR B 1 80 ? -17.844 18.562 23.859 1 95.31 80 TYR B N 1
ATOM 2936 C CA . TYR B 1 80 ? -17.094 19.812 23.922 1 95.31 80 TYR B CA 1
ATOM 2937 C C . TYR B 1 80 ? -17.641 20.734 25.016 1 95.31 80 TYR B C 1
ATOM 2939 O O . TYR B 1 80 ? -18.797 20.625 25.406 1 95.31 80 TYR B O 1
ATOM 2947 N N . LYS B 1 81 ? -16.734 21.594 25.547 1 96.62 81 LYS B N 1
ATOM 2948 C CA . LYS B 1 81 ? -17.047 22.578 26.578 1 96.62 81 LYS B CA 1
ATOM 2949 C C . LYS B 1 81 ? -16.391 23.922 26.281 1 96.62 81 LYS B C 1
ATOM 2951 O O . LYS B 1 81 ? -15.258 23.969 25.781 1 96.62 81 LYS B O 1
ATOM 2956 N N . ILE B 1 82 ? -17.094 24.984 26.578 1 97.75 82 ILE B N 1
ATOM 2957 C CA . ILE B 1 82 ? -16.578 26.344 26.406 1 97.75 82 ILE B CA 1
ATOM 2958 C C . ILE B 1 82 ? -16.25 26.938 27.781 1 97.75 82 ILE B C 1
ATOM 2960 O O . ILE B 1 82 ? -17.094 26.906 28.688 1 97.75 82 ILE B O 1
ATOM 2964 N N . GLY B 1 83 ? -15.094 27.453 27.875 1 97.62 83 GLY B N 1
ATOM 2965 C CA . GLY B 1 83 ? -14.656 28.047 29.141 1 97.62 83 GLY B CA 1
ATOM 2966 C C . GLY B 1 83 ? -15.094 29.484 29.312 1 97.62 83 GLY B C 1
ATOM 2967 O O . GLY B 1 83 ? -15.891 30 28.516 1 97.62 83 GLY B O 1
ATOM 2968 N N . LYS B 1 84 ? -14.594 30.109 30.391 1 97.56 84 LYS B N 1
ATOM 2969 C CA . LYS B 1 84 ? -14.969 31.484 30.719 1 97.56 84 LYS B CA 1
ATOM 2970 C C . LYS B 1 84 ? -14.258 32.469 29.812 1 97.56 84 LYS B C 1
ATOM 2972 O O . LYS B 1 84 ? -13.164 32.219 29.312 1 97.56 84 LYS B O 1
ATOM 2977 N N . GLU B 1 85 ? -14.914 33.594 29.625 1 97.94 85 GLU B N 1
ATOM 2978 C CA . GLU B 1 85 ? -14.336 34.688 28.859 1 97.94 85 GLU B CA 1
ATOM 2979 C C . GLU B 1 85 ? -13.336 35.469 29.703 1 97.94 85 GLU B C 1
ATOM 2981 O O . GLU B 1 85 ? -13.562 35.719 30.891 1 97.94 85 GLU B O 1
ATOM 2986 N N . LYS B 1 86 ? -12.266 35.75 29.062 1 98.06 86 LYS B N 1
ATOM 2987 C CA . LYS B 1 86 ? -11.273 36.656 29.641 1 98.06 86 LYS B CA 1
ATOM 2988 C C . LYS B 1 86 ? -10.914 37.75 28.656 1 98.06 86 LYS B C 1
ATOM 2990 O O . LYS B 1 86 ? -10.766 37.531 27.453 1 98.06 86 LYS B O 1
ATOM 2995 N N . ILE B 1 87 ? -10.742 38.938 29.203 1 96.94 87 ILE B N 1
ATOM 2996 C CA . ILE B 1 87 ? -10.383 40.062 28.344 1 96.94 87 ILE B CA 1
ATOM 2997 C C . ILE B 1 87 ? -8.875 40.281 28.375 1 96.94 87 ILE B C 1
ATOM 2999 O O . ILE B 1 87 ? -8.273 40.312 29.453 1 96.94 87 ILE B O 1
ATOM 3003 N N . ILE B 1 88 ? -8.344 4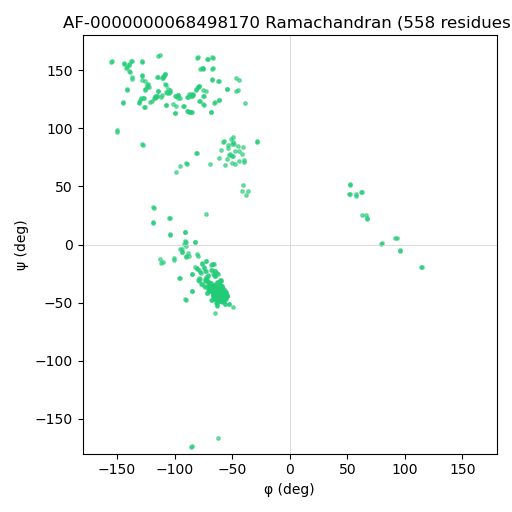0.344 27.203 1 97.06 88 ILE B N 1
ATOM 3004 C CA . ILE B 1 88 ? -6.941 40.688 27.031 1 97.06 88 ILE B CA 1
ATOM 3005 C C . ILE B 1 88 ? -6.828 42.094 26.453 1 97.06 88 ILE B C 1
ATOM 3007 O O . ILE B 1 88 ? -7.281 42.344 25.328 1 97.06 88 ILE B O 1
ATOM 3011 N N . LYS B 1 89 ? -6.203 42.938 27.156 1 96.5 89 LYS B N 1
ATOM 3012 C CA . LYS B 1 89 ? -6.164 44.344 26.781 1 96.5 89 LYS B CA 1
ATOM 3013 C C . LYS B 1 89 ? -5.387 44.531 25.469 1 96.5 89 LYS B C 1
ATOM 3015 O O . LYS B 1 89 ? -5.816 45.281 24.594 1 96.5 89 LYS B O 1
ATOM 3020 N N . LYS B 1 90 ? -4.223 43.844 25.422 1 96.62 90 LYS B N 1
ATOM 3021 C CA . LYS B 1 90 ? -3.387 43.906 24.219 1 96.62 90 LYS B CA 1
ATOM 3022 C C . LYS B 1 90 ? -2.971 42.5 23.781 1 96.62 90 LYS B C 1
ATOM 3024 O O . LYS B 1 90 ? -2.396 41.75 24.578 1 96.62 90 LYS B O 1
ATOM 3029 N N . TYR B 1 91 ? -3.344 42.25 22.578 1 95.56 91 TYR B N 1
ATOM 3030 C CA . TYR B 1 91 ? -3.035 40.938 22.031 1 95.56 91 TYR B CA 1
ATOM 3031 C C . TYR B 1 91 ? -2.367 41.031 20.672 1 95.56 91 TYR B C 1
ATOM 3033 O O . TYR B 1 91 ? -2.904 41.688 19.766 1 95.56 91 TYR B O 1
ATOM 3041 N N . LYS B 1 92 ? -1.132 40.406 20.531 1 94.62 92 LYS B N 1
ATOM 3042 C CA . LYS B 1 92 ? -0.417 40.406 19.266 1 94.62 92 LYS B CA 1
ATOM 3043 C C . LYS B 1 92 ? -0.696 39.125 18.484 1 94.62 92 LYS B C 1
ATOM 3045 O O . LYS B 1 92 ? -0.531 38 19 1 94.62 92 LYS B O 1
ATOM 3050 N N . HIS B 1 93 ? -1.118 39.312 17.312 1 90.69 93 HIS B N 1
ATOM 3051 C CA . HIS B 1 93 ? -1.499 38.219 16.438 1 90.69 93 HIS B CA 1
ATOM 3052 C C . HIS B 1 93 ? -1.131 38.531 14.984 1 90.69 93 HIS B C 1
ATOM 3054 O O . HIS B 1 93 ? -1.585 39.531 14.422 1 90.69 93 HIS B O 1
ATOM 3060 N N . ASP B 1 94 ? -0.324 37.656 14.438 1 88.25 94 ASP B N 1
ATOM 3061 C CA . ASP B 1 94 ? 0.113 37.781 13.047 1 88.25 94 ASP B CA 1
ATOM 3062 C C . ASP B 1 94 ? 0.692 39.156 12.781 1 88.25 94 ASP B C 1
ATOM 3064 O O . ASP B 1 94 ? 0.316 39.812 11.812 1 88.25 94 ASP B O 1
ATOM 3068 N N . GLY B 1 95 ? 1.488 39.625 13.688 1 88.12 95 GLY B N 1
ATOM 3069 C CA . GLY B 1 95 ? 2.203 40.875 13.516 1 88.12 95 GLY B CA 1
ATOM 3070 C C . GLY B 1 95 ? 1.342 42.094 13.789 1 88.12 95 GLY B C 1
ATOM 3071 O O . GLY B 1 95 ? 1.798 43.219 13.633 1 88.12 95 GLY B O 1
ATOM 3072 N N . LYS B 1 96 ? 0.119 41.938 14.148 1 93.94 96 LYS B N 1
ATOM 3073 C CA . LYS B 1 96 ? -0.815 43 14.445 1 93.94 96 LYS B CA 1
ATOM 3074 C C . LYS B 1 96 ? -1.235 43 15.906 1 93.94 96 LYS B C 1
ATOM 3076 O O . LYS B 1 96 ? -1.414 41.938 16.5 1 93.94 96 LYS B O 1
ATOM 3081 N N . GLU B 1 97 ? -1.426 44.156 16.453 1 96.44 97 GLU B N 1
ATOM 3082 C CA . GLU B 1 97 ? -1.893 44.281 17.844 1 96.44 97 GLU B CA 1
ATOM 3083 C C . GLU B 1 97 ? -3.393 44.562 17.891 1 96.44 97 GLU B C 1
ATOM 3085 O O . GLU B 1 97 ? -3.889 45.438 17.203 1 96.44 97 GLU B O 1
ATOM 3090 N N . TYR B 1 98 ? -4.051 43.844 18.578 1 96.19 98 TYR B N 1
ATOM 3091 C CA . TYR B 1 98 ? -5.48 44 18.828 1 96.19 98 TYR B CA 1
ATOM 3092 C C . TYR B 1 98 ? -5.738 44.469 20.25 1 96.19 98 TYR B C 1
ATOM 3094 O O . TYR B 1 98 ? -5 44.094 21.172 1 96.19 98 TYR B O 1
ATOM 3102 N N . LYS B 1 99 ? -6.793 45.281 20.406 1 95.31 99 LYS B N 1
ATOM 3103 C CA . LYS B 1 99 ? -7.148 45.75 21.75 1 95.31 99 LYS B CA 1
ATOM 3104 C C . LYS B 1 99 ? -8.445 45.094 22.234 1 95.31 99 LYS B C 1
ATOM 3106 O O . LYS B 1 99 ? -9.336 44.812 21.438 1 95.31 99 LYS B O 1
ATOM 3111 N N . ASN B 1 100 ? -8.5 44.844 23.516 1 94.94 100 ASN B N 1
ATOM 3112 C CA . ASN B 1 100 ? -9.68 44.312 24.203 1 94.94 100 ASN B CA 1
ATOM 3113 C C . ASN B 1 100 ? -10.211 43.062 23.531 1 94.94 100 ASN B C 1
ATOM 3115 O O . ASN B 1 100 ? -11.398 42.969 23.219 1 94.94 100 ASN B O 1
ATOM 3119 N N . VAL B 1 101 ? -9.297 42.125 23.328 1 97.5 101 VAL B N 1
ATOM 3120 C CA . VAL B 1 101 ? -9.625 40.844 22.734 1 97.5 101 VAL B CA 1
ATOM 3121 C C . VAL B 1 101 ? -10.203 39.906 23.812 1 97.5 101 VAL B C 1
ATOM 3123 O O . VAL B 1 101 ? -9.711 39.875 24.938 1 97.5 101 VAL B O 1
ATOM 3126 N N . VAL B 1 102 ? -11.281 39.281 23.484 1 98.19 102 VAL B N 1
ATOM 3127 C CA . VAL B 1 102 ? -11.836 38.281 24.391 1 98.19 102 VAL B CA 1
ATOM 3128 C C . VAL B 1 102 ? -11.219 36.906 24.109 1 98.19 102 VAL B C 1
ATOM 3130 O O . VAL B 1 102 ? -11.195 36.469 22.953 1 98.19 102 VAL B O 1
ATOM 3133 N N . LYS B 1 103 ? -10.695 36.281 25.078 1 98 103 LYS B N 1
ATOM 3134 C CA . LYS B 1 103 ? -10.141 34.938 24.984 1 98 103 LYS B CA 1
ATOM 3135 C C . LYS B 1 103 ? -11.031 33.938 25.703 1 98 103 LYS B C 1
ATOM 3137 O O . LYS B 1 103 ? -11.57 34.219 26.781 1 98 103 LYS B O 1
ATOM 3142 N N . LEU B 1 104 ? -11.234 32.812 25.141 1 97.69 104 LEU B N 1
ATOM 3143 C CA . LEU B 1 104 ? -11.859 31.688 25.844 1 97.69 104 LEU B CA 1
ATOM 3144 C C . LEU B 1 104 ? -11.227 30.359 25.406 1 97.69 104 LEU B C 1
ATOM 3146 O O . LEU B 1 104 ? -10.633 30.281 24.328 1 97.69 104 LEU B O 1
ATOM 3150 N N . GLU B 1 105 ? -11.32 29.406 26.234 1 97.44 105 GLU B N 1
ATOM 3151 C CA . GLU B 1 105 ? -10.781 28.078 25.953 1 97.44 105 GLU B CA 1
ATOM 3152 C C . GLU B 1 105 ? -11.891 27.078 25.609 1 97.44 105 GLU B C 1
ATOM 3154 O O . GLU B 1 105 ? -12.914 27.031 26.297 1 97.44 105 GLU B O 1
ATOM 3159 N N . GLU B 1 106 ? -11.734 26.375 24.562 1 96.25 106 GLU B N 1
ATOM 3160 C CA . GLU B 1 106 ? -12.594 25.25 24.203 1 96.25 106 GLU B CA 1
ATOM 3161 C C . GLU B 1 106 ? -11.906 23.906 24.484 1 96.25 106 GLU B C 1
ATOM 3163 O O . GLU B 1 106 ? -10.734 23.734 24.141 1 96.25 106 GLU B O 1
ATOM 3168 N N . THR B 1 107 ? -12.641 23.062 25.094 1 97.38 107 THR B N 1
ATOM 3169 C CA . THR B 1 107 ? -12.148 21.719 25.328 1 97.38 107 THR B CA 1
ATOM 3170 C C . THR B 1 107 ? -12.984 20.688 24.562 1 97.38 107 THR B C 1
ATOM 3172 O O . THR B 1 107 ? -14.211 20.688 24.656 1 97.38 107 THR B O 1
ATOM 3175 N N . PHE B 1 108 ? -12.281 19.875 23.828 1 96.12 108 PHE B N 1
ATOM 3176 C CA . PHE B 1 108 ? -12.922 18.812 23.062 1 96.12 108 PHE B CA 1
ATOM 3177 C C . PHE B 1 108 ? -12.453 17.453 23.547 1 96.12 108 PHE B C 1
ATOM 3179 O O . PHE B 1 108 ? -11.25 17.203 23.656 1 96.12 108 PHE B O 1
ATOM 3186 N N . ASN B 1 109 ? -13.359 16.625 23.844 1 97.25 109 ASN B N 1
ATOM 3187 C CA . ASN B 1 109 ? -13.07 15.195 23.938 1 97.25 109 ASN B CA 1
ATOM 3188 C C . ASN B 1 109 ? -13.336 14.484 22.609 1 97.25 109 ASN B C 1
ATOM 3190 O O . ASN B 1 109 ? -14.445 14.531 22.078 1 97.25 109 ASN B O 1
ATOM 3194 N N . ILE B 1 110 ? -12.219 13.914 22.109 1 96.88 110 ILE B N 1
ATOM 3195 C CA . ILE B 1 110 ? -12.352 13.383 20.75 1 96.88 110 ILE B CA 1
ATOM 3196 C C . ILE B 1 110 ? -11.859 11.938 20.719 1 96.88 110 ILE B C 1
ATOM 3198 O O . ILE B 1 110 ? -11.133 11.5 21.625 1 96.88 110 ILE B O 1
ATOM 3202 N N . LYS B 1 111 ? -12.344 11.227 19.719 1 96.25 111 LYS B N 1
ATOM 3203 C CA . LYS B 1 111 ? -11.727 9.977 19.281 1 96.25 111 LYS B CA 1
ATOM 3204 C C . LYS B 1 111 ? -10.859 10.195 18.047 1 96.25 111 LYS B C 1
ATOM 3206 O O . LYS B 1 111 ? -11.359 10.609 17 1 96.25 111 LYS B O 1
ATOM 3211 N N . ASN B 1 112 ? -9.586 10.039 18.188 1 95.06 112 ASN B N 1
ATOM 3212 C CA . ASN B 1 112 ? -8.688 10.094 17.047 1 95.06 112 ASN B CA 1
ATOM 3213 C C . ASN B 1 112 ? -8.781 8.828 16.188 1 95.06 112 ASN B C 1
ATOM 3215 O O . ASN B 1 112 ? -8.469 7.738 16.672 1 95.06 112 ASN B O 1
ATOM 3219 N N . LEU B 1 113 ? -9.125 8.938 14.992 1 93.31 113 LEU B N 1
ATOM 3220 C CA . LEU B 1 113 ? -9.445 7.773 14.172 1 93.31 113 LEU B CA 1
ATOM 3221 C C . LEU B 1 113 ? -8.18 7.168 13.57 1 93.31 113 LEU B C 1
ATOM 3223 O O . LEU B 1 113 ? -8.164 5.988 13.211 1 93.31 113 LEU B O 1
ATOM 3227 N N . LEU B 1 114 ? -7.137 7.953 13.391 1 91.56 114 LEU B N 1
ATOM 3228 C CA . LEU B 1 114 ? -5.867 7.434 12.891 1 91.56 114 LEU B CA 1
ATOM 3229 C C . LEU B 1 114 ? -5.164 6.598 13.961 1 91.56 114 LEU B C 1
ATOM 3231 O O . LEU B 1 114 ? -4.707 5.488 13.68 1 91.56 114 LEU B O 1
ATOM 3235 N N . TYR B 1 115 ? -5.203 7.082 15.172 1 88.5 115 TYR B N 1
ATOM 3236 C CA . TYR B 1 115 ? -4.457 6.426 16.234 1 88.5 115 TYR B CA 1
ATOM 3237 C C . TYR B 1 115 ? -5.371 5.547 17.094 1 88.5 115 TYR B C 1
ATOM 3239 O O . TYR B 1 115 ? -4.906 4.852 18 1 88.5 115 TYR B O 1
ATOM 3247 N N . LYS B 1 116 ? -6.707 5.684 16.922 1 87.88 116 LYS B N 1
ATOM 3248 C CA . LYS B 1 116 ? -7.719 4.859 17.578 1 87.88 116 LYS B CA 1
ATOM 3249 C C . LYS B 1 116 ? -7.656 5.016 19.094 1 87.88 116 LYS B C 1
ATOM 3251 O O . LYS B 1 116 ? -7.648 4.023 19.812 1 87.88 116 LYS B O 1
ATOM 3256 N N . LYS B 1 117 ? -7.555 6.188 19.469 1 92.06 117 LYS B N 1
ATOM 3257 C CA . LYS B 1 117 ? -7.5 6.477 20.906 1 92.06 117 LYS B CA 1
ATOM 3258 C C . LYS B 1 117 ? -8.312 7.719 21.234 1 92.06 117 LYS B C 1
ATOM 3260 O O . LYS B 1 117 ? -8.555 8.57 20.375 1 92.06 117 LYS B O 1
ATOM 3265 N N . ASP B 1 118 ? -8.75 7.762 22.484 1 95 118 ASP B N 1
ATOM 3266 C CA . ASP B 1 118 ? -9.414 8.953 23 1 95 118 ASP B CA 1
ATOM 3267 C C . ASP B 1 118 ? -8.391 10.023 23.375 1 95 118 ASP B C 1
ATOM 3269 O O . ASP B 1 118 ? -7.312 9.711 23.891 1 95 118 ASP B O 1
ATOM 3273 N N . ASP B 1 119 ? -8.734 11.195 22.969 1 94.69 119 ASP B N 1
ATOM 3274 C CA . ASP B 1 119 ? -7.855 12.32 23.266 1 94.69 119 ASP B CA 1
ATOM 3275 C C . ASP B 1 119 ? -8.664 13.539 23.719 1 94.69 119 ASP B C 1
ATOM 3277 O O . ASP B 1 119 ? -9.883 13.578 23.547 1 94.69 119 ASP B O 1
ATOM 3281 N N . SER B 1 120 ? -8.008 14.383 24.391 1 95.5 120 SER B N 1
ATOM 3282 C CA . SER B 1 120 ? -8.57 15.672 24.781 1 95.5 120 SER B CA 1
ATOM 3283 C C . SER B 1 120 ? -7.793 16.828 24.156 1 95.5 120 SER B C 1
ATOM 3285 O O . SER B 1 120 ? -6.566 16.891 24.266 1 95.5 120 SER B O 1
ATOM 3287 N N . LEU B 1 121 ? -8.531 17.703 23.469 1 93.38 121 LEU B N 1
ATOM 3288 C CA . LEU B 1 121 ? -7.914 18.875 22.844 1 93.38 121 LEU B CA 1
ATOM 3289 C C . LEU B 1 121 ? -8.406 20.156 23.484 1 93.38 121 LEU B C 1
ATOM 3291 O O . LEU B 1 121 ? -9.609 20.344 23.688 1 93.38 121 LEU B O 1
ATOM 3295 N N . LYS B 1 122 ? -7.465 21 23.797 1 94.56 122 LYS B N 1
ATOM 3296 C CA . LYS B 1 122 ? -7.777 22.344 24.266 1 94.56 122 LYS B CA 1
ATOM 3297 C C . LYS B 1 122 ? -7.375 23.406 23.25 1 94.56 122 LYS B C 1
ATOM 3299 O O . LYS B 1 122 ? -6.234 23.422 22.781 1 94.56 122 LYS B O 1
ATOM 3304 N N . VAL B 1 123 ? -8.328 24.266 22.938 1 93.62 123 VAL B N 1
ATOM 3305 C CA . VAL B 1 123 ? -8.078 25.297 21.938 1 93.62 123 VAL B CA 1
ATOM 3306 C C . VAL B 1 123 ? -8.438 26.672 22.516 1 93.62 123 VAL B C 1
ATOM 3308 O O . VAL B 1 123 ? -9.539 26.859 23.031 1 93.62 123 VAL B O 1
ATOM 3311 N N . ASN B 1 124 ? -7.434 27.562 22.422 1 95.19 124 ASN B N 1
ATOM 3312 C CA . ASN B 1 124 ? -7.727 28.953 22.766 1 95.19 124 ASN B CA 1
ATOM 3313 C C . ASN B 1 124 ? -8.328 29.703 21.578 1 95.19 124 ASN B C 1
ATOM 3315 O O . ASN B 1 124 ? -7.777 29.672 20.469 1 95.19 124 ASN B O 1
ATOM 3319 N N . ARG B 1 125 ? -9.445 30.328 21.859 1 96.75 125 ARG B N 1
ATOM 3320 C CA . ARG B 1 125 ? -10.109 31.156 20.875 1 96.75 125 ARG B CA 1
ATOM 3321 C C . ARG B 1 125 ? -10.023 32.625 21.25 1 96.75 125 ARG B C 1
ATOM 3323 O O . ARG B 1 125 ? -10.094 33 22.422 1 96.75 125 ARG B O 1
ATOM 3330 N N . TYR B 1 126 ? -9.875 33.438 20.219 1 97.56 126 TYR B N 1
ATOM 3331 C CA . TYR B 1 126 ? -9.781 34.875 20.406 1 97.56 126 TYR B CA 1
ATOM 3332 C C . TYR B 1 126 ? -10.82 35.625 19.562 1 97.56 126 TYR B C 1
ATOM 3334 O O . TYR B 1 126 ? -11.016 35.281 18.391 1 97.56 126 TYR B O 1
ATOM 3342 N N . PHE B 1 127 ? -11.492 36.562 20.172 1 98.12 127 PHE B N 1
ATOM 3343 C CA . PHE B 1 127 ? -12.547 37.281 19.5 1 98.12 127 PHE B CA 1
ATOM 3344 C C . PHE B 1 127 ? -12.273 38.781 19.547 1 98.12 127 PHE B C 1
ATOM 3346 O O . PHE B 1 127 ? -11.875 39.312 20.578 1 98.12 127 PHE B O 1
ATOM 3353 N N . VAL B 1 128 ? -12.461 39.438 18.406 1 97.75 128 VAL B N 1
ATOM 3354 C CA . VAL B 1 128 ? -12.367 40.906 18.281 1 97.75 128 VAL B CA 1
ATOM 3355 C C . VAL B 1 128 ? -13.742 41.469 17.969 1 97.75 128 VAL B C 1
ATOM 3357 O O . VAL B 1 128 ? -14.672 40.75 17.609 1 97.75 128 VAL B O 1
ATOM 3360 N N . VAL B 1 129 ? -13.852 42.781 18.188 1 96.94 129 VAL B N 1
ATOM 3361 C CA . VAL B 1 129 ? -15.133 43.406 17.922 1 96.94 129 VAL B CA 1
ATOM 3362 C C . VAL B 1 129 ? -15.078 44.125 16.578 1 96.94 129 VAL B C 1
ATOM 3364 O O . VAL B 1 129 ? -14.188 44.938 16.344 1 96.94 129 VAL B O 1
ATOM 3367 N N . GLU B 1 130 ? -15.953 43.719 15.672 1 96.94 130 GLU B N 1
ATOM 3368 C CA . GLU B 1 130 ? -16.172 44.375 14.383 1 96.94 130 GLU B CA 1
ATOM 3369 C C . GLU B 1 130 ? -17.656 44.719 14.188 1 96.94 130 GLU B C 1
ATOM 3371 O O . GLU B 1 130 ? -18.5 43.812 14.211 1 96.94 130 GLU B O 1
ATOM 3376 N N . ASN B 1 131 ? -17.938 46.031 14.055 1 95.5 131 ASN B N 1
ATOM 3377 C CA . ASN B 1 131 ? -19.312 46.469 13.875 1 95.5 131 ASN B CA 1
ATOM 3378 C C . ASN B 1 131 ? -20.203 46 15.016 1 95.5 131 ASN B C 1
ATOM 3380 O O . ASN B 1 131 ? -21.281 45.438 14.781 1 95.5 131 ASN B O 1
ATOM 3384 N N . ASN B 1 132 ? -19.688 46.094 16.188 1 95.38 132 ASN B N 1
ATOM 3385 C CA . ASN B 1 132 ? -20.375 45.812 17.438 1 95.38 132 ASN B CA 1
ATOM 3386 C C . ASN B 1 132 ? -20.734 44.344 17.547 1 95.38 132 ASN B C 1
ATOM 3388 O O . ASN B 1 132 ? -21.75 44 18.156 1 95.38 132 ASN B O 1
ATOM 3392 N N . LYS B 1 133 ? -20 43.469 16.859 1 97.56 133 LYS B N 1
ATOM 3393 C CA . LYS B 1 133 ? -20.156 42.031 16.953 1 97.56 133 LYS B CA 1
ATOM 3394 C C . LYS B 1 133 ? -18.812 41.375 17.234 1 97.56 133 LYS B C 1
ATOM 3396 O O . LYS B 1 133 ? -17.781 41.781 16.719 1 97.56 133 LYS B O 1
ATOM 3401 N N . TYR B 1 134 ? -18.875 40.281 18.016 1 98.19 134 TYR B N 1
ATOM 3402 C CA . TYR B 1 134 ? -17.672 39.5 18.188 1 98.19 134 TYR B CA 1
ATOM 3403 C C . TYR B 1 134 ? -17.375 38.656 16.938 1 98.19 134 TYR B C 1
ATOM 3405 O O . TYR B 1 134 ? -18.266 38.062 16.375 1 98.19 134 TYR B O 1
ATOM 3413 N N . LYS B 1 135 ? -16.125 38.719 16.516 1 98.31 135 LYS B N 1
ATOM 3414 C CA . LYS B 1 135 ? -15.625 37.938 15.383 1 98.31 135 LYS B CA 1
ATOM 3415 C C . LYS B 1 135 ? -14.43 37.094 15.797 1 98.31 135 LYS B C 1
ATOM 3417 O O . LYS B 1 135 ? -13.562 37.562 16.547 1 98.31 135 LYS B O 1
ATOM 3422 N N . LEU B 1 136 ? -14.438 35.938 15.352 1 98.12 136 LEU B N 1
ATOM 3423 C CA . LEU B 1 136 ? -13.406 34.969 15.695 1 98.12 136 LEU B CA 1
ATOM 3424 C C . LEU B 1 136 ? -12.109 35.25 14.945 1 98.12 136 LEU B C 1
ATOM 3426 O O . LEU B 1 136 ? -12.125 35.438 13.727 1 98.12 136 LEU B O 1
ATOM 3430 N N . LEU B 1 137 ? -10.992 35.344 15.656 1 96.25 137 LEU B N 1
ATOM 3431 C CA . LEU B 1 137 ? -9.648 35.375 15.086 1 96.25 137 LEU B CA 1
ATOM 3432 C C . LEU B 1 137 ? -9.086 33.969 14.906 1 96.25 137 LEU B C 1
ATOM 3434 O O . LEU B 1 137 ? -8.883 33.25 15.883 1 96.25 137 LEU B O 1
ATOM 3438 N N . LEU B 1 138 ? -8.883 33.625 13.688 1 92.75 138 LEU B N 1
ATOM 3439 C CA . LEU B 1 138 ? -8.32 32.312 13.414 1 92.75 138 LEU B CA 1
ATOM 3440 C C . LEU B 1 138 ? -6.926 32.156 14.008 1 92.75 138 LEU B C 1
ATOM 3442 O O . LEU B 1 138 ? -6.129 33.094 13.945 1 92.75 138 LEU B O 1
ATOM 3446 N N . TYR B 1 139 ? -6.605 31.016 14.547 1 86.56 139 TYR B N 1
ATOM 3447 C CA . TYR B 1 139 ? -5.32 30.812 15.211 1 86.56 139 TYR B CA 1
ATOM 3448 C C . TYR B 1 139 ? -4.176 30.891 14.203 1 86.56 139 TYR B C 1
ATOM 3450 O O . TYR B 1 139 ? -4.359 30.594 13.023 1 86.56 139 TYR B O 1
ATOM 3458 N N . GLU B 1 140 ? -3.037 31.297 14.711 1 83.88 140 GLU B N 1
ATOM 3459 C CA . GLU B 1 140 ? -1.86 31.531 13.875 1 83.88 140 GLU B CA 1
ATOM 3460 C C . GLU B 1 140 ? -1.345 30.219 13.281 1 83.88 140 GLU B C 1
ATOM 3462 O O . GLU B 1 140 ? -0.803 30.203 12.18 1 83.88 140 GLU B O 1
ATOM 3467 N N . SER B 1 141 ? -1.66 29.156 14.008 1 87.81 141 SER B N 1
ATOM 3468 C CA . SER B 1 141 ? -1.099 27.875 13.609 1 87.81 141 SER B CA 1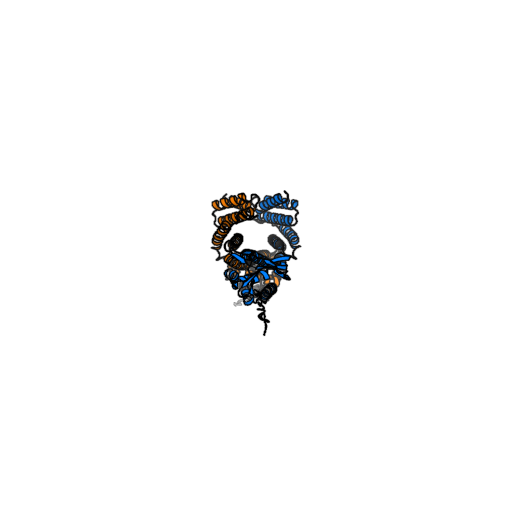
ATOM 3469 C C . SER B 1 141 ? -2.027 27.141 12.648 1 87.81 141 SER B C 1
ATOM 3471 O O . SER B 1 141 ? -1.81 25.953 12.344 1 87.81 141 SER B O 1
ATOM 3473 N N . PHE B 1 142 ? -3.02 27.844 12.188 1 88.94 142 PHE B N 1
ATOM 3474 C CA . PHE B 1 142 ? -4.035 27.203 11.367 1 88.94 142 PHE B CA 1
ATOM 3475 C C . PHE B 1 142 ? -3.402 26.516 10.164 1 88.94 142 PHE B C 1
ATOM 3477 O O . PHE B 1 142 ? -3.713 25.344 9.875 1 88.94 142 PHE B O 1
ATOM 3484 N N . LYS B 1 143 ? -2.48 27.188 9.492 1 89.5 143 LYS B N 1
ATOM 3485 C CA . LYS B 1 143 ? -1.861 26.625 8.297 1 89.5 143 LYS B CA 1
ATOM 3486 C C . LYS B 1 143 ? -1.054 25.375 8.625 1 89.5 143 LYS B C 1
ATOM 3488 O O . LYS B 1 143 ? -1.119 24.375 7.902 1 89.5 143 LYS B O 1
ATOM 3493 N N . LYS B 1 144 ? -0.352 25.438 9.711 1 92.25 144 LYS B N 1
ATOM 3494 C CA . LYS B 1 144 ? 0.427 24.297 10.172 1 92.25 144 LYS B CA 1
ATOM 3495 C C . LYS B 1 144 ? -0.481 23.125 10.523 1 92.25 144 LYS B C 1
ATOM 3497 O O . LYS B 1 144 ? -0.207 21.984 10.141 1 92.25 144 LYS B O 1
ATOM 3502 N N . GLU B 1 145 ? -1.556 23.453 11.211 1 92.88 145 GLU B N 1
ATOM 3503 C CA . GLU B 1 145 ? -2.506 22.406 11.609 1 92.88 145 GLU B CA 1
ATOM 3504 C C . GLU B 1 145 ? -3.186 21.797 10.391 1 92.88 145 GLU B C 1
ATOM 3506 O O . GLU B 1 145 ? -3.48 20.594 10.383 1 92.88 145 GLU B O 1
ATOM 3511 N N . PHE B 1 146 ? -3.453 22.672 9.453 1 94.31 146 PHE B N 1
ATOM 3512 C CA . PHE B 1 146 ? -4.016 22.156 8.203 1 94.31 146 PHE B CA 1
ATOM 3513 C C . PHE B 1 146 ? -3.109 21.094 7.594 1 94.31 146 PHE B C 1
ATOM 3515 O O . PHE B 1 146 ? -3.574 20.016 7.219 1 94.31 146 PHE B O 1
ATOM 3522 N N . GLY B 1 147 ? -1.842 21.391 7.535 1 95.38 147 GLY B N 1
ATOM 3523 C CA . GLY B 1 147 ? -0.875 20.438 6.996 1 95.38 147 GLY B CA 1
ATOM 3524 C C . GLY B 1 147 ? -0.793 19.156 7.789 1 95.38 147 GLY B C 1
ATOM 3525 O O . GLY B 1 147 ? -0.831 18.062 7.219 1 95.38 147 GLY B O 1
ATOM 3526 N N . ILE B 1 148 ? -0.752 19.266 9.047 1 95.06 148 ILE B N 1
ATOM 3527 C CA . ILE B 1 148 ? -0.622 18.109 9.93 1 95.06 148 ILE B CA 1
ATOM 3528 C C . ILE B 1 148 ? -1.841 17.203 9.773 1 95.06 148 ILE B C 1
ATOM 3530 O O . ILE B 1 148 ? -1.7 15.992 9.602 1 95.06 148 ILE B O 1
ATOM 3534 N N . ASN B 1 149 ? -2.99 17.828 9.789 1 95.94 149 ASN B N 1
ATOM 3535 C CA . ASN B 1 149 ? -4.211 17.031 9.688 1 95.94 149 ASN B CA 1
ATOM 3536 C C . ASN B 1 149 ? -4.383 16.438 8.297 1 95.94 149 ASN B C 1
ATOM 3538 O O . ASN B 1 149 ? -4.949 15.352 8.141 1 95.94 149 ASN B O 1
ATOM 3542 N N . SER B 1 150 ? -3.908 17.156 7.281 1 97.38 150 SER B N 1
ATOM 3543 C CA . SER B 1 150 ? -3.908 16.594 5.938 1 97.38 150 SER B CA 1
ATOM 3544 C C . SER B 1 150 ? -3.051 15.328 5.859 1 97.38 150 SER B C 1
ATOM 3546 O O . SER B 1 150 ? -3.443 14.344 5.238 1 97.38 150 SER B O 1
ATOM 3548 N N . MET B 1 151 ? -1.932 15.352 6.5 1 96.31 151 MET B N 1
ATOM 3549 C CA . MET B 1 151 ? -1.061 14.18 6.523 1 96.31 151 MET B CA 1
ATOM 3550 C C . MET B 1 151 ? -1.7 13.047 7.312 1 96.31 151 MET B C 1
ATOM 3552 O O . MET B 1 151 ? -1.563 11.875 6.945 1 96.31 151 MET B O 1
ATOM 3556 N N . ASP B 1 152 ? -2.395 13.422 8.398 1 96.25 152 ASP B N 1
ATOM 3557 C CA . ASP B 1 152 ? -3.145 12.406 9.141 1 96.25 152 ASP B CA 1
ATOM 3558 C C . ASP B 1 152 ? -4.203 11.75 8.25 1 96.25 152 ASP B C 1
ATOM 3560 O O . ASP B 1 152 ? -4.395 10.539 8.305 1 96.25 152 ASP B O 1
ATOM 3564 N N . LEU B 1 153 ? -4.898 12.578 7.488 1 97.56 153 LEU B N 1
ATOM 3565 C CA . LEU B 1 153 ? -5.918 12.055 6.582 1 97.56 153 LEU B CA 1
ATOM 3566 C C . LEU B 1 153 ? -5.297 11.117 5.551 1 97.56 153 LEU B C 1
ATOM 3568 O O . LEU B 1 153 ? -5.84 10.047 5.273 1 97.56 153 LEU B O 1
ATOM 3572 N N . ALA B 1 154 ? -4.152 11.555 5.012 1 96 154 ALA B N 1
ATOM 3573 C CA . ALA B 1 154 ? -3.453 10.711 4.047 1 96 154 ALA B CA 1
ATOM 3574 C C . ALA B 1 154 ? -3.094 9.359 4.66 1 96 154 ALA B C 1
ATOM 3576 O O . ALA B 1 154 ? -3.27 8.312 4.023 1 96 154 ALA B O 1
ATOM 3577 N N . GLN B 1 155 ? -2.617 9.391 5.879 1 94.38 155 GLN B N 1
ATOM 3578 C CA . GLN B 1 155 ? -2.256 8.156 6.562 1 94.38 155 GLN B CA 1
ATOM 3579 C C . GLN B 1 155 ? -3.484 7.285 6.816 1 94.38 155 GLN B C 1
ATOM 3581 O O . GLN B 1 155 ? -3.432 6.062 6.656 1 94.38 155 GLN B O 1
ATOM 3586 N N . LEU B 1 156 ? -4.504 7.902 7.242 1 94.62 156 LEU B N 1
ATOM 3587 C CA . LEU B 1 156 ? -5.742 7.164 7.465 1 94.62 156 LEU B CA 1
ATOM 3588 C C . LEU B 1 156 ? -6.211 6.488 6.184 1 94.62 156 LEU B C 1
ATOM 3590 O O . LEU B 1 156 ? -6.629 5.328 6.207 1 94.62 156 LEU B O 1
ATOM 3594 N N . LYS B 1 157 ? -6.117 7.207 5.109 1 94.69 157 LYS B N 1
ATOM 3595 C CA . LYS B 1 157 ? -6.508 6.652 3.818 1 94.69 157 LYS B CA 1
ATOM 3596 C C . LYS B 1 157 ? -5.613 5.48 3.43 1 94.69 157 LYS B C 1
ATOM 3598 O O . LYS B 1 157 ? -6.09 4.477 2.893 1 94.69 157 LYS B O 1
ATOM 3603 N N . LEU B 1 158 ? -4.367 5.586 3.668 1 92.12 158 LEU B N 1
ATOM 3604 C CA . LEU B 1 158 ? -3.445 4.484 3.408 1 92.12 158 LEU B CA 1
ATOM 3605 C C . LEU B 1 158 ? -3.861 3.232 4.172 1 92.12 158 LEU B C 1
ATOM 3607 O O . LEU B 1 158 ? -3.875 2.135 3.611 1 92.12 158 LEU B O 1
ATOM 3611 N N . ASN B 1 159 ? -4.117 3.445 5.414 1 91.25 159 ASN B N 1
ATOM 3612 C CA . ASN B 1 159 ? -4.539 2.322 6.246 1 91.25 159 ASN B CA 1
ATOM 3613 C C . ASN B 1 159 ? -5.805 1.667 5.703 1 91.25 159 ASN B C 1
ATOM 3615 O O . ASN B 1 159 ? -5.902 0.44 5.656 1 91.25 159 ASN B O 1
ATOM 3619 N N . ASP B 1 160 ? -6.727 2.479 5.281 1 92.19 160 ASP B N 1
ATOM 3620 C CA . ASP B 1 160 ? -7.988 1.97 4.75 1 92.19 160 ASP B CA 1
ATOM 3621 C C . ASP B 1 160 ? -7.766 1.171 3.469 1 92.19 160 ASP B C 1
ATOM 3623 O O . ASP B 1 160 ? -8.281 0.063 3.322 1 92.19 160 ASP B O 1
ATOM 3627 N N . PHE B 1 161 ? -6.996 1.74 2.598 1 93.06 161 PHE B N 1
ATOM 3628 C CA . PHE B 1 161 ? -6.684 1.067 1.342 1 93.06 161 PHE B CA 1
ATOM 3629 C C . PHE B 1 161 ? -5.902 -0.216 1.595 1 93.06 161 PHE B C 1
ATOM 3631 O O . PHE B 1 161 ? -6.172 -1.246 0.975 1 93.06 161 PHE B O 1
ATOM 3638 N N . GLY B 1 162 ? -4.945 -0.115 2.453 1 92.62 162 GLY B N 1
ATOM 3639 C CA . GLY B 1 162 ? -4.148 -1.282 2.795 1 92.62 162 GLY B CA 1
ATOM 3640 C C . GLY B 1 162 ? -4.973 -2.432 3.338 1 92.62 162 GLY B C 1
ATOM 3641 O O . GLY B 1 162 ? -4.828 -3.572 2.893 1 92.62 162 GLY B O 1
ATOM 3642 N N . LEU B 1 163 ? -5.836 -2.152 4.246 1 92.88 163 LEU B N 1
ATOM 3643 C CA . LEU B 1 163 ? -6.652 -3.193 4.863 1 92.88 163 LEU B CA 1
ATOM 3644 C C . LEU B 1 163 ? -7.535 -3.875 3.828 1 92.88 163 LEU B C 1
ATOM 3646 O O . LEU B 1 163 ? -7.656 -5.102 3.818 1 92.88 163 LEU B O 1
ATOM 3650 N N . LYS B 1 164 ? -8.148 -3.078 2.982 1 93.06 164 LYS B N 1
ATOM 3651 C CA . LYS B 1 164 ? -8.992 -3.633 1.925 1 93.06 164 LYS B CA 1
ATOM 3652 C C . LYS B 1 164 ? -8.188 -4.543 1.005 1 93.06 164 LYS B C 1
ATOM 3654 O O . LYS B 1 164 ? -8.625 -5.648 0.677 1 93.06 164 LYS B O 1
ATOM 3659 N N . TYR B 1 165 ? -7.051 -4.117 0.625 1 94.81 165 TYR B N 1
ATOM 3660 C CA . TYR B 1 165 ? -6.168 -4.887 -0.243 1 94.81 165 TYR B CA 1
ATOM 3661 C C . TYR B 1 165 ? -5.727 -6.18 0.438 1 94.81 165 TYR B C 1
ATOM 3663 O O . TYR B 1 165 ? -5.762 -7.25 -0.169 1 94.81 165 TYR B O 1
ATOM 3671 N N . PHE B 1 166 ? -5.258 -6.156 1.649 1 94.56 166 PHE B N 1
ATOM 3672 C CA . PHE B 1 166 ? -4.746 -7.324 2.357 1 94.56 166 PHE B CA 1
ATOM 3673 C C . PHE B 1 166 ? -5.824 -8.391 2.486 1 94.56 166 PHE B C 1
ATOM 3675 O O . PHE B 1 166 ? -5.539 -9.586 2.359 1 94.56 166 PHE B O 1
ATOM 3682 N N . LYS B 1 167 ? -7.078 -7.98 2.748 1 94.75 167 LYS B N 1
ATOM 3683 C CA . LYS B 1 167 ? -8.188 -8.922 2.848 1 94.75 167 LYS B CA 1
ATOM 3684 C C . LYS B 1 167 ? -8.445 -9.617 1.513 1 94.75 167 LYS B C 1
ATOM 3686 O O . LYS B 1 167 ? -8.68 -10.828 1.471 1 94.75 167 LYS B O 1
ATOM 3691 N N . GLU B 1 168 ? -8.359 -8.836 0.449 1 96.12 168 GLU B N 1
ATOM 3692 C CA . GLU B 1 168 ? -8.57 -9.414 -0.876 1 96.12 168 GLU B CA 1
ATOM 3693 C C . GLU B 1 168 ? -7.465 -10.406 -1.225 1 96.12 168 GLU B C 1
ATOM 3695 O O . GLU B 1 168 ? -7.738 -11.492 -1.738 1 96.12 168 GLU B O 1
ATOM 3700 N N . VAL B 1 169 ? -6.27 -10.031 -0.951 1 96.75 169 VAL B N 1
ATOM 3701 C CA . VAL B 1 169 ? -5.129 -10.891 -1.248 1 96.75 169 VAL B CA 1
ATOM 3702 C C . VAL B 1 169 ? -5.203 -12.164 -0.405 1 96.75 169 VAL B C 1
ATOM 3704 O O . VAL B 1 169 ? -4.871 -13.25 -0.881 1 96.75 169 VAL B O 1
ATOM 3707 N N . ASP B 1 170 ? -5.621 -12.023 0.849 1 96.31 170 ASP B N 1
ATOM 3708 C CA . ASP B 1 170 ? -5.785 -13.188 1.714 1 96.31 170 ASP B CA 1
ATOM 3709 C C . ASP B 1 170 ? -6.711 -14.219 1.077 1 96.31 170 ASP B C 1
ATOM 3711 O O . ASP B 1 170 ? -6.402 -15.414 1.064 1 96.31 170 ASP B O 1
ATOM 3715 N N . LEU B 1 171 ? -7.805 -13.766 0.494 1 96.5 171 LEU B N 1
ATOM 3716 C CA . LEU B 1 171 ? -8.766 -14.656 -0.144 1 96.5 171 LEU B CA 1
ATOM 3717 C C . LEU B 1 171 ? -8.164 -15.32 -1.375 1 96.5 171 LEU B C 1
ATOM 3719 O O . LEU B 1 171 ? -8.32 -16.531 -1.576 1 96.5 171 LEU B O 1
ATOM 3723 N N . ILE B 1 172 ? -7.445 -14.57 -2.164 1 96.69 172 ILE B N 1
ATOM 3724 C CA . ILE B 1 172 ? -6.809 -15.078 -3.373 1 96.69 172 ILE B CA 1
ATOM 3725 C C . ILE B 1 172 ? -5.801 -16.172 -3.008 1 96.69 172 ILE B C 1
ATOM 3727 O O . ILE B 1 172 ? -5.816 -17.25 -3.592 1 96.69 172 ILE B O 1
ATOM 3731 N N . LEU B 1 173 ? -4.977 -15.922 -2.025 1 97.38 173 LEU B N 1
ATOM 3732 C CA . LEU B 1 173 ? -3.916 -16.844 -1.645 1 97.38 173 LEU B CA 1
ATOM 3733 C C . LEU B 1 173 ? -4.496 -18.094 -1.004 1 97.38 173 LEU B C 1
ATOM 3735 O O . LEU B 1 173 ? -4.004 -19.203 -1.239 1 97.38 173 LEU B O 1
ATOM 3739 N N . LYS B 1 174 ? -5.527 -17.906 -0.168 1 96.94 174 LYS B N 1
ATOM 3740 C CA . LYS B 1 174 ? -6.152 -19.078 0.456 1 96.94 174 LYS B CA 1
ATOM 3741 C C . LYS B 1 174 ? -6.719 -20.031 -0.594 1 96.94 174 LYS B C 1
ATOM 3743 O O . LYS B 1 174 ? -6.566 -21.25 -0.484 1 96.94 174 LYS B O 1
ATOM 3748 N N . LYS B 1 175 ? -7.316 -19.5 -1.6 1 95.56 175 LYS B N 1
ATOM 3749 C CA . LYS B 1 175 ? -7.84 -20.328 -2.682 1 95.56 175 LYS B CA 1
ATOM 3750 C C . LYS B 1 175 ? -6.711 -21.016 -3.439 1 95.56 175 LYS B C 1
ATOM 3752 O O . LYS B 1 175 ? -6.797 -22.203 -3.738 1 95.56 175 LYS B O 1
ATOM 3757 N N . ALA B 1 176 ? -5.656 -20.312 -3.736 1 97.06 176 ALA B N 1
ATOM 3758 C CA . ALA B 1 176 ? -4.516 -20.875 -4.445 1 97.06 176 ALA B CA 1
ATOM 3759 C C . ALA B 1 176 ? -3.861 -22 -3.635 1 97.06 176 ALA B C 1
ATOM 3761 O O . ALA B 1 176 ? -3.521 -23.047 -4.176 1 97.06 176 ALA B O 1
ATOM 3762 N N . ILE B 1 177 ? -3.734 -21.781 -2.387 1 97.5 177 ILE B N 1
ATOM 3763 C CA . ILE B 1 177 ? -3.107 -22.75 -1.498 1 97.5 177 ILE B CA 1
ATOM 3764 C C . ILE B 1 177 ? -3.984 -24 -1.393 1 97.5 177 ILE B C 1
ATOM 3766 O O . ILE B 1 177 ? -3.477 -25.125 -1.33 1 97.5 177 ILE B O 1
ATOM 3770 N N . ALA B 1 178 ? -5.312 -23.812 -1.366 1 95.44 178 ALA B N 1
ATOM 3771 C CA . ALA B 1 178 ? -6.223 -24.953 -1.342 1 95.44 178 ALA B CA 1
ATOM 3772 C C . ALA B 1 178 ? -6.031 -25.844 -2.57 1 95.44 178 ALA B C 1
ATOM 3774 O O . ALA B 1 178 ? -6.148 -27.062 -2.486 1 95.44 178 ALA B O 1
ATOM 3775 N N . ILE B 1 179 ? -5.676 -25.219 -3.592 1 93.56 179 ILE B N 1
ATOM 3776 C CA . ILE B 1 179 ? -5.508 -25.938 -4.852 1 93.56 179 ILE B CA 1
ATOM 3777 C C . ILE B 1 179 ? -4.105 -26.547 -4.918 1 93.56 179 ILE B C 1
ATOM 3779 O O . ILE B 1 179 ? -3.934 -27.672 -5.375 1 93.56 179 ILE B O 1
ATOM 3783 N N . ASN B 1 180 ? -3.148 -25.812 -4.469 1 93.62 180 ASN B N 1
ATOM 3784 C CA . ASN B 1 180 ? -1.766 -26.266 -4.434 1 93.62 180 ASN B CA 1
ATOM 3785 C C . ASN B 1 180 ? -1.153 -26.109 -3.045 1 93.62 180 ASN B C 1
ATOM 3787 O O . ASN B 1 180 ? -0.353 -25.188 -2.822 1 93.62 180 ASN B O 1
ATOM 3791 N N . PRO B 1 181 ? -1.351 -27.078 -2.227 1 95.88 181 PRO B N 1
ATOM 3792 C CA . PRO B 1 181 ? -1.001 -26.891 -0.814 1 95.88 181 PRO B CA 1
ATOM 3793 C C . PRO B 1 181 ? 0.483 -27.125 -0.541 1 95.88 181 PRO B C 1
ATOM 3795 O O . PRO B 1 181 ? 0.93 -27.016 0.603 1 95.88 181 PRO B O 1
ATOM 3798 N N . THR B 1 182 ? 1.312 -27.422 -1.566 1 96.44 182 THR B N 1
ATOM 3799 C CA . THR B 1 182 ? 2.727 -27.672 -1.319 1 96.44 182 THR B CA 1
ATOM 3800 C C . THR B 1 182 ? 3.596 -26.656 -2.053 1 96.44 182 THR B C 1
ATOM 3802 O O . THR B 1 182 ? 4.758 -26.938 -2.355 1 96.44 182 THR B O 1
ATOM 3805 N N . ASP B 1 183 ? 2.99 -25.578 -2.402 1 96.19 183 ASP B N 1
ATOM 3806 C CA . ASP B 1 183 ? 3.729 -24.516 -3.082 1 96.19 183 ASP B CA 1
ATOM 3807 C C . ASP B 1 183 ? 4.375 -23.562 -2.076 1 96.19 183 ASP B C 1
ATOM 3809 O O . ASP B 1 183 ? 3.689 -22.766 -1.437 1 96.19 183 ASP B O 1
ATOM 3813 N N . SER B 1 184 ? 5.664 -23.547 -2.033 1 98.06 184 SER B N 1
ATOM 3814 C CA . SER B 1 184 ? 6.43 -22.734 -1.09 1 98.06 184 SER B CA 1
ATOM 3815 C C . SER B 1 184 ? 6.191 -21.25 -1.317 1 98.06 184 SER B C 1
ATOM 3817 O O . SER B 1 184 ? 6.066 -20.484 -0.361 1 98.06 184 SER B O 1
ATOM 3819 N N . LYS B 1 185 ? 6.102 -20.859 -2.545 1 97.25 185 LYS B N 1
ATOM 3820 C CA . LYS B 1 185 ? 5.992 -19.453 -2.898 1 97.25 185 LYS B CA 1
ATOM 3821 C C . LYS B 1 185 ? 4.656 -18.875 -2.445 1 97.25 185 LYS B C 1
ATOM 3823 O O . LYS B 1 185 ? 4.582 -17.703 -2.051 1 97.25 185 LYS B O 1
ATOM 3828 N N . LEU B 1 186 ? 3.605 -19.641 -2.508 1 98.25 186 LEU B N 1
ATOM 3829 C CA . LEU B 1 186 ? 2.299 -19.203 -2.039 1 98.25 186 LEU B CA 1
ATOM 3830 C C . LEU B 1 186 ? 2.316 -18.953 -0.534 1 98.25 186 LEU B C 1
ATOM 3832 O O . LEU B 1 186 ? 1.77 -17.953 -0.059 1 98.25 186 LEU B O 1
ATOM 3836 N N . TYR B 1 187 ? 2.975 -19.812 0.146 1 98.56 187 TYR B N 1
ATOM 3837 C CA . TYR B 1 187 ? 3.064 -19.641 1.593 1 98.56 187 TYR B CA 1
ATOM 3838 C C . TYR B 1 187 ? 3.943 -18.453 1.954 1 98.56 187 TYR B C 1
ATOM 3840 O O . TYR B 1 187 ? 3.688 -17.766 2.943 1 98.56 187 TYR B O 1
ATOM 3848 N N . TYR B 1 188 ? 4.988 -18.25 1.201 1 98.44 188 TYR B N 1
ATOM 3849 C CA . TYR B 1 188 ? 5.801 -17.062 1.394 1 98.44 188 TYR B CA 1
ATOM 3850 C C . TYR B 1 188 ? 4.965 -15.797 1.222 1 98.44 188 TYR B C 1
ATOM 3852 O O . TYR B 1 188 ? 5.004 -14.898 2.066 1 98.44 188 TYR B O 1
ATOM 3860 N N . ALA B 1 189 ? 4.195 -15.766 0.107 1 97.94 189 ALA B N 1
ATOM 3861 C CA . ALA B 1 189 ? 3.316 -14.633 -0.15 1 97.94 189 ALA B CA 1
ATOM 3862 C C . ALA B 1 189 ? 2.291 -14.469 0.969 1 97.94 189 ALA B C 1
ATOM 3864 O O . ALA B 1 189 ? 1.977 -13.344 1.373 1 97.94 189 ALA B O 1
ATOM 3865 N N . GLN B 1 190 ? 1.781 -15.555 1.467 1 97.69 190 GLN B N 1
ATOM 3866 C CA . GLN B 1 190 ? 0.815 -15.523 2.559 1 97.69 190 GLN B CA 1
ATOM 3867 C C . GLN B 1 190 ? 1.439 -14.945 3.828 1 97.69 190 GLN B C 1
ATOM 3869 O O . GLN B 1 190 ? 0.829 -14.117 4.508 1 97.69 190 GLN B O 1
ATOM 3874 N N . ALA B 1 191 ? 2.648 -15.375 4.117 1 98.06 191 ALA B N 1
ATOM 3875 C CA . ALA B 1 191 ? 3.357 -14.844 5.281 1 98.06 191 ALA B CA 1
ATOM 3876 C C . ALA B 1 191 ? 3.568 -13.344 5.152 1 98.06 191 ALA B C 1
ATOM 3878 O O . ALA B 1 191 ? 3.32 -12.594 6.102 1 98.06 191 ALA B O 1
ATOM 3879 N N . CYS B 1 192 ? 3.982 -12.906 3.967 1 96.69 192 CYS B N 1
ATOM 3880 C CA . CYS B 1 192 ? 4.16 -11.484 3.713 1 96.69 192 CYS B CA 1
ATOM 3881 C C . CYS B 1 192 ? 2.861 -10.727 3.938 1 96.69 192 CYS B C 1
ATOM 3883 O O . CYS B 1 192 ? 2.855 -9.672 4.586 1 96.69 192 CYS B O 1
ATOM 3885 N N . ASN B 1 193 ? 1.779 -11.266 3.416 1 95.88 193 ASN B N 1
ATOM 3886 C CA . ASN B 1 193 ? 0.483 -10.609 3.539 1 95.88 193 ASN B CA 1
ATOM 3887 C C . ASN B 1 193 ? 0.046 -10.5 4.996 1 95.88 193 ASN B C 1
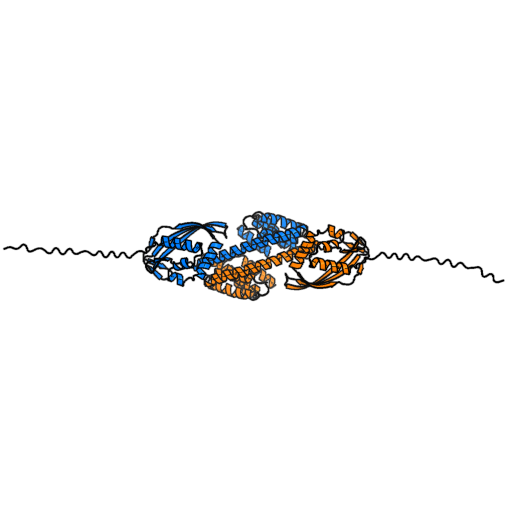ATOM 3889 O O . ASN B 1 193 ? -0.453 -9.453 5.426 1 95.88 193 ASN B O 1
ATOM 3893 N N . TYR B 1 194 ? 0.292 -11.562 5.758 1 95.69 194 TYR B N 1
ATOM 3894 C CA . TYR B 1 194 ? -0.094 -11.555 7.164 1 95.69 194 TYR B CA 1
ATOM 3895 C C . TYR B 1 194 ? 0.707 -10.516 7.945 1 95.69 194 TYR B C 1
ATOM 3897 O O . TYR B 1 194 ? 0.187 -9.891 8.867 1 95.69 194 TYR B O 1
ATOM 3905 N N . MET B 1 195 ? 1.966 -10.305 7.586 1 94.25 195 MET B N 1
ATOM 3906 C CA . MET B 1 195 ? 2.785 -9.297 8.25 1 94.25 195 MET B CA 1
ATOM 3907 C C . MET B 1 195 ? 2.229 -7.898 8 1 94.25 195 MET B C 1
ATOM 3909 O O . MET B 1 195 ? 2.383 -7.008 8.836 1 94.25 195 MET B O 1
ATOM 3913 N N . ASN B 1 196 ? 1.545 -7.734 6.891 1 90.31 196 ASN B N 1
ATOM 3914 C CA . ASN B 1 196 ? 1.011 -6.422 6.535 1 90.31 196 ASN B CA 1
ATOM 3915 C C . ASN B 1 196 ? -0.226 -6.078 7.359 1 90.31 196 ASN B C 1
ATOM 3917 O O . ASN B 1 196 ? -0.637 -4.918 7.418 1 90.31 196 ASN B O 1
ATOM 3921 N N . PHE B 1 197 ? -0.788 -7.109 7.988 1 88.19 197 PHE B N 1
ATOM 3922 C CA . PHE B 1 197 ? -1.95 -6.871 8.836 1 88.19 197 PHE B CA 1
ATOM 3923 C C . PHE B 1 197 ? -1.527 -6.352 10.203 1 88.19 197 PHE B C 1
ATOM 3925 O O . PHE B 1 197 ? -2.359 -5.875 10.977 1 88.19 197 PHE B O 1
ATOM 3932 N N . ASP B 1 198 ? -0.195 -6.406 10.359 1 78.5 198 ASP B N 1
ATOM 3933 C CA . ASP B 1 198 ? 0.302 -5.973 11.664 1 78.5 198 ASP B CA 1
ATOM 3934 C C . ASP B 1 198 ? 0.046 -4.484 11.883 1 78.5 198 ASP B C 1
ATOM 3936 O O . ASP B 1 198 ? 0.319 -3.668 11 1 78.5 198 ASP B O 1
ATOM 3940 N N . GLY B 1 199 ? -0.625 -4.105 12.859 1 72.56 199 GLY B N 1
ATOM 3941 C CA . GLY B 1 199 ? -0.908 -2.711 13.164 1 72.56 199 GLY B CA 1
ATOM 3942 C C . GLY B 1 199 ? -2.383 -2.369 13.07 1 72.56 199 GLY B C 1
ATOM 3943 O O . GLY B 1 199 ? -2.812 -1.312 13.547 1 72.56 199 GLY B O 1
ATOM 3944 N N . PHE B 1 200 ? -2.998 -3.33 12.328 1 81.31 200 PHE B N 1
ATOM 3945 C CA . PHE B 1 200 ? -4.434 -3.08 12.258 1 81.31 200 PHE B CA 1
ATOM 3946 C C . PHE B 1 200 ? -5.148 -3.676 13.461 1 81.31 200 PHE B C 1
ATOM 3948 O O . PHE B 1 200 ? -4.902 -4.824 13.836 1 81.31 200 PHE B O 1
ATOM 3955 N N . PRO B 1 201 ? -5.91 -2.771 14.062 1 74.88 201 PRO B N 1
ATOM 3956 C CA . PRO B 1 201 ? -6.668 -3.309 15.195 1 74.88 201 PRO B CA 1
ATOM 3957 C C . PRO B 1 201 ? -7.516 -4.523 14.812 1 74.88 201 PRO B C 1
ATOM 3959 O O . PRO B 1 201 ? -8.109 -4.547 13.734 1 74.88 201 PRO B O 1
ATOM 3962 N N . GLY B 1 202 ? -7.508 -5.625 15.617 1 76.12 202 GLY B N 1
ATOM 3963 C CA . GLY B 1 202 ? -8.305 -6.816 15.383 1 76.12 202 GLY B CA 1
ATOM 3964 C C . GLY B 1 202 ? -7.547 -7.91 14.656 1 76.12 202 GLY B C 1
ATOM 3965 O O . GLY B 1 202 ? -8.086 -8.992 14.406 1 76.12 202 GLY B O 1
ATOM 3966 N N . TYR B 1 203 ? -6.336 -7.512 14.281 1 81.19 203 TYR B N 1
ATOM 3967 C CA . TYR B 1 203 ? -5.566 -8.492 13.531 1 81.19 203 TYR B CA 1
ATOM 3968 C C . TYR B 1 203 ? -4.293 -8.875 14.273 1 81.19 203 TYR B C 1
ATOM 3970 O O . TYR B 1 203 ? -3.262 -9.148 13.656 1 81.19 203 TYR B O 1
ATOM 3978 N N . SER B 1 204 ? -4.289 -8.875 15.523 1 75.69 204 SER B N 1
ATOM 3979 C CA . SER B 1 204 ? -3.113 -9.094 16.359 1 75.69 204 SER B CA 1
ATOM 3980 C C . SER B 1 204 ? -2.562 -10.508 16.172 1 75.69 204 SER B C 1
ATOM 3982 O O . SER B 1 204 ? -1.358 -10.727 16.297 1 75.69 204 SER B O 1
ATOM 3984 N N . ASP B 1 205 ? -3.41 -11.43 15.719 1 83.88 205 ASP B N 1
ATOM 3985 C CA . ASP B 1 205 ? -2.984 -12.828 15.617 1 83.88 205 ASP B CA 1
ATOM 3986 C C . ASP B 1 205 ? -2.363 -13.117 14.25 1 83.88 205 ASP B C 1
ATOM 3988 O O . ASP B 1 205 ? -1.83 -14.203 14.023 1 83.88 205 ASP B O 1
ATOM 3992 N N . THR B 1 206 ? -2.354 -12.102 13.445 1 89.19 206 THR B N 1
ATOM 3993 C CA . THR B 1 206 ? -1.948 -12.359 12.062 1 89.19 206 THR B CA 1
ATOM 3994 C C . THR B 1 206 ? -0.453 -12.648 11.984 1 89.19 206 THR B C 1
ATOM 3996 O O . THR B 1 206 ? -0.003 -13.367 11.086 1 89.19 206 THR B O 1
ATOM 3999 N N . THR B 1 207 ? 0.325 -12.148 12.898 1 90.12 207 THR B N 1
ATOM 4000 C CA . THR B 1 207 ? 1.76 -12.406 12.859 1 90.12 207 THR B CA 1
ATOM 4001 C C . THR B 1 207 ? 2.055 -13.859 13.234 1 90.12 207 THR B C 1
ATOM 4003 O O . THR B 1 207 ? 3.031 -14.445 12.758 1 90.12 207 THR B O 1
ATOM 4006 N N . TYR B 1 208 ? 1.245 -14.461 14.039 1 93.06 208 TYR B N 1
ATOM 4007 C CA . TYR B 1 208 ? 1.387 -15.883 14.328 1 93.06 208 TYR B CA 1
ATOM 4008 C C . TYR B 1 208 ? 1.036 -16.719 13.102 1 93.06 208 TYR B C 1
ATOM 4010 O O . TYR B 1 208 ? 1.704 -17.719 12.812 1 93.06 208 TYR B O 1
ATOM 4018 N N . ASN B 1 209 ? -0.006 -16.219 12.477 1 95.25 209 ASN B N 1
ATOM 4019 C CA . ASN B 1 209 ? -0.33 -16.891 11.219 1 95.25 209 ASN B CA 1
ATOM 4020 C C . ASN B 1 209 ? 0.816 -16.781 10.219 1 95.25 209 ASN B C 1
ATOM 4022 O O . ASN B 1 209 ? 1.067 -17.719 9.453 1 95.25 209 ASN B O 1
ATOM 4026 N N . ALA B 1 210 ? 1.493 -15.602 10.234 1 97.62 210 ALA B N 1
ATOM 4027 C CA . ALA B 1 210 ? 2.652 -15.422 9.367 1 97.62 210 ALA B CA 1
ATOM 4028 C C . ALA B 1 210 ? 3.742 -16.438 9.688 1 97.62 210 ALA B C 1
ATOM 4030 O O . ALA B 1 210 ? 4.383 -16.969 8.781 1 97.62 210 ALA B O 1
ATOM 4031 N N . LEU B 1 211 ? 3.93 -16.719 10.977 1 97.56 211 LEU B N 1
ATOM 4032 C CA . LEU B 1 211 ? 4.93 -17.688 11.398 1 97.56 211 LEU B CA 1
ATOM 4033 C C . LEU B 1 211 ? 4.578 -19.078 10.883 1 97.56 211 LEU B C 1
ATOM 4035 O O . LEU B 1 211 ? 5.445 -19.797 10.383 1 97.56 211 LEU B O 1
ATOM 4039 N N . ASP B 1 212 ? 3.32 -19.438 10.977 1 97.81 212 ASP B N 1
ATOM 4040 C CA . ASP B 1 212 ? 2.867 -20.719 10.453 1 97.81 212 ASP B CA 1
ATOM 4041 C C . ASP B 1 212 ? 3.102 -20.812 8.945 1 97.81 212 ASP B C 1
ATOM 4043 O O . ASP B 1 212 ? 3.635 -21.812 8.453 1 97.81 212 ASP B O 1
ATOM 4047 N N . SER B 1 213 ? 2.762 -19.766 8.273 1 98.38 213 SER B N 1
ATOM 4048 C CA . SER B 1 213 ? 2.893 -19.734 6.82 1 98.38 213 SER B CA 1
ATOM 4049 C C . SER B 1 213 ? 4.355 -19.812 6.395 1 98.38 213 SER B C 1
ATOM 4051 O O . SER B 1 213 ? 4.691 -20.531 5.449 1 98.38 213 SER B O 1
ATOM 4053 N N . ILE B 1 214 ? 5.211 -19.094 7.062 1 98.75 214 ILE B N 1
ATOM 4054 C CA . ILE B 1 214 ? 6.613 -19.078 6.652 1 98.75 214 ILE B CA 1
ATOM 4055 C C . ILE B 1 214 ? 7.25 -20.438 6.941 1 98.75 214 ILE B C 1
ATOM 4057 O O . ILE B 1 214 ? 8.117 -20.891 6.195 1 98.75 214 ILE B O 1
ATOM 4061 N N . ASN B 1 215 ? 6.805 -21.109 8.031 1 98.69 215 ASN B N 1
ATOM 4062 C CA . ASN B 1 215 ? 7.27 -22.469 8.305 1 98.69 215 ASN B CA 1
ATOM 4063 C C . ASN B 1 215 ? 6.848 -23.438 7.203 1 98.69 215 ASN B C 1
ATOM 4065 O O . ASN B 1 215 ? 7.629 -24.297 6.797 1 98.69 215 ASN B O 1
ATOM 4069 N N . LYS B 1 216 ? 5.688 -23.266 6.754 1 98.75 216 LYS B N 1
ATOM 4070 C CA . LYS B 1 216 ? 5.234 -24.094 5.637 1 98.75 216 LYS B CA 1
ATOM 4071 C C . LYS B 1 216 ? 6.012 -23.766 4.363 1 98.75 216 LYS B C 1
ATOM 4073 O O . LYS B 1 216 ? 6.32 -24.672 3.576 1 98.75 216 LYS B O 1
ATOM 4078 N N . SER B 1 217 ? 6.301 -22.469 4.152 1 98.75 217 SER B N 1
ATOM 4079 C CA . SER B 1 217 ? 7.121 -22.078 3.01 1 98.75 217 SER B CA 1
ATOM 4080 C C . SER B 1 217 ? 8.477 -22.781 3.045 1 98.75 217 SER B C 1
ATOM 4082 O O . SER B 1 217 ? 8.945 -23.281 2.021 1 98.75 217 SER B O 1
ATOM 4084 N N . LEU B 1 218 ? 9.039 -22.844 4.211 1 98.56 218 LEU B N 1
ATOM 4085 C CA . LEU B 1 218 ? 10.32 -23.516 4.391 1 98.56 218 LEU B CA 1
ATOM 4086 C C . LEU B 1 218 ? 10.172 -25.016 4.148 1 98.56 218 LEU B C 1
ATOM 4088 O O . LEU B 1 218 ? 11.016 -25.641 3.496 1 98.56 218 LEU B O 1
ATOM 4092 N N . LYS B 1 219 ? 9.133 -25.594 4.605 1 98.38 219 LYS B N 1
ATOM 4093 C CA . LYS B 1 219 ? 8.875 -27.031 4.496 1 98.38 219 LYS B CA 1
ATOM 4094 C C . LYS B 1 219 ? 8.781 -27.453 3.033 1 98.38 219 LYS B C 1
ATOM 4096 O O . LYS B 1 219 ? 9.273 -28.531 2.664 1 98.38 219 LYS B O 1
ATOM 4101 N N . TYR B 1 220 ? 8.227 -26.578 2.25 1 98.19 220 TYR B N 1
ATOM 4102 C CA . TYR B 1 220 ? 7.918 -26.984 0.884 1 98.19 220 TYR B CA 1
ATOM 4103 C C . TYR B 1 220 ? 8.922 -26.406 -0.1 1 98.19 220 TYR B C 1
ATOM 4105 O O . TYR B 1 220 ? 8.711 -26.453 -1.314 1 98.19 220 TYR B O 1
ATOM 4113 N N . LEU B 1 221 ? 9.969 -25.812 0.436 1 97.94 221 LEU B N 1
ATOM 4114 C CA . LEU B 1 221 ? 11.008 -25.25 -0.423 1 97.94 221 LEU B CA 1
ATOM 4115 C C . LEU B 1 221 ? 11.656 -26.344 -1.27 1 97.94 221 LEU B C 1
ATOM 4117 O O . LEU B 1 221 ? 12.062 -27.391 -0.745 1 97.94 221 LEU B O 1
ATOM 4121 N N . ASP B 1 222 ? 11.625 -26.141 -2.582 1 95.25 222 ASP B N 1
ATOM 4122 C CA . ASP B 1 222 ? 12.164 -27.125 -3.516 1 95.25 222 ASP B CA 1
ATOM 4123 C C . ASP B 1 222 ? 13.672 -26.938 -3.699 1 95.25 222 ASP B C 1
ATOM 4125 O O . ASP B 1 222 ? 14.109 -26.016 -4.375 1 95.25 222 ASP B O 1
ATOM 4129 N N . LYS B 1 223 ? 14.492 -27.844 -3.295 1 95.62 223 LYS B N 1
ATOM 4130 C CA . LYS B 1 223 ? 15.945 -27.75 -3.34 1 95.62 223 LYS B CA 1
ATOM 4131 C C . LYS B 1 223 ? 16.469 -27.891 -4.77 1 95.62 223 LYS B C 1
ATOM 4133 O O . LYS B 1 223 ? 17.609 -27.547 -5.059 1 95.62 223 LYS B O 1
ATOM 4138 N N . ASN B 1 224 ? 15.594 -28.359 -5.641 1 95.12 224 ASN B N 1
ATOM 4139 C CA . ASN B 1 224 ? 16.016 -28.594 -7.016 1 95.12 224 ASN B CA 1
ATOM 4140 C C . ASN B 1 224 ? 15.727 -27.391 -7.902 1 95.12 224 ASN B C 1
ATOM 4142 O O . ASN B 1 224 ? 16.094 -27.359 -9.078 1 95.12 224 ASN B O 1
ATOM 4146 N N . ASP B 1 225 ? 15.047 -26.438 -7.305 1 94 225 ASP B N 1
ATOM 4147 C CA . ASP B 1 225 ? 14.758 -25.219 -8.031 1 94 225 ASP B CA 1
ATOM 4148 C C . ASP B 1 225 ? 16.031 -24.422 -8.312 1 94 225 ASP B C 1
ATOM 4150 O O . ASP B 1 225 ? 16.922 -24.359 -7.457 1 94 225 ASP B O 1
ATOM 4154 N N . SER B 1 226 ? 16.125 -23.797 -9.5 1 95 226 SER B N 1
ATOM 4155 C CA . SER B 1 226 ? 17.312 -23.047 -9.891 1 95 226 SER B CA 1
ATOM 4156 C C . SER B 1 226 ? 17.547 -21.844 -8.969 1 95 226 SER B C 1
ATOM 4158 O O . SER B 1 226 ? 18.672 -21.406 -8.797 1 95 226 SER B O 1
ATOM 4160 N N . ASP B 1 227 ? 16.438 -21.391 -8.352 1 95.38 227 ASP B N 1
ATOM 4161 C CA . ASP B 1 227 ? 16.531 -20.234 -7.48 1 95.38 227 ASP B CA 1
ATOM 4162 C C . ASP B 1 227 ? 16.469 -20.641 -6.008 1 95.38 227 ASP B C 1
ATOM 4164 O O . ASP B 1 227 ? 16.109 -19.828 -5.152 1 95.38 227 ASP B O 1
ATOM 4168 N N . TYR B 1 228 ? 16.797 -21.828 -5.773 1 97.19 228 TYR B N 1
ATOM 4169 C CA . TYR B 1 228 ? 16.641 -22.391 -4.434 1 97.19 228 TYR B CA 1
ATOM 4170 C C . TYR B 1 228 ? 17.328 -21.5 -3.396 1 97.19 228 TYR B C 1
ATOM 4172 O O . TYR B 1 228 ? 16.703 -21.109 -2.402 1 97.19 228 TYR B O 1
ATOM 4180 N N . LYS B 1 229 ? 18.562 -21.141 -3.604 1 97.94 229 LYS B N 1
ATOM 4181 C CA . LYS B 1 229 ? 19.344 -20.406 -2.619 1 97.94 229 LYS B CA 1
ATOM 4182 C C . LYS B 1 229 ? 18.75 -19.016 -2.379 1 97.94 229 LYS B C 1
ATOM 4184 O O . LYS B 1 229 ? 18.641 -18.562 -1.235 1 97.94 229 LYS B O 1
ATOM 4189 N N . LYS B 1 230 ? 18.406 -18.359 -3.43 1 97.81 230 LYS B N 1
ATOM 4190 C CA . LYS B 1 230 ? 17.766 -17.047 -3.312 1 97.81 230 LYS B CA 1
ATOM 4191 C C . LYS B 1 230 ? 16.453 -17.141 -2.553 1 97.81 230 LYS B C 1
ATOM 4193 O O . LYS B 1 230 ? 16.188 -16.328 -1.655 1 97.81 230 LYS B O 1
ATOM 4198 N N . ASN B 1 231 ? 15.625 -18.125 -2.895 1 98.19 231 ASN B N 1
ATOM 4199 C CA . ASN B 1 231 ? 14.336 -18.312 -2.229 1 98.19 231 ASN B CA 1
ATOM 4200 C C . ASN B 1 231 ? 14.516 -18.656 -0.751 1 98.19 231 ASN B C 1
ATOM 4202 O O . ASN B 1 231 ? 13.82 -18.094 0.104 1 98.19 231 ASN B O 1
ATOM 4206 N N . ALA B 1 232 ? 15.508 -19.531 -0.52 1 98.69 232 ALA B N 1
ATOM 4207 C CA . ALA B 1 232 ? 15.789 -19.891 0.868 1 98.69 232 ALA B CA 1
ATOM 4208 C C . ALA B 1 232 ? 16.203 -18.672 1.681 1 98.69 232 ALA B C 1
ATOM 4210 O O . ALA B 1 232 ? 15.695 -18.453 2.785 1 98.69 232 ALA B O 1
ATOM 4211 N N . SER B 1 233 ? 17.078 -17.844 1.146 1 98.81 233 SER B N 1
ATOM 4212 C CA . SER B 1 233 ? 17.516 -16.625 1.812 1 98.81 233 SER B CA 1
ATOM 4213 C C . SER B 1 233 ? 16.344 -15.703 2.146 1 98.81 233 SER B C 1
ATOM 4215 O O . SER B 1 233 ? 16.234 -15.219 3.271 1 98.81 233 SER B O 1
ATOM 4217 N N . ASN B 1 234 ? 15.469 -15.508 1.185 1 98.62 234 ASN B N 1
ATOM 4218 C CA . ASN B 1 234 ? 14.312 -14.648 1.384 1 98.62 234 ASN B CA 1
ATOM 4219 C C . ASN B 1 234 ? 13.383 -15.195 2.463 1 98.62 234 ASN B C 1
ATOM 4221 O O . ASN B 1 234 ? 12.859 -14.438 3.285 1 98.62 234 ASN B O 1
ATOM 4225 N N . ILE B 1 235 ? 13.164 -16.453 2.408 1 98.88 235 ILE B N 1
ATOM 4226 C CA . ILE B 1 235 ? 12.258 -17.094 3.359 1 98.88 235 ILE B CA 1
ATOM 4227 C C . ILE B 1 235 ? 12.844 -17 4.766 1 98.88 235 ILE B C 1
ATOM 4229 O O . ILE B 1 235 ? 12.148 -16.609 5.707 1 98.88 235 ILE B O 1
ATOM 4233 N N . TYR B 1 236 ? 14.125 -17.312 4.926 1 98.88 236 TYR B N 1
ATOM 4234 C CA . TYR B 1 236 ? 14.766 -17.203 6.23 1 98.88 236 TYR B CA 1
ATOM 4235 C C . TYR B 1 236 ? 14.781 -15.766 6.723 1 98.88 236 TYR B C 1
ATOM 4237 O O . TYR B 1 236 ? 14.617 -15.508 7.918 1 98.88 236 TYR B O 1
ATOM 4245 N N . ASN B 1 237 ? 15.055 -14.891 5.832 1 98.81 237 ASN B N 1
ATOM 4246 C CA . ASN B 1 237 ? 14.992 -13.477 6.211 1 98.81 237 ASN B CA 1
ATOM 4247 C C . ASN B 1 237 ? 13.625 -13.109 6.77 1 98.81 237 ASN B C 1
ATOM 4249 O O . ASN B 1 237 ? 13.531 -12.492 7.836 1 98.81 237 ASN B O 1
ATOM 4253 N N . LEU B 1 238 ? 12.523 -13.453 6.012 1 98.75 238 LEU B N 1
ATOM 4254 C CA . LEU B 1 238 ? 11.188 -13.109 6.461 1 98.75 238 LEU B CA 1
ATOM 4255 C C . LEU B 1 238 ? 10.875 -13.766 7.801 1 98.75 238 LEU B C 1
ATOM 4257 O O . LEU B 1 238 ? 10.227 -13.164 8.664 1 98.75 238 LEU B O 1
ATOM 4261 N N . LYS B 1 239 ? 11.336 -15.008 7.965 1 98.75 239 LYS B N 1
ATOM 4262 C CA . LYS B 1 239 ? 11.133 -15.656 9.258 1 98.75 239 LYS B CA 1
ATOM 4263 C C . LYS B 1 239 ? 11.82 -14.875 10.375 1 98.75 239 LYS B C 1
ATOM 4265 O O . LYS B 1 239 ? 11.242 -14.68 11.445 1 98.75 239 LYS B O 1
ATOM 4270 N N . GLY B 1 240 ? 13.086 -14.477 10.117 1 98.69 240 GLY B N 1
ATOM 4271 C CA . GLY B 1 240 ? 13.773 -13.625 11.07 1 98.69 240 GLY B CA 1
ATOM 4272 C C . GLY B 1 240 ? 13.008 -12.359 11.414 1 98.69 240 GLY B C 1
ATOM 4273 O O . GLY B 1 240 ? 12.883 -12 12.586 1 98.69 240 GLY B O 1
ATOM 4274 N N . VAL B 1 241 ? 12.445 -11.711 10.398 1 97.81 241 VAL B N 1
ATOM 4275 C CA . VAL B 1 241 ? 11.68 -10.484 10.578 1 97.81 241 VAL B CA 1
ATOM 4276 C C . VAL B 1 241 ? 10.453 -10.758 11.438 1 97.81 241 VAL B C 1
ATOM 4278 O O . VAL B 1 241 ? 10.133 -9.992 12.344 1 97.81 241 VAL B O 1
ATOM 4281 N N . ILE B 1 242 ? 9.734 -11.836 11.156 1 97.5 242 ILE B N 1
ATOM 4282 C CA . ILE B 1 242 ? 8.547 -12.195 11.914 1 97.5 242 ILE B CA 1
ATOM 4283 C C . ILE B 1 242 ? 8.914 -12.406 13.383 1 97.5 242 ILE B C 1
ATOM 4285 O O . ILE B 1 242 ? 8.211 -11.93 14.281 1 97.5 242 ILE B O 1
ATOM 4289 N N . LEU B 1 243 ? 10.031 -13.047 13.617 1 97.44 243 LEU B N 1
ATOM 4290 C CA . LEU B 1 243 ? 10.484 -13.305 14.977 1 97.44 243 LEU B CA 1
ATOM 4291 C C . LEU B 1 243 ? 10.867 -12 15.68 1 97.44 243 LEU B C 1
ATOM 4293 O O . LEU B 1 243 ? 10.641 -11.852 16.891 1 97.44 243 LEU B O 1
ATOM 4297 N N . MET B 1 244 ? 11.477 -11.047 14.953 1 95.62 244 MET B N 1
ATOM 4298 C CA . MET B 1 244 ? 11.758 -9.727 15.516 1 95.62 244 MET B CA 1
ATOM 4299 C C . MET B 1 244 ? 10.477 -9.062 16.016 1 95.62 244 MET B C 1
ATOM 4301 O O . MET B 1 244 ? 10.469 -8.438 17.078 1 95.62 244 MET B O 1
ATOM 4305 N N . PHE B 1 245 ? 9.398 -9.188 15.227 1 92.12 245 PHE B N 1
ATOM 4306 C CA . PHE B 1 245 ? 8.109 -8.625 15.617 1 92.12 245 PHE B CA 1
ATOM 4307 C C . PHE B 1 245 ? 7.629 -9.227 16.922 1 92.12 245 PHE B C 1
ATOM 4309 O O . PHE B 1 245 ? 6.957 -8.555 17.719 1 92.12 245 PHE B O 1
ATOM 4316 N N . HIS B 1 246 ? 7.992 -10.461 17.172 1 92.56 246 HIS B N 1
ATOM 4317 C CA . HIS B 1 246 ? 7.625 -11.148 18.406 1 92.56 246 HIS B CA 1
ATOM 4318 C C . HIS B 1 246 ? 8.68 -10.945 19.5 1 92.56 246 HIS B C 1
ATOM 4320 O O . HIS B 1 246 ? 8.664 -11.625 20.516 1 92.56 246 HIS B O 1
ATOM 4326 N N . LYS B 1 247 ? 9.703 -10.188 19.25 1 94 247 LYS B N 1
ATOM 4327 C CA . LYS B 1 247 ? 10.773 -9.805 20.172 1 94 247 LYS B CA 1
ATOM 4328 C C . LYS B 1 247 ? 11.625 -11.016 20.562 1 94 247 LYS B C 1
ATOM 4330 O O . LYS B 1 247 ? 12.164 -11.07 21.672 1 94 247 LYS B O 1
ATOM 4335 N N . ARG B 1 248 ? 11.609 -11.977 19.766 1 96.5 248 ARG B N 1
ATOM 4336 C CA . ARG B 1 248 ? 12.492 -13.133 19.891 1 96.5 248 ARG B CA 1
ATOM 4337 C C . ARG B 1 248 ? 13.797 -12.914 19.141 1 96.5 248 ARG B C 1
ATOM 4339 O O . ARG B 1 248 ? 14.094 -13.633 18.188 1 96.5 248 ARG B O 1
ATOM 4346 N N . PHE B 1 249 ? 14.617 -12.062 19.562 1 97.5 249 PHE B N 1
ATOM 4347 C CA . PHE B 1 249 ? 15.75 -11.492 18.828 1 97.5 249 PHE B CA 1
ATOM 4348 C C . PHE B 1 249 ? 16.859 -12.531 18.641 1 97.5 249 PHE B C 1
ATOM 4350 O O . PHE B 1 249 ? 17.5 -12.562 17.594 1 97.5 249 PHE B O 1
ATOM 4357 N N . ASP B 1 250 ? 17.062 -13.406 19.625 1 97.19 250 ASP B N 1
ATOM 4358 C CA . ASP B 1 250 ? 18.109 -14.422 19.484 1 97.19 250 ASP B CA 1
ATOM 4359 C C . ASP B 1 250 ? 17.797 -15.367 18.328 1 97.19 250 ASP B C 1
ATOM 4361 O O . ASP B 1 250 ? 18.656 -15.633 17.484 1 97.19 250 ASP B O 1
ATOM 4365 N N . GLU B 1 251 ? 16.609 -15.836 18.375 1 98.25 251 GLU B N 1
ATOM 4366 C CA . GLU B 1 251 ? 16.203 -16.719 17.281 1 98.25 251 GLU B CA 1
ATOM 4367 C C . GLU B 1 251 ? 16.219 -15.977 15.938 1 98.25 251 GLU B C 1
ATOM 4369 O O . GLU B 1 251 ? 16.625 -16.531 14.922 1 98.25 251 GLU B O 1
ATOM 4374 N N . ALA B 1 252 ? 15.727 -14.727 15.938 1 98.62 252 ALA B N 1
ATOM 4375 C CA . ALA B 1 252 ? 15.727 -13.914 14.727 1 98.62 252 ALA B CA 1
ATOM 4376 C C . ALA B 1 252 ? 17.125 -13.82 14.125 1 98.62 252 ALA B C 1
ATOM 4378 O O . ALA B 1 252 ? 17.297 -14.016 12.922 1 98.62 252 ALA B O 1
ATOM 4379 N N . GLN B 1 253 ? 18.109 -13.586 14.984 1 98.5 253 GLN B N 1
ATOM 4380 C CA . GLN B 1 253 ? 19.484 -13.477 14.523 1 98.5 253 GLN B CA 1
ATOM 4381 C C . GLN B 1 253 ? 19.953 -14.766 13.859 1 98.5 253 GLN B C 1
ATOM 4383 O O . GLN B 1 253 ? 20.656 -14.734 12.836 1 98.5 253 GLN B O 1
ATOM 4388 N N . GLN B 1 254 ? 19.562 -15.875 14.43 1 98.69 254 GLN B N 1
ATOM 4389 C CA . GLN B 1 254 ? 19.938 -17.172 13.867 1 98.69 254 GLN B CA 1
ATOM 4390 C C . GLN B 1 254 ? 19.406 -17.328 12.445 1 98.69 254 GLN B C 1
ATOM 4392 O O . GLN B 1 254 ? 20.141 -17.703 11.539 1 98.69 254 GLN B O 1
ATOM 4397 N N . TYR B 1 255 ? 18.172 -16.953 12.258 1 98.81 255 TYR B N 1
ATOM 4398 C CA . TYR B 1 255 ? 17.547 -17.156 10.953 1 98.81 255 TYR B CA 1
ATOM 4399 C C . TYR B 1 255 ? 18.031 -16.109 9.953 1 98.81 255 TYR B C 1
ATOM 4401 O O . TYR B 1 255 ? 18.172 -16.391 8.758 1 98.81 255 TYR B O 1
ATOM 4409 N N . LEU B 1 256 ? 18.281 -14.93 10.461 1 98.81 256 LEU B N 1
ATOM 4410 C CA . LEU B 1 256 ? 18.859 -13.914 9.578 1 98.81 256 LEU B CA 1
ATOM 4411 C C . LEU B 1 256 ? 20.25 -14.312 9.117 1 98.81 256 LEU B C 1
ATOM 4413 O O . LEU B 1 256 ? 20.625 -14.094 7.961 1 98.81 256 LEU B O 1
ATOM 4417 N N . ASN B 1 257 ? 20.984 -14.906 10.008 1 98.75 257 ASN B N 1
ATOM 4418 C CA . ASN B 1 257 ? 22.297 -15.414 9.617 1 98.75 257 ASN B CA 1
ATOM 4419 C C . ASN B 1 257 ? 22.172 -16.578 8.641 1 98.75 257 ASN B C 1
ATOM 4421 O O . ASN B 1 257 ? 22.984 -16.703 7.715 1 98.75 257 ASN B O 1
ATOM 4425 N N . LYS B 1 258 ? 21.172 -17.406 8.82 1 98.75 258 LYS B N 1
ATOM 4426 C CA . LYS B 1 258 ? 20.922 -18.484 7.855 1 98.75 258 LYS B CA 1
ATOM 4427 C C . LYS B 1 258 ? 20.594 -17.906 6.48 1 98.75 258 LYS B C 1
ATOM 4429 O O . LYS B 1 258 ? 21 -18.453 5.457 1 98.75 258 LYS B O 1
ATOM 4434 N N . ALA B 1 259 ? 19.781 -16.797 6.473 1 98.88 259 ALA B N 1
ATOM 4435 C CA . ALA B 1 259 ? 19.484 -16.141 5.207 1 98.88 259 ALA B CA 1
ATOM 4436 C C . ALA B 1 259 ? 20.766 -15.734 4.488 1 98.88 259 ALA B C 1
ATOM 4438 O O . ALA B 1 259 ? 20.906 -15.953 3.281 1 98.88 259 ALA B O 1
ATOM 4439 N N . LEU B 1 260 ? 21.766 -15.234 5.215 1 98.56 260 LEU B N 1
ATOM 4440 C CA . LEU B 1 260 ? 23.031 -14.797 4.641 1 98.56 260 LEU B CA 1
ATOM 4441 C C . LEU B 1 260 ? 23.875 -15.984 4.207 1 98.56 260 LEU B C 1
ATOM 4443 O O . LEU B 1 260 ? 24.656 -15.883 3.266 1 98.56 260 LEU B O 1
ATOM 4447 N N . TYR B 1 261 ? 23.734 -17.109 4.922 1 98.69 261 TYR B N 1
ATOM 4448 C CA . TYR B 1 261 ? 24.406 -18.328 4.508 1 98.69 261 TYR B CA 1
ATOM 4449 C C . TYR B 1 261 ? 24 -18.734 3.1 1 98.69 261 TYR B C 1
ATOM 4451 O O . TYR B 1 261 ? 24.828 -19.125 2.283 1 98.69 261 TYR B O 1
ATOM 4459 N N . PHE B 1 262 ? 22.719 -18.609 2.799 1 98.62 262 PHE B N 1
ATOM 4460 C CA . PHE B 1 262 ? 22.203 -19.031 1.504 1 98.62 262 PHE B CA 1
ATOM 4461 C C . PHE B 1 262 ? 22.5 -17.984 0.433 1 98.62 262 PHE B C 1
ATOM 4463 O O . PHE B 1 262 ? 22.688 -18.328 -0.739 1 98.62 262 PHE B O 1
ATOM 4470 N N . ASN B 1 263 ? 22.562 -16.703 0.795 1 97.94 263 ASN B N 1
ATOM 4471 C CA . ASN B 1 263 ? 22.859 -15.609 -0.124 1 97.94 263 ASN B CA 1
ATOM 4472 C C . ASN B 1 263 ? 23.562 -14.453 0.587 1 97.94 263 ASN B C 1
ATOM 4474 O O . ASN B 1 263 ? 22.906 -13.562 1.123 1 97.94 263 ASN B O 1
ATOM 4478 N N . LYS B 1 264 ? 24.781 -14.406 0.51 1 96.19 264 LYS B N 1
ATOM 4479 C CA . LYS B 1 264 ? 25.609 -13.445 1.23 1 96.19 264 LYS B CA 1
ATOM 4480 C C . LYS B 1 264 ? 25.375 -12.031 0.709 1 96.19 264 LYS B C 1
ATOM 4482 O O . LYS B 1 264 ? 25.703 -11.055 1.386 1 96.19 264 LYS B O 1
ATOM 4487 N N . ASP B 1 265 ? 24.812 -11.859 -0.419 1 92.88 265 ASP B N 1
ATOM 4488 C CA . ASP B 1 265 ? 24.625 -10.555 -1.045 1 92.88 265 ASP B CA 1
ATOM 4489 C C . ASP B 1 265 ? 23.25 -9.992 -0.746 1 92.88 265 ASP B C 1
ATOM 4491 O O . ASP B 1 265 ? 22.922 -8.875 -1.158 1 92.88 265 ASP B O 1
ATOM 4495 N N . ASN B 1 266 ? 22.484 -10.758 -0.081 1 95.31 266 ASN B N 1
ATOM 4496 C CA . ASN B 1 266 ? 21.172 -10.258 0.326 1 95.31 266 ASN B CA 1
ATOM 4497 C C . ASN B 1 266 ? 21.281 -9.164 1.38 1 95.31 266 ASN B C 1
ATOM 4499 O O . ASN B 1 266 ? 21.656 -9.43 2.523 1 95.31 266 ASN B O 1
ATOM 4503 N N . GLU B 1 267 ? 20.891 -7.945 1.031 1 93.62 267 GLU B N 1
ATOM 4504 C CA . GLU B 1 267 ? 21.094 -6.801 1.913 1 93.62 267 GLU B CA 1
ATOM 4505 C C . GLU B 1 267 ? 20.047 -6.758 3.018 1 93.62 267 GLU B C 1
ATOM 4507 O O . GLU B 1 267 ? 20.25 -6.145 4.066 1 93.62 267 GLU B O 1
ATOM 4512 N N . ASP B 1 268 ? 18.891 -7.434 2.76 1 96.38 268 ASP B N 1
ATOM 4513 C CA . ASP B 1 268 ? 17.781 -7.344 3.695 1 96.38 268 ASP B CA 1
ATOM 4514 C C . ASP B 1 268 ? 18.156 -7.922 5.059 1 96.38 268 ASP B C 1
ATOM 4516 O O . ASP B 1 268 ? 17.984 -7.262 6.086 1 96.38 268 ASP B O 1
ATOM 4520 N N . PRO B 1 269 ? 18.656 -9.133 5.074 1 98 269 PRO B N 1
ATOM 4521 C CA . PRO B 1 269 ? 19.031 -9.664 6.395 1 98 269 PRO B CA 1
ATOM 4522 C C . PRO B 1 269 ? 20.125 -8.852 7.074 1 98 269 PRO B C 1
ATOM 4524 O O . PRO B 1 269 ? 20.156 -8.758 8.305 1 98 269 PRO B O 1
ATOM 4527 N N . LYS B 1 270 ? 21.062 -8.25 6.371 1 95.31 270 LYS B N 1
ATOM 4528 C CA . LYS B 1 270 ? 22.094 -7.391 6.961 1 95.31 270 LYS B CA 1
ATOM 4529 C C . LYS B 1 270 ? 21.453 -6.195 7.668 1 95.31 270 LYS B C 1
ATOM 4531 O O . LYS B 1 270 ? 21.812 -5.875 8.805 1 95.31 270 LYS B O 1
ATOM 4536 N N . TYR B 1 271 ? 20.578 -5.617 6.922 1 95.19 271 TYR B N 1
ATOM 4537 C CA . TYR B 1 271 ? 19.844 -4.492 7.488 1 95.19 271 TYR B CA 1
ATOM 4538 C C . TYR B 1 271 ? 19.125 -4.895 8.773 1 95.19 271 TYR B C 1
ATOM 4540 O O . TYR B 1 271 ? 19.203 -4.188 9.781 1 95.19 271 TYR B O 1
ATOM 4548 N N . ASN B 1 272 ? 18.484 -6.047 8.734 1 96.81 272 ASN B N 1
ATOM 4549 C CA . ASN B 1 272 ? 17.703 -6.496 9.875 1 96.81 272 ASN B CA 1
ATOM 4550 C C . ASN B 1 272 ? 18.594 -6.871 11.055 1 96.81 272 ASN B C 1
ATOM 4552 O O . ASN B 1 272 ? 18.25 -6.617 12.211 1 96.81 272 ASN B O 1
ATOM 4556 N N . LEU B 1 273 ? 19.734 -7.43 10.766 1 96.81 273 LEU B N 1
ATOM 4557 C CA . LEU B 1 273 ? 20.703 -7.746 11.82 1 96.81 273 LEU B CA 1
ATOM 4558 C C . LEU B 1 273 ? 21.203 -6.473 12.5 1 96.81 273 LEU B C 1
ATOM 4560 O O . LEU B 1 273 ? 21.312 -6.426 13.727 1 96.81 273 LEU B O 1
ATOM 4564 N N . ASN B 1 274 ? 21.469 -5.461 11.742 1 93.31 274 ASN B N 1
ATOM 4565 C CA . ASN B 1 274 ? 21.891 -4.184 12.297 1 93.31 274 ASN B CA 1
ATOM 4566 C C . ASN B 1 274 ? 20.812 -3.553 13.164 1 93.31 274 ASN B C 1
ATOM 4568 O O . ASN B 1 274 ? 21.109 -2.953 14.203 1 93.31 274 ASN B O 1
ATOM 4572 N N . THR B 1 275 ? 19.609 -3.701 12.695 1 92.75 275 THR B N 1
ATOM 4573 C CA . THR B 1 275 ? 18.469 -3.195 13.469 1 92.75 275 THR B CA 1
ATOM 4574 C C . THR B 1 275 ? 18.391 -3.877 14.828 1 92.75 275 THR B C 1
ATOM 4576 O O . THR B 1 275 ? 18.156 -3.223 15.844 1 92.75 275 THR B O 1
ATOM 4579 N N . ILE B 1 276 ? 18.609 -5.164 14.844 1 94.81 276 ILE B N 1
ATOM 4580 C CA . ILE B 1 276 ? 18.578 -5.914 16.094 1 94.81 276 ILE B CA 1
ATOM 4581 C C . ILE B 1 276 ? 19.703 -5.43 17.016 1 94.81 276 ILE B C 1
ATOM 4583 O O . ILE B 1 276 ? 19.484 -5.227 18.203 1 94.81 276 ILE B O 1
ATOM 4587 N N . LYS B 1 277 ? 20.828 -5.25 16.469 1 92.56 277 LYS B N 1
ATOM 4588 C CA . LYS B 1 277 ? 21.969 -4.809 17.25 1 92.56 277 LYS B CA 1
ATOM 4589 C C . LYS B 1 277 ? 21.703 -3.475 17.938 1 92.56 277 LYS B C 1
ATOM 4591 O O . LYS B 1 277 ? 22.062 -3.275 19.094 1 92.56 277 LYS B O 1
ATOM 4596 N N . LYS B 1 278 ? 21 -2.602 17.328 1 88.06 278 LYS B N 1
ATOM 4597 C CA . LYS B 1 278 ? 20.688 -1.282 17.859 1 88.06 278 LYS B CA 1
ATOM 4598 C C . LYS B 1 278 ? 19.641 -1.377 18.984 1 88.06 278 LYS B C 1
ATOM 4600 O O . LYS B 1 278 ? 19.641 -0.571 19.906 1 88.06 278 LYS B O 1
ATOM 4605 N N . HIS B 1 279 ? 18.766 -2.281 18.766 1 86.25 279 HIS B N 1
ATOM 4606 C CA . HIS B 1 279 ? 17.719 -2.465 19.781 1 86.25 279 HIS B CA 1
ATOM 4607 C C . HIS B 1 279 ? 18.297 -3.076 21.047 1 86.25 279 HIS B C 1
ATOM 4609 O O . HIS B 1 279 ? 17.797 -2.803 22.156 1 86.25 279 HIS B O 1
ATOM 4615 N N . LEU B 1 280 ? 19.219 -3.945 20.938 1 85.88 280 LEU B N 1
ATOM 4616 C CA . LEU B 1 280 ? 19.797 -4.656 22.078 1 85.88 280 LEU B CA 1
ATOM 4617 C C . LEU B 1 280 ? 20.828 -3.805 22.781 1 85.88 280 LEU B C 1
ATOM 4619 O O . LEU B 1 280 ? 21.141 -4.039 23.953 1 85.88 280 LEU B O 1
ATOM 4623 N N . ASN B 1 281 ? 21.406 -2.783 22.188 1 75.44 281 ASN B N 1
ATOM 4624 C CA . ASN B 1 281 ? 22.344 -1.874 22.844 1 75.44 281 ASN B CA 1
ATOM 4625 C C . ASN B 1 281 ? 21.641 -0.639 23.391 1 75.44 281 ASN B C 1
ATOM 4627 O O . ASN B 1 281 ? 22 -0.125 24.453 1 75.44 281 ASN B O 1
#

Secondary structure (DSSP, 8-state):
------------------------SS-HHHHHHHHHHHHHHT-HHHHHHTB-HHHHHH--HHHHHHHHHHHHHHEEEEEEEE---EEEEEEEETTEEEEEEEEEEEEEEEEETTTTEEEEEEEEEEEEEETTEEEEE--TTHHHHHHHHHHHHHHHHHHHHHHHHHHHHHHHHHHHHHH-TT-HHHHHHHHHHHHHTTTSTT-TTHHHHHHHHHHHHHHT--TTSTTHHHHHHHHHHHHHHHHHHTT-HHHHHHHHHHHHHH-TT-HHHHHHHHHHHHHH-/------------------------SS-HHHHHHHHHHHHHHT-HHHHHHTB-HHHHHH--HHHHHHHHHHHHHHEEEEEEEE---EEEEEEEETTEEEEEEEEEEEEEEEEETTTTEEEEEEEEEEEEEETTEEEEE--TTHHHHHHHHHHHHHHHHHHHHHHHHHHHHHHHHHHHHHH-TT-HHHHHHHHHHHHHTTTSTT-TTHHHHHHHHHHHHHHT--TTSTTHHHHHHHHHHHHHHHHHHTT-HHHHHHHHHHHHHH-TT-HHHHHHHHHHHHHH-

Organism: Clostridioides difficile (strain 630) (NCBI:txid272563)

InterPro domains:
  IPR007887 Penicillin-binding protein 3-like, N-terminal domain [PF05223] (28-92)
  IPR011990 Tetratricopeptide-like helical domain superfamily [G3DSA:1.25.40.10] (147-281)
  IPR011990 Tetratricopeptide-like helical domain superfamily [SSF48452] (166-280)
  IPR019734 Tetratricopeptide repeat [PS50005] (233-266)

Nearest PDB structures (foldseek):
  4ui9-assembly1_J  TM=6.815E-01  e=6.134E-02  Homo sapiens
  5a31-assembly1_J  TM=6.861E-01  e=7.159E-02  Homo sapiens
  6af0-assembly1_A  TM=6.613E-01  e=6.134E-02  Thermothelomyces thermophilus ATCC 42464
  5jhe-assembly1_A-2  TM=6.210E-01  e=5.533E-02  Saccharomyces cerevisiae S288C
  7v1l-assembly1_B-2  TM=5.364E-01  e=3.722E-01  Homo sapiens

Radius of gyration: 38.55 Å; Cα contacts (8 Å, |Δi|>4): 802; chains: 2; bounding box: 67×181×130 Å

Solvent-accessible surface area (backbone atoms only — not comparable to full-atom values): 30498 Å² total; per-residue (Å²): 141,90,74,92,69,85,71,86,79,79,79,80,78,78,75,75,74,72,75,64,72,69,68,38,87,60,49,62,65,55,48,51,51,50,34,53,53,23,55,74,71,65,40,47,70,62,30,51,67,38,39,24,76,72,34,52,74,75,43,48,68,66,55,50,50,49,49,50,52,43,46,60,71,35,35,42,80,74,47,73,48,76,52,69,80,39,78,34,64,73,44,80,52,94,94,38,79,42,66,61,27,37,34,32,41,35,40,34,38,31,38,33,61,70,77,69,42,78,45,76,48,78,44,81,42,38,28,39,77,56,92,60,31,55,16,38,47,66,61,87,56,48,46,59,49,44,38,55,46,41,50,48,42,43,50,39,48,47,51,53,52,48,53,55,49,46,55,53,41,49,54,47,46,53,54,32,34,71,65,32,76,66,45,20,66,58,25,41,53,46,16,55,47,23,51,67,37,56,86,42,89,93,30,79,62,28,51,58,52,16,52,54,26,36,51,48,15,60,70,34,53,53,81,83,44,94,56,28,42,60,52,50,15,52,52,28,24,52,48,12,52,54,29,45,76,70,67,38,53,70,62,14,50,54,29,20,51,49,10,36,71,49,29,73,81,50,60,64,35,54,54,53,50,52,52,49,54,60,70,77,104,137,83,78,77,80,82,78,79,75,77,75,78,76,76,75,72,74,71,76,64,71,72,68,36,86,59,48,61,66,56,49,52,52,48,35,52,52,24,53,74,70,64,40,48,70,63,30,53,67,38,38,25,76,72,35,53,75,74,43,52,68,67,56,51,51,49,48,50,53,41,46,61,71,36,34,42,81,76,48,73,49,77,52,68,80,42,79,35,64,74,42,81,52,95,92,38,78,42,66,60,27,36,34,33,41,36,39,34,36,30,37,34,62,71,77,70,41,79,45,76,48,78,43,79,42,39,27,40,76,56,94,60,30,56,17,37,48,65,61,88,55,47,44,59,49,45,39,53,45,40,52,47,40,44,50,40,50,48,52,52,53,46,52,56,48,46,55,51,40,49,53,48,47,52,54,31,35,72,65,29,77,65,45,21,66,57,24,42,52,48,17,54,47,25,51,67,37,58,86,42,88,93,31,79,61,28,50,58,51,16,51,55,26,37,52,48,15,61,71,34,54,53,81,83,44,95,55,28,42,60,52,48,15,52,51,28,25,51,47,14,51,55,29,44,76,68,67,38,52,71,62,14,50,53,29,20,50,49,10,35,70,50,30,75,80,50,59,64,36,54,53,52,51,53,52,50,53,61,71,76,103

pLDDT: mean 90.5, std 16.03, range [25.23, 98.88]

Sequence (562 aa):
MNIIKSITLLLTLLIVILMTGCSPRESASEVAKKYIDKMNSGDYETAYSLLSKDSKKKISIENLEEFQNILVSTKRIISYKIGKEKIIKKYKHDGKEYKNVVKLEETFNIKNLLYKKDDSLKVNRYFVVENNKYKLLLYESFKKEFGINSMDLAQLKLNDFGLKYFKEVDLILKKAIAINPTDSKLYYAQACNYMNFDGFPGYSDTTYNALDSINKSLKYLDKNDSDYKKNASNIYNLKGVILMFHKRFDEAQQYLNKALYFNKDNEDPKYNLNTIKKHLNMNIIKSITLLLTLLIVILMTGCSPRESASEVAKKYIDKMNSGDYETAYSLLSKDSKKKISIENLEEFQNILVSTKRIISYKIGKEKIIKKYKHDGKEYKNVVKLEETFNIKNLLYKKDDSLKVNRYFVVENNKYKLLLYESFKKEFGINSMDLAQLKLNDFGLKYFKEVDLILKKAIAINPTDSKLYYAQACNYMNFDGFPGYSDTTYNALDSINKSLKYLDKNDSDYKKNASNIYNLKGVILMFHKRFDEAQQYLNKALYFNKDNEDPKYNLNTIKKHLN

Foldseek 3Di:
DDDPPDDDPPPPPPPPPPCCVPAFPDDPQNLVVVLVVCLVVVVLVVNVVQADPVQCVVDPSVRVNVLSVLDVLFKAFPDKDKADWDWDQWDDDPNDIAGRKIKIKMKTWMQGRLLRDIDIDIDIWIWHDDPSDTHTYDHNCVVVVSVVSVVSSVSSVVVVVLVVVLVVVLVVLVVVCVVVVLALVSLQVQLVSLVSCPPPPPSPCSLVVSLVSLVSSVVSQDPPDPCSLVSQLSSLQSNLVSCVVVVVNVVSLVSLVVSCVSPVPDCSSVVVNVVSVVVVD/DCPPPDPPPPPPPPPPPPCCVPAFPDDPQNLVVVLVVCLVVVVLVVNLVQADPVQCVVDPSVRVNVLSVLDVLFKAFPDKDKADWDWDQWDDDPNDIAGRKIKIKMKTWMQGRLLRDIDIDIDIWIWHADPNDTHTYDHPCVVVVSVVSVVSSVSSVVVVVLVVVLVVVLVVLVVVCVVVVLALVSLQVQLVSLVSCPPPPPSPCSLVVSLVSLVSSVVSQDPPDPCSLVSQLSSLQSNLVSCVVVVVNVVSLVSLVVSCVSPVPDVSSVVVNVVSVVVVD